Protein AF-0000000072267324 (afdb_homodimer)

Organism: Cereibacter sphaeroides (strain ATCC 17023 / DSM 158 / JCM 6121 / CCUG 31486 / LMG 2827 / NBRC 12203 / NCIMB 8253 / ATH 2.4.1.) (NCBI:txid272943)

Sequence (406 aa):
MPGAMDRGHEDFDALRATLAKFRLAGFEGRIARAAGDYLEEHGQEILPPSRAEPLSGAERAALRAVGVEPGGVADPQPALDLAARHAVLAETALPLAEVAARLGVDPSRLRQRLRERTILGIRGPDARGWRIPGFQLTASGELPGLRRVLKAIRPEARPVQVAAFFTTPQSDLDDGRGAGLTPAAWLAAGHDPEPVRELAAAIMPGAMDRGHEDFDALRATLAKFRLAGFEGRIARAAGDYLEEHGQEILPPSRAEPLSGAERAALRAVGVEPGGVADPQPALDLAARHAVLAETALPLAEVAARLGVDPSRLRQRLRERTILGIRGPDARGWRIPGFQLTASGELPGLRRVLKAIRPEARPVQVAAFFTTPQSDLDDGRGAGLTPAAWLAAGHDPEPVRELAAAI

Structure (mmCIF, N/CA/C/O backbone):
data_AF-0000000072267324-model_v1
#
loop_
_entity.id
_entity.type
_entity.pdbx_description
1 polymer 'DNA-binding protein'
#
loop_
_atom_site.group_PDB
_atom_site.id
_atom_site.type_symbol
_atom_site.label_atom_id
_atom_site.label_alt_id
_atom_site.label_comp_id
_atom_site.label_asym_id
_atom_site.label_entity_id
_atom_site.label_seq_id
_atom_site.pdbx_PDB_ins_code
_atom_site.Cartn_x
_atom_site.Cartn_y
_atom_site.Cartn_z
_atom_site.occupancy
_atom_site.B_iso_or_equiv
_atom_site.auth_seq_id
_atom_site.auth_comp_id
_atom_site.auth_asym_id
_atom_site.auth_atom_id
_atom_site.pdbx_PDB_model_num
ATOM 1 N N . MET A 1 1 ? 14.344 -24.938 20.594 1 50.94 1 MET A N 1
ATOM 2 C CA . MET A 1 1 ? 14.094 -24.031 19.469 1 50.94 1 MET A CA 1
ATOM 3 C C . MET A 1 1 ? 12.898 -23.125 19.75 1 50.94 1 MET A C 1
ATOM 5 O O . MET A 1 1 ? 11.898 -23.578 20.312 1 50.94 1 MET A O 1
ATOM 9 N N . PRO A 1 2 ? 13.211 -21.984 19.891 1 62.94 2 PRO A N 1
ATOM 10 C CA . PRO A 1 2 ? 12.07 -21.172 20.312 1 62.94 2 PRO A CA 1
ATOM 11 C C . PRO A 1 2 ? 10.812 -21.438 19.484 1 62.94 2 PRO A C 1
ATOM 13 O O . PRO A 1 2 ? 10.914 -21.719 18.281 1 62.94 2 PRO A O 1
ATOM 16 N N . GLY A 1 3 ? 9.75 -21.734 20.141 1 72.69 3 GLY A N 1
ATOM 17 C CA . GLY A 1 3 ? 8.477 -21.984 19.484 1 72.69 3 GLY A CA 1
ATOM 18 C C . GLY A 1 3 ? 8.086 -20.891 18.516 1 72.69 3 GLY A C 1
ATOM 19 O O . GLY A 1 3 ? 8.766 -19.859 18.422 1 72.69 3 GLY A O 1
ATOM 20 N N . ALA A 1 4 ? 7.336 -21.141 17.625 1 75.31 4 ALA A N 1
ATOM 21 C CA . ALA A 1 4 ? 6.863 -20.219 16.594 1 75.31 4 ALA A CA 1
ATOM 22 C C . ALA A 1 4 ? 6.496 -18.859 17.188 1 75.31 4 ALA A C 1
ATOM 24 O O . ALA A 1 4 ? 6.785 -17.828 16.609 1 75.31 4 ALA A O 1
ATOM 25 N N . MET A 1 5 ? 5.996 -18.906 18.422 1 78.5 5 MET A N 1
ATOM 26 C CA . MET A 1 5 ? 5.602 -17.672 19.109 1 78.5 5 MET A CA 1
ATOM 27 C C . MET A 1 5 ? 6.824 -16.859 19.516 1 78.5 5 MET A C 1
ATOM 29 O O . MET A 1 5 ? 6.824 -15.633 19.391 1 78.5 5 MET A O 1
ATOM 33 N N . ASP A 1 6 ? 7.762 -17.641 19.891 1 84.81 6 ASP A N 1
ATOM 34 C CA . ASP A 1 6 ? 8.984 -16.969 20.328 1 84.81 6 ASP A CA 1
ATOM 35 C C . ASP A 1 6 ? 9.695 -16.312 19.141 1 84.81 6 ASP A C 1
ATOM 37 O O . ASP A 1 6 ? 10.172 -15.188 19.25 1 84.81 6 ASP A O 1
ATOM 41 N N . ARG A 1 7 ? 9.648 -16.953 18.078 1 88.75 7 ARG A N 1
ATOM 42 C CA . ARG A 1 7 ? 10.289 -16.406 16.891 1 88.75 7 ARG A CA 1
ATOM 43 C C . ARG A 1 7 ? 9.562 -15.148 16.406 1 88.75 7 ARG A C 1
ATOM 45 O O . ARG A 1 7 ? 10.195 -14.172 16.016 1 88.75 7 ARG A O 1
ATOM 52 N N . GLY A 1 8 ? 8.258 -15.164 16.5 1 91.75 8 GLY A N 1
ATOM 53 C CA . GLY A 1 8 ? 7.469 -14 16.141 1 91.75 8 GLY A CA 1
ATOM 54 C C . GLY A 1 8 ? 7.777 -12.781 17 1 91.75 8 GLY A C 1
ATOM 55 O O . GLY A 1 8 ? 7.883 -11.664 16.484 1 91.75 8 GLY A O 1
ATOM 56 N N . HIS A 1 9 ? 7.93 -13.047 18.266 1 94.5 9 HIS A N 1
ATOM 57 C CA . HIS A 1 9 ? 8.242 -11.945 19.172 1 94.5 9 HIS A CA 1
ATOM 58 C C . HIS A 1 9 ? 9.633 -11.383 18.891 1 94.5 9 HIS A C 1
ATOM 60 O O . HIS A 1 9 ? 9.844 -10.172 18.969 1 94.5 9 HIS A O 1
ATOM 66 N N . GLU A 1 10 ? 10.523 -12.258 18.578 1 94.56 10 GLU A N 1
ATOM 67 C CA . GLU A 1 10 ? 11.867 -11.805 18.234 1 94.56 10 GLU A CA 1
ATOM 68 C C . GLU A 1 10 ? 11.836 -10.914 16.984 1 94.56 10 GLU A C 1
ATOM 70 O O . GLU A 1 10 ? 12.492 -9.875 16.938 1 94.56 10 GLU A O 1
ATOM 75 N N . ASP A 1 11 ? 11.156 -11.367 15.953 1 94.19 11 ASP A N 1
ATOM 76 C CA . ASP A 1 11 ? 11.008 -10.594 14.727 1 94.19 11 ASP A CA 1
ATOM 77 C C . ASP A 1 11 ? 10.359 -9.234 15.008 1 94.19 11 ASP A C 1
ATOM 79 O O . ASP A 1 11 ? 10.781 -8.211 14.477 1 94.19 11 ASP A O 1
ATOM 83 N N . PHE A 1 12 ? 9.391 -9.242 15.828 1 95.31 12 PHE A N 1
ATOM 84 C CA . PHE A 1 12 ? 8.672 -8.031 16.219 1 95.31 12 PHE A CA 1
ATOM 85 C C . PHE A 1 12 ? 9.586 -7.074 16.953 1 95.31 12 PHE A C 1
ATOM 87 O O . PHE A 1 12 ? 9.57 -5.867 16.703 1 95.31 12 PHE A O 1
ATOM 94 N N . ASP A 1 13 ? 10.406 -7.645 17.844 1 96.06 13 ASP A N 1
ATOM 95 C CA . ASP A 1 13 ? 11.352 -6.828 18.594 1 96.06 13 ASP A CA 1
ATOM 96 C C . ASP A 1 13 ? 12.406 -6.223 17.672 1 96.06 13 ASP A C 1
ATOM 98 O O . ASP A 1 13 ? 12.844 -5.09 17.891 1 96.06 13 ASP A O 1
ATOM 102 N N . ALA A 1 14 ? 12.812 -6.945 16.703 1 95.12 14 ALA A N 1
ATOM 103 C CA . ALA A 1 14 ? 13.766 -6.426 15.734 1 95.12 14 ALA A CA 1
ATOM 104 C C . ALA A 1 14 ? 13.188 -5.234 14.977 1 95.12 14 ALA A C 1
ATOM 106 O O . ALA A 1 14 ? 13.875 -4.242 14.742 1 95.12 14 ALA A O 1
ATOM 107 N N . LEU A 1 15 ? 11.898 -5.316 14.57 1 96.19 15 LEU A N 1
ATOM 108 C CA . LEU A 1 15 ? 11.234 -4.195 13.914 1 96.19 15 LEU A CA 1
ATOM 109 C C . LEU A 1 15 ? 11.164 -2.986 14.844 1 96.19 15 LEU A C 1
ATOM 111 O O . LEU A 1 15 ? 11.422 -1.857 14.414 1 96.19 15 LEU A O 1
ATOM 115 N N . ARG A 1 16 ? 10.852 -3.225 16.062 1 96.38 16 ARG A N 1
ATOM 116 C CA . ARG A 1 16 ? 10.805 -2.148 17.047 1 96.38 16 ARG A CA 1
ATOM 117 C C . ARG A 1 16 ? 12.156 -1.434 17.141 1 96.38 16 ARG A C 1
ATOM 119 O O . ARG A 1 16 ? 12.211 -0.202 17.141 1 96.38 16 ARG A O 1
ATOM 126 N N . ALA A 1 17 ? 13.172 -2.207 17.25 1 95.81 17 ALA A N 1
ATOM 127 C CA . ALA A 1 17 ? 14.516 -1.636 17.344 1 95.81 17 ALA A CA 1
ATOM 128 C C . ALA A 1 17 ? 14.836 -0.791 16.109 1 95.81 17 ALA A C 1
ATOM 130 O O . ALA A 1 17 ? 15.438 0.281 16.234 1 95.81 17 ALA A O 1
ATOM 131 N N . THR A 1 18 ? 14.477 -1.246 14.953 1 94.81 18 THR A N 1
ATOM 132 C CA . THR A 1 18 ? 14.711 -0.494 13.727 1 94.81 18 THR A CA 1
ATOM 133 C C . THR A 1 18 ? 13.922 0.812 13.734 1 94.81 18 THR A C 1
ATOM 135 O O . THR A 1 18 ? 14.461 1.874 13.422 1 94.81 18 THR A O 1
ATOM 138 N N . LEU A 1 19 ? 12.633 0.728 14.094 1 94.5 19 LEU A N 1
ATOM 139 C CA . LEU A 1 19 ? 11.781 1.911 14.125 1 94.5 19 LEU A CA 1
ATOM 140 C C . LEU A 1 19 ? 12.297 2.93 15.133 1 94.5 19 LEU A C 1
ATOM 142 O O . LEU A 1 19 ? 12.172 4.141 14.922 1 94.5 19 LEU A O 1
ATOM 146 N N . ALA A 1 20 ? 12.883 2.477 16.234 1 92.94 20 ALA A N 1
ATOM 147 C CA . ALA A 1 20 ? 13.422 3.361 17.25 1 92.94 20 ALA A CA 1
ATOM 148 C C . ALA A 1 20 ? 14.539 4.234 16.703 1 92.94 20 ALA A C 1
ATOM 150 O O . ALA A 1 20 ? 14.695 5.387 17.109 1 92.94 20 ALA A O 1
ATOM 151 N N . LYS A 1 21 ? 15.297 3.732 15.766 1 90.69 21 LYS A N 1
ATOM 152 C CA . LYS A 1 21 ? 16.359 4.5 15.133 1 90.69 21 LYS A CA 1
ATOM 153 C C . LYS A 1 21 ? 15.805 5.73 14.422 1 90.69 21 LYS A C 1
ATOM 155 O O . LYS A 1 21 ? 16.531 6.695 14.172 1 90.69 21 LYS A O 1
ATOM 160 N N . PHE A 1 22 ? 14.555 5.652 14.109 1 88.38 22 PHE A N 1
ATOM 161 C CA . PHE A 1 22 ? 13.914 6.75 13.391 1 88.38 22 PHE A CA 1
ATOM 162 C C . PHE A 1 22 ? 12.906 7.465 14.289 1 88.38 22 PHE A C 1
ATOM 164 O O . PHE A 1 22 ? 12.031 8.18 13.797 1 88.38 22 PHE A O 1
ATOM 171 N N . ARG A 1 23 ? 12.969 7.211 15.609 1 88.5 23 ARG A N 1
ATOM 172 C CA . ARG A 1 23 ? 12.094 7.816 16.609 1 88.5 23 ARG A CA 1
ATOM 173 C C . ARG A 1 23 ? 10.633 7.457 16.359 1 88.5 23 ARG A C 1
ATOM 175 O O . ARG A 1 23 ? 9.75 8.297 16.516 1 88.5 23 ARG A O 1
ATOM 182 N N . LEU A 1 24 ? 10.438 6.25 15.883 1 91.69 24 LEU A N 1
ATOM 183 C CA . LEU A 1 24 ? 9.102 5.77 15.562 1 91.69 24 LEU A CA 1
ATOM 184 C C . LEU A 1 24 ? 8.742 4.559 16.422 1 91.69 24 LEU A C 1
ATOM 186 O O . LEU A 1 24 ? 7.895 3.748 16.031 1 91.69 24 LEU A O 1
ATOM 190 N N . ALA A 1 25 ? 9.453 4.473 17.531 1 89.94 25 ALA A N 1
ATOM 191 C CA . ALA A 1 25 ? 9.109 3.381 18.438 1 89.94 25 ALA A CA 1
ATOM 192 C C . ALA A 1 25 ? 7.641 3.459 18.859 1 89.94 25 ALA A C 1
ATOM 194 O O . ALA A 1 25 ? 7.117 4.547 19.109 1 89.94 25 ALA A O 1
ATOM 195 N N . GLY A 1 26 ? 7.023 2.33 19.031 1 93.06 26 GLY A N 1
ATOM 196 C CA . GLY A 1 26 ? 5.617 2.277 19.406 1 93.06 26 GLY A CA 1
ATOM 197 C C . GLY A 1 26 ? 4.695 2.047 18.219 1 93.06 26 GLY A C 1
ATOM 198 O O . GLY A 1 26 ? 3.607 1.488 18.375 1 93.06 26 GLY A O 1
ATOM 199 N N . PHE A 1 27 ? 5.082 2.51 17.078 1 93.5 27 PHE A N 1
ATOM 200 C CA . PHE A 1 27 ? 4.258 2.359 15.883 1 93.5 27 PHE A CA 1
ATOM 201 C C . PHE A 1 27 ? 4.039 0.887 15.562 1 93.5 27 PHE A C 1
ATOM 203 O O . PHE A 1 27 ? 2.979 0.507 15.062 1 93.5 27 PHE A O 1
ATOM 210 N N . GLU A 1 28 ? 5.074 0.023 15.781 1 95.25 28 GLU A N 1
ATOM 211 C CA . GLU A 1 28 ? 4.953 -1.386 15.422 1 95.25 28 GLU A CA 1
ATOM 212 C C . GLU A 1 28 ? 3.748 -2.029 16.109 1 95.25 28 GLU A C 1
ATOM 214 O O . GLU A 1 28 ? 2.98 -2.754 15.469 1 95.25 28 GLU A O 1
ATOM 219 N N . GLY A 1 29 ? 3.607 -1.8 17.375 1 95.31 29 GLY A N 1
ATOM 220 C CA . GLY A 1 29 ? 2.475 -2.35 18.109 1 95.31 29 GLY A CA 1
ATOM 221 C C . GLY A 1 29 ? 1.146 -1.76 17.672 1 95.31 29 GLY A C 1
ATOM 222 O O . GLY A 1 29 ? 0.183 -2.494 17.438 1 95.31 29 GLY A O 1
ATOM 223 N N . ARG A 1 30 ? 1.101 -0.47 17.547 1 94.88 30 ARG A N 1
ATOM 224 C CA . ARG A 1 30 ? -0.139 0.21 17.188 1 94.88 30 ARG A CA 1
ATOM 225 C C . ARG A 1 30 ? -0.591 -0.18 15.781 1 94.88 30 ARG A C 1
ATOM 227 O O . ARG A 1 30 ? -1.781 -0.397 15.547 1 94.88 30 ARG A O 1
ATOM 234 N N . ILE A 1 31 ? 0.318 -0.307 14.859 1 96.06 31 ILE A N 1
ATOM 235 C CA . ILE A 1 31 ? -0.004 -0.689 13.492 1 96.06 31 ILE A CA 1
ATOM 236 C C . ILE A 1 31 ? -0.471 -2.143 13.453 1 96.06 31 ILE A C 1
ATOM 238 O O . ILE A 1 31 ? -1.425 -2.479 12.75 1 96.06 31 ILE A O 1
ATOM 242 N N . ALA A 1 32 ? 0.222 -2.984 14.25 1 96.62 32 ALA A N 1
ATOM 243 C CA . ALA A 1 32 ? -0.231 -4.371 14.352 1 96.62 32 ALA A CA 1
ATOM 244 C C . ALA A 1 32 ? -1.68 -4.441 14.82 1 96.62 32 ALA A C 1
ATOM 246 O O . ALA A 1 32 ? -2.492 -5.168 14.242 1 96.62 32 ALA A O 1
ATOM 247 N N . ARG A 1 33 ? -1.978 -3.672 15.82 1 95.06 33 ARG A N 1
ATOM 248 C CA . ARG A 1 33 ? -3.334 -3.662 16.359 1 95.06 33 ARG A CA 1
ATOM 249 C C . ARG A 1 33 ? -4.332 -3.162 15.32 1 95.06 33 ARG A C 1
ATOM 251 O O . ARG A 1 33 ? -5.383 -3.777 15.109 1 95.06 33 ARG A O 1
ATOM 258 N N . ALA A 1 34 ? -4.031 -2.105 14.734 1 94.94 34 ALA A N 1
ATOM 259 C CA . ALA A 1 34 ? -4.93 -1.508 13.75 1 94.94 34 ALA A CA 1
ATOM 260 C C . ALA A 1 34 ? -5.156 -2.453 12.57 1 94.94 34 ALA A C 1
ATOM 262 O O . ALA A 1 34 ? -6.277 -2.564 12.07 1 94.94 34 ALA A O 1
ATOM 263 N N . ALA A 1 35 ? -4.09 -3.125 12.086 1 96.25 35 ALA A N 1
ATOM 264 C CA . ALA A 1 35 ? -4.219 -4.09 10.992 1 96.25 35 ALA A CA 1
ATOM 265 C C . ALA A 1 35 ? -5.098 -5.266 11.406 1 96.25 35 ALA A C 1
ATOM 267 O O . ALA A 1 35 ? -5.938 -5.723 10.625 1 96.25 35 ALA A O 1
ATOM 268 N N . GLY A 1 36 ? -4.848 -5.73 12.586 1 95.06 36 GLY A N 1
ATOM 269 C CA . GLY A 1 36 ? -5.684 -6.805 13.102 1 95.06 36 GLY A CA 1
ATOM 270 C C . GLY A 1 36 ? -7.152 -6.43 13.18 1 95.06 36 GLY A C 1
ATOM 271 O O . GLY A 1 36 ? -8.016 -7.215 12.789 1 95.06 36 GLY A O 1
ATOM 272 N N . ASP A 1 37 ? -7.414 -5.258 13.711 1 93.44 37 ASP A N 1
ATOM 273 C CA . ASP A 1 37 ? -8.789 -4.766 13.812 1 93.44 37 ASP A CA 1
ATOM 274 C C . ASP A 1 37 ? -9.445 -4.684 12.43 1 93.44 37 ASP A C 1
ATOM 276 O O . ASP A 1 37 ? -10.609 -5.055 12.273 1 93.44 37 ASP A O 1
ATOM 280 N N . TYR A 1 38 ? -8.719 -4.23 11.492 1 93.44 38 TYR A N 1
ATOM 281 C CA . TYR A 1 38 ? -9.234 -4.125 10.133 1 93.44 38 TYR A CA 1
ATOM 282 C C . TYR A 1 38 ? -9.594 -5.5 9.578 1 93.44 38 TYR A C 1
ATOM 284 O O . TYR A 1 38 ? -10.664 -5.68 8.992 1 93.44 38 TYR A O 1
ATOM 292 N N . LEU A 1 39 ? -8.727 -6.469 9.703 1 93.75 39 LEU A N 1
ATOM 293 C CA . LEU A 1 39 ? -8.953 -7.816 9.203 1 93.75 39 LEU A CA 1
ATOM 294 C C . LEU A 1 39 ? -10.117 -8.477 9.93 1 93.75 39 LEU A C 1
ATOM 296 O O . LEU A 1 39 ? -10.859 -9.266 9.344 1 93.75 39 LEU A O 1
ATOM 300 N N . GLU A 1 40 ? -10.25 -8.203 11.18 1 91.88 40 GLU A N 1
ATOM 301 C CA . GLU A 1 40 ? -11.391 -8.734 11.922 1 91.88 40 GLU A CA 1
ATOM 302 C C . GLU A 1 40 ? -12.711 -8.211 11.359 1 91.88 40 GLU A C 1
ATOM 304 O O . GLU A 1 40 ? -13.68 -8.961 11.242 1 91.88 40 GLU A O 1
ATOM 309 N N . GLU A 1 41 ? -12.672 -7.027 11.047 1 89.44 41 GLU A N 1
ATOM 310 C CA . GLU A 1 41 ? -13.891 -6.379 10.578 1 89.44 41 GLU A CA 1
ATOM 311 C C . GLU A 1 41 ? -14.18 -6.723 9.117 1 89.44 41 GLU A C 1
ATOM 313 O O . GLU A 1 41 ? -15.336 -6.898 8.734 1 89.44 41 GLU A O 1
ATOM 318 N N . HIS A 1 42 ? -13.117 -6.887 8.25 1 87.19 42 HIS A N 1
ATOM 319 C CA . HIS A 1 42 ? -13.328 -6.957 6.809 1 87.19 42 HIS A CA 1
ATOM 320 C C . HIS A 1 42 ? -12.773 -8.258 6.234 1 87.19 42 HIS A C 1
ATOM 322 O O . HIS A 1 42 ? -12.961 -8.547 5.051 1 87.19 42 HIS A O 1
ATOM 328 N N . GLY A 1 43 ? -12.039 -9.031 7.039 1 84.75 43 GLY A N 1
ATOM 329 C CA . GLY A 1 43 ? -11.258 -10.164 6.574 1 84.75 43 GLY A CA 1
ATOM 330 C C . GLY A 1 43 ? -12.094 -11.188 5.816 1 84.75 43 GLY A C 1
ATOM 331 O O . GLY A 1 43 ? -11.641 -11.742 4.809 1 84.75 43 GLY A O 1
ATOM 332 N N . GLN A 1 44 ? -13.312 -11.398 6.227 1 78.31 44 GLN A N 1
ATOM 333 C CA . GLN A 1 44 ? -14.164 -12.406 5.602 1 78.31 44 GLN A CA 1
ATOM 334 C C . GLN A 1 44 ? -14.523 -12.016 4.172 1 78.31 44 GLN A C 1
ATOM 336 O O . GLN A 1 44 ? -14.789 -12.875 3.332 1 78.31 44 GLN A O 1
ATOM 341 N N . GLU A 1 45 ? -14.445 -10.766 3.912 1 79.06 45 GLU A N 1
ATOM 342 C CA . GLU A 1 45 ? -14.82 -10.273 2.59 1 79.06 45 GLU A CA 1
ATOM 343 C C . GLU A 1 45 ? -13.609 -10.219 1.662 1 79.06 45 GLU A C 1
ATOM 345 O O . GLU A 1 45 ? -13.75 -10.305 0.44 1 79.06 45 GLU A O 1
ATOM 350 N N . ILE A 1 46 ? -12.477 -10.102 2.281 1 74.06 46 ILE A N 1
ATOM 351 C CA . ILE A 1 46 ? -11.352 -9.742 1.426 1 74.06 46 ILE A CA 1
ATOM 352 C C . ILE A 1 46 ? -10.359 -10.906 1.373 1 74.06 46 ILE A C 1
ATOM 354 O O . ILE A 1 46 ? -9.5 -10.953 0.491 1 74.06 46 ILE A O 1
ATOM 358 N N . LEU A 1 47 ? -10.445 -11.758 2.381 1 72 47 LEU A N 1
ATOM 359 C CA . LEU A 1 47 ? -9.562 -12.922 2.363 1 72 47 LEU A CA 1
ATOM 360 C C . LEU A 1 47 ? -10.273 -14.125 1.753 1 72 47 LEU A C 1
ATOM 362 O O . LEU A 1 47 ? -11.484 -14.289 1.91 1 72 47 LEU A O 1
ATOM 366 N N . PRO A 1 48 ? -9.516 -14.883 0.948 1 61.16 48 PRO A N 1
ATOM 367 C CA . PRO A 1 48 ? -10.125 -16.094 0.382 1 61.16 48 PRO A CA 1
ATOM 368 C C . PRO A 1 48 ? -10.68 -17.031 1.451 1 61.16 48 PRO A C 1
ATOM 370 O O . PRO A 1 48 ? -10.141 -17.094 2.559 1 61.16 48 PRO A O 1
ATOM 373 N N . PRO A 1 49 ? -11.906 -17.469 1.203 1 55.47 49 PRO A N 1
ATOM 374 C CA . PRO A 1 49 ? -12.477 -18.391 2.174 1 55.47 49 PRO A CA 1
ATOM 375 C C . PRO A 1 49 ? -11.578 -19.594 2.443 1 55.47 49 PRO A C 1
ATOM 377 O O . PRO A 1 49 ? -10.867 -20.062 1.544 1 55.47 49 PRO A O 1
ATOM 380 N N . SER A 1 50 ? -10.992 -19.703 3.611 1 53.5 50 SER A N 1
ATOM 381 C CA . SER A 1 50 ? -10.297 -20.922 3.982 1 53.5 50 SER A CA 1
ATOM 382 C C . SER A 1 50 ? -11.117 -22.156 3.605 1 53.5 50 SER A C 1
ATOM 384 O O . SER A 1 50 ? -12.242 -22.328 4.082 1 53.5 50 SER A O 1
ATOM 386 N N . ARG A 1 51 ? -11.336 -22.328 2.469 1 51.84 51 ARG A N 1
ATOM 387 C CA . ARG A 1 51 ? -12.188 -23.484 2.219 1 51.84 51 ARG A CA 1
ATOM 388 C C . ARG A 1 51 ? -11.719 -24.703 3.018 1 51.84 51 ARG A C 1
ATOM 390 O O . ARG A 1 51 ? -10.703 -25.312 2.684 1 51.84 51 ARG A O 1
ATOM 397 N N . ALA A 1 52 ? -11.836 -24.75 4.191 1 53.16 52 ALA A N 1
ATOM 398 C CA . ALA A 1 52 ? -11.672 -25.984 4.957 1 53.16 52 ALA A CA 1
ATOM 399 C C . ALA A 1 52 ? -12.438 -27.125 4.309 1 53.16 52 ALA A C 1
ATOM 401 O O . ALA A 1 52 ? -12.102 -28.297 4.508 1 53.16 52 ALA A O 1
ATOM 402 N N . GLU A 1 53 ? -13.656 -26.875 3.965 1 53.12 53 GLU A N 1
ATOM 403 C CA . GLU A 1 53 ? -14.422 -28.109 3.734 1 53.12 53 GLU A CA 1
ATOM 404 C C . GLU A 1 53 ? -14.016 -28.766 2.424 1 53.12 53 GLU A C 1
ATOM 406 O O . GLU A 1 53 ? -13.867 -28.094 1.4 1 53.12 53 GLU A O 1
ATOM 411 N N . PRO A 1 54 ? -13.547 -30.031 2.547 1 55.75 54 PRO A N 1
ATOM 412 C CA . PRO A 1 54 ? -13.242 -30.828 1.36 1 55.75 54 PRO A CA 1
ATOM 413 C C . PRO A 1 54 ? -14.281 -30.672 0.259 1 55.75 54 PRO A C 1
ATOM 415 O O . PRO A 1 54 ? -15.484 -30.781 0.52 1 55.75 54 PRO A O 1
ATOM 418 N N . LEU A 1 55 ? -13.984 -29.844 -0.695 1 63.47 55 LEU A N 1
ATOM 419 C CA . LEU A 1 55 ? -14.852 -29.781 -1.868 1 63.47 55 LEU A CA 1
ATOM 420 C C . LEU A 1 55 ? -15.234 -31.188 -2.332 1 63.47 55 LEU A C 1
ATOM 422 O O . LEU A 1 55 ? -14.43 -32.125 -2.248 1 63.47 55 LEU A O 1
ATOM 426 N N . SER A 1 56 ? -16.469 -31.406 -2.324 1 69.62 56 SER A N 1
ATOM 427 C CA . SER A 1 56 ? -16.859 -32.688 -2.926 1 69.62 56 SER A CA 1
ATOM 428 C C . SER A 1 56 ? -16.203 -32.875 -4.293 1 69.62 56 SER A C 1
ATOM 430 O O . SER A 1 56 ? -15.672 -31.922 -4.867 1 69.62 56 SER A O 1
ATOM 432 N N . GLY A 1 57 ? -16.016 -34.062 -4.648 1 69.62 57 GLY A N 1
ATOM 433 C CA . GLY A 1 57 ? -15.508 -34.344 -5.98 1 69.62 57 GLY A CA 1
ATOM 434 C C . GLY A 1 57 ? -16.203 -33.562 -7.066 1 69.62 57 GLY A C 1
ATOM 435 O O . GLY A 1 57 ? -15.562 -33.031 -7.98 1 69.62 57 GLY A O 1
ATOM 436 N N . ALA A 1 58 ? -17.469 -33.375 -6.879 1 75.06 58 ALA A N 1
ATOM 437 C CA . ALA A 1 58 ? -18.266 -32.625 -7.848 1 75.06 58 ALA A CA 1
ATOM 438 C C . ALA A 1 58 ? -17.938 -31.141 -7.789 1 75.06 58 ALA A C 1
ATOM 440 O O . ALA A 1 58 ? -17.828 -30.484 -8.82 1 75.06 58 ALA A O 1
ATOM 441 N N . GLU A 1 59 ? -17.672 -30.672 -6.684 1 71.75 59 GLU A N 1
ATOM 442 C CA . GLU A 1 59 ? -17.344 -29.266 -6.504 1 71.75 59 GLU A CA 1
ATOM 443 C C . GLU A 1 59 ? -15.961 -28.953 -7.059 1 71.75 59 GLU A C 1
ATOM 445 O O . GLU A 1 59 ? -15.766 -27.906 -7.703 1 71.75 59 GLU A O 1
ATOM 450 N N . ARG A 1 60 ? -15.133 -29.906 -6.719 1 70.31 60 ARG A N 1
ATOM 451 C CA . ARG A 1 60 ? -13.789 -29.75 -7.27 1 70.31 60 ARG A CA 1
ATOM 452 C C . ARG A 1 60 ? -13.828 -29.719 -8.797 1 70.31 60 ARG A C 1
ATOM 454 O O . ARG A 1 60 ? -13.156 -28.891 -9.422 1 70.31 60 ARG A O 1
ATOM 461 N N . ALA A 1 61 ? -14.641 -30.609 -9.289 1 72.38 61 ALA A N 1
ATOM 462 C CA . ALA A 1 61 ? -14.773 -30.703 -10.742 1 72.38 61 ALA A CA 1
ATOM 463 C C . ALA A 1 61 ? -15.422 -29.438 -11.312 1 72.38 61 ALA A C 1
ATOM 465 O O . ALA A 1 61 ? -15.008 -28.953 -12.367 1 72.38 61 ALA A O 1
ATOM 466 N N . ALA A 1 62 ? -16.328 -28.906 -10.617 1 71.56 62 ALA A N 1
ATOM 467 C CA . ALA A 1 62 ? -17.016 -27.703 -11.07 1 71.56 62 ALA A CA 1
ATOM 468 C C . ALA A 1 62 ? -16.078 -26.5 -11.055 1 71.56 62 ALA A C 1
ATOM 470 O O . ALA A 1 62 ? -16.062 -25.688 -11.977 1 71.56 62 ALA A O 1
ATOM 471 N N . LEU A 1 63 ? -15.32 -26.453 -10.008 1 67.75 63 LEU A N 1
ATOM 472 C CA . LEU A 1 63 ? -14.375 -25.359 -9.875 1 67.75 63 LEU A CA 1
ATOM 473 C C . LEU A 1 63 ? -13.305 -25.422 -10.961 1 67.75 63 LEU A C 1
ATOM 475 O O . LEU A 1 63 ? -12.969 -24.406 -11.57 1 67.75 63 LEU A O 1
ATOM 479 N N . ARG A 1 64 ? -12.93 -26.656 -11.125 1 64.81 64 ARG A N 1
ATOM 480 C CA . ARG A 1 64 ? -11.906 -26.844 -12.156 1 64.81 64 ARG A CA 1
ATOM 481 C C . ARG A 1 64 ? -12.445 -26.484 -13.531 1 64.81 64 ARG A C 1
ATOM 483 O O . ARG A 1 64 ? -11.711 -25.969 -14.375 1 64.81 64 ARG A O 1
ATOM 490 N N . ALA A 1 65 ? -13.664 -26.766 -13.641 1 65.06 65 ALA A N 1
ATOM 491 C CA . ALA A 1 65 ? -14.297 -26.531 -14.938 1 65.06 65 ALA A CA 1
ATOM 492 C C . ALA A 1 65 ? -14.305 -25.047 -15.281 1 65.06 65 ALA A C 1
ATOM 494 O O . ALA A 1 65 ? -14.258 -24.672 -16.453 1 65.06 65 ALA A O 1
ATOM 495 N N . VAL A 1 66 ? -14.234 -24.328 -14.258 1 58.66 66 VAL A N 1
ATOM 496 C CA . VAL A 1 66 ? -14.258 -22.891 -14.531 1 58.66 66 VAL A CA 1
ATOM 497 C C . VAL A 1 66 ? -12.867 -22.297 -14.305 1 58.66 66 VAL A C 1
ATOM 499 O O . VAL A 1 66 ? -12.719 -21.078 -14.227 1 58.66 66 VAL A O 1
ATOM 502 N N . GLY A 1 67 ? -11.938 -23.141 -14.164 1 52.91 67 GLY A N 1
ATOM 503 C CA . GLY A 1 67 ? -10.547 -22.734 -14.125 1 52.91 67 GLY A CA 1
ATOM 504 C C . GLY A 1 67 ? -10.078 -22.375 -12.727 1 52.91 67 GLY A C 1
ATOM 505 O O . GLY A 1 67 ? -9.062 -21.688 -12.562 1 52.91 67 GLY A O 1
ATOM 506 N N . VAL A 1 68 ? -10.969 -22.672 -11.836 1 55.88 68 VAL A N 1
ATOM 507 C CA . VAL A 1 68 ? -10.578 -22.438 -10.445 1 55.88 68 VAL A CA 1
ATOM 508 C C . VAL A 1 68 ? -9.992 -23.719 -9.852 1 55.88 68 VAL A C 1
ATOM 510 O O . VAL A 1 68 ? -10.625 -24.781 -9.891 1 55.88 68 VAL A O 1
ATOM 513 N N . GLU A 1 69 ? -8.734 -23.781 -9.648 1 55.5 69 GLU A N 1
ATOM 514 C CA . GLU A 1 69 ? -8.188 -24.969 -9 1 55.5 69 GLU A CA 1
ATOM 515 C C . GLU A 1 69 ? -8.688 -25.094 -7.566 1 55.5 69 GLU A C 1
ATOM 517 O O . GLU A 1 69 ? -8.484 -24.203 -6.75 1 55.5 69 GLU A O 1
ATOM 522 N N . PRO A 1 70 ? -9.523 -26.172 -7.477 1 53.09 70 PRO A N 1
ATOM 523 C CA . PRO A 1 70 ? -9.977 -26.438 -6.109 1 53.09 70 PRO A CA 1
ATOM 524 C C . PRO A 1 70 ? -8.812 -26.594 -5.125 1 53.09 70 PRO A C 1
ATOM 526 O O . PRO A 1 70 ? -7.82 -27.25 -5.43 1 53.09 70 PRO A O 1
ATOM 529 N N . GLY A 1 71 ? -8.734 -25.828 -4.129 1 53.81 71 GLY A N 1
ATOM 530 C CA . GLY A 1 71 ? -7.68 -25.906 -3.127 1 53.81 71 GLY A CA 1
ATOM 531 C C . GLY A 1 71 ? -6.629 -24.828 -3.281 1 53.81 71 GLY A C 1
ATOM 532 O O . GLY A 1 71 ? -5.633 -24.812 -2.553 1 53.81 71 GLY A O 1
ATOM 533 N N . GLY A 1 72 ? -6.688 -24.188 -4.391 1 55.53 72 GLY A N 1
ATOM 534 C CA . GLY A 1 72 ? -5.641 -23.188 -4.555 1 55.53 72 GLY A CA 1
ATOM 535 C C . GLY A 1 72 ? -5.676 -22.109 -3.496 1 55.53 72 GLY A C 1
ATOM 536 O O . GLY A 1 72 ? -6.75 -21.719 -3.025 1 55.53 72 GLY A O 1
ATOM 537 N N . VAL A 1 73 ? -4.766 -22.297 -2.598 1 57.41 73 VAL A N 1
ATOM 538 C CA . VAL A 1 73 ? -4.668 -21.297 -1.542 1 57.41 73 VAL A CA 1
ATOM 539 C C . VAL A 1 73 ? -4.762 -19.891 -2.148 1 57.41 73 VAL A C 1
ATOM 541 O O . VAL A 1 73 ? -4.02 -19.562 -3.078 1 57.41 73 VAL A O 1
ATOM 544 N N . ALA A 1 74 ? -5.957 -19.266 -1.95 1 72.06 74 ALA A N 1
ATOM 545 C CA . ALA A 1 74 ? -6.168 -17.891 -2.391 1 72.06 74 ALA A CA 1
ATOM 546 C C . ALA A 1 74 ? -4.988 -17 -2 1 72.06 74 ALA A C 1
ATOM 548 O O . ALA A 1 74 ? -4.34 -17.234 -0.979 1 72.06 74 ALA A O 1
ATOM 549 N N . ASP A 1 75 ? -4.543 -16.219 -2.834 1 82.44 75 ASP A N 1
ATOM 550 C CA . ASP A 1 75 ? -3.465 -15.25 -2.617 1 82.44 75 ASP A CA 1
ATOM 551 C C . ASP A 1 75 ? -3.838 -14.242 -1.529 1 82.44 75 ASP A C 1
ATOM 553 O O . ASP A 1 75 ? -4.75 -13.438 -1.71 1 82.44 75 ASP A O 1
ATOM 557 N N . PRO A 1 76 ? -3.193 -14.32 -0.394 1 89.88 76 PRO A N 1
ATOM 558 C CA . PRO A 1 76 ? -3.566 -13.406 0.69 1 89.88 76 PRO A CA 1
ATOM 559 C C . PRO A 1 76 ? -2.992 -12 0.507 1 89.88 76 PRO A C 1
ATOM 561 O O . PRO A 1 76 ? -3.311 -11.094 1.28 1 89.88 76 PRO A O 1
ATOM 564 N N . GLN A 1 77 ? -2.193 -11.812 -0.504 1 92.5 77 GLN A N 1
ATOM 565 C CA . GLN A 1 77 ? -1.411 -10.594 -0.654 1 92.5 77 GLN A CA 1
ATOM 566 C C . GLN A 1 77 ? -2.312 -9.359 -0.689 1 92.5 77 GLN A C 1
ATOM 568 O O . GLN A 1 77 ? -2.074 -8.391 0.032 1 92.5 77 GLN A O 1
ATOM 573 N N . PRO A 1 78 ? -3.383 -9.359 -1.479 1 88.38 78 PRO A N 1
ATOM 574 C CA . PRO A 1 78 ? -4.188 -8.141 -1.569 1 88.38 78 PRO A CA 1
ATOM 575 C C . PRO A 1 78 ? -4.828 -7.754 -0.237 1 88.38 78 PRO A C 1
ATOM 577 O O . PRO A 1 78 ? -4.855 -6.574 0.12 1 88.38 78 PRO A O 1
ATOM 580 N N . ALA A 1 79 ? -5.32 -8.711 0.471 1 90.31 79 ALA A N 1
ATOM 581 C CA . ALA A 1 79 ? -5.973 -8.445 1.749 1 90.31 79 ALA A CA 1
ATOM 582 C C . ALA A 1 79 ? -4.969 -7.945 2.785 1 90.31 79 ALA A C 1
ATOM 584 O O . ALA A 1 79 ? -5.238 -6.98 3.506 1 90.31 79 ALA A O 1
ATOM 585 N N . LEU A 1 80 ? -3.824 -8.602 2.881 1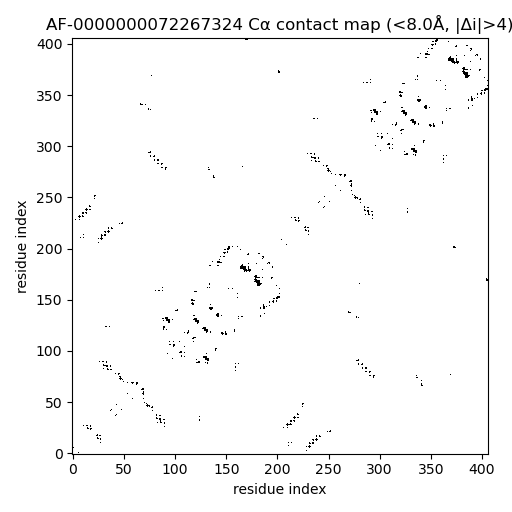 94.75 80 LEU A N 1
ATOM 586 C CA . LEU A 1 80 ? -2.803 -8.203 3.846 1 94.75 80 LEU A CA 1
ATOM 587 C C . LEU A 1 80 ? -2.244 -6.828 3.514 1 94.75 80 LEU A C 1
ATOM 589 O O . LEU A 1 80 ? -1.977 -6.027 4.414 1 94.75 80 LEU A O 1
ATOM 593 N N . ASP A 1 81 ? -2.107 -6.578 2.266 1 93.75 81 ASP A N 1
ATOM 594 C CA . ASP A 1 81 ? -1.651 -5.27 1.814 1 93.75 81 ASP A CA 1
ATOM 595 C C . ASP A 1 81 ? -2.633 -4.172 2.229 1 93.75 81 ASP A C 1
ATOM 597 O O . ASP A 1 81 ? -2.229 -3.146 2.777 1 93.75 81 ASP A O 1
ATOM 601 N N . LEU A 1 82 ? -3.865 -4.398 1.961 1 92.19 82 LEU A N 1
ATOM 602 C CA . LEU A 1 82 ? -4.895 -3.42 2.295 1 92.19 82 LEU A CA 1
ATOM 603 C C . LEU A 1 82 ? -4.941 -3.172 3.799 1 92.19 82 LEU A C 1
ATOM 605 O O . LEU A 1 82 ? -5.023 -2.023 4.242 1 92.19 82 LEU A O 1
ATOM 609 N N . ALA A 1 83 ? -4.844 -4.215 4.562 1 94.94 83 ALA A N 1
ATOM 610 C CA . ALA A 1 83 ? -4.867 -4.086 6.016 1 94.94 83 ALA A CA 1
ATOM 611 C C . ALA A 1 83 ? -3.666 -3.291 6.516 1 94.94 83 ALA A C 1
ATOM 613 O O . ALA A 1 83 ? -3.799 -2.439 7.398 1 94.94 83 ALA A O 1
ATOM 614 N N . ALA A 1 84 ? -2.533 -3.576 5.957 1 96.25 84 ALA A N 1
ATOM 615 C CA . ALA A 1 84 ? -1.313 -2.877 6.355 1 96.25 84 ALA A CA 1
ATOM 616 C C . ALA A 1 84 ? -1.388 -1.396 6 1 96.25 84 ALA A C 1
ATOM 618 O O . ALA A 1 84 ? -1.056 -0.535 6.816 1 96.25 84 ALA A O 1
ATOM 619 N N . ARG A 1 85 ? -1.85 -1.13 4.809 1 94.69 85 ARG A N 1
ATOM 620 C CA . ARG A 1 85 ? -1.946 0.254 4.352 1 94.69 85 ARG A CA 1
ATOM 621 C C . ARG A 1 85 ? -2.957 1.035 5.188 1 94.69 85 ARG A C 1
ATOM 623 O O . ARG A 1 85 ? -2.711 2.188 5.551 1 94.69 85 ARG A O 1
ATOM 630 N N . HIS A 1 86 ? -4.062 0.419 5.441 1 94.81 86 HIS A N 1
ATOM 631 C CA . HIS A 1 86 ? -5.062 1.053 6.297 1 94.81 86 HIS A CA 1
ATOM 632 C C . HIS A 1 86 ? -4.488 1.373 7.672 1 94.81 86 HIS A C 1
ATOM 634 O O . HIS A 1 86 ? -4.652 2.486 8.172 1 94.81 86 HIS A O 1
ATOM 640 N N . ALA A 1 87 ? -3.855 0.398 8.258 1 96.19 87 ALA A N 1
ATOM 641 C CA . ALA A 1 87 ? -3.301 0.547 9.602 1 96.19 87 ALA A CA 1
ATOM 642 C C . ALA A 1 87 ? -2.256 1.657 9.641 1 96.19 87 ALA A C 1
ATOM 644 O O . ALA A 1 87 ? -2.256 2.486 10.555 1 96.19 87 ALA A O 1
ATOM 645 N N . VAL A 1 88 ? -1.362 1.659 8.641 1 96.31 88 VAL A N 1
ATOM 646 C CA . VAL A 1 88 ? -0.324 2.684 8.586 1 96.31 88 VAL A CA 1
ATOM 647 C C . VAL A 1 88 ? -0.964 4.062 8.445 1 96.31 88 VAL A C 1
ATOM 649 O O . VAL A 1 88 ? -0.592 5.004 9.148 1 96.31 88 VAL A O 1
ATOM 652 N N . LEU A 1 89 ? -1.926 4.168 7.543 1 96.12 89 LEU A N 1
ATOM 653 C CA . LEU A 1 89 ? -2.604 5.441 7.324 1 96.12 89 LEU A CA 1
ATOM 654 C C . LEU A 1 89 ? -3.273 5.926 8.602 1 96.12 89 LEU A C 1
ATOM 656 O O . LEU A 1 89 ? -3.09 7.078 9.008 1 96.12 89 LEU A O 1
ATOM 660 N N . ALA A 1 90 ? -3.977 5.07 9.273 1 95.62 90 ALA A N 1
ATOM 661 C CA . ALA A 1 90 ? -4.711 5.426 10.484 1 95.62 90 ALA A CA 1
ATOM 662 C C . ALA A 1 90 ? -3.754 5.824 11.609 1 95.62 90 ALA A C 1
ATOM 664 O O . ALA A 1 90 ? -4.008 6.789 12.336 1 95.62 90 ALA A O 1
ATOM 665 N N . GLU A 1 91 ? -2.66 5.16 11.727 1 94.94 91 GLU A N 1
ATOM 666 C CA . GLU A 1 91 ? -1.778 5.352 12.875 1 94.94 91 GLU A CA 1
ATOM 667 C C . GLU A 1 91 ? -0.854 6.551 12.664 1 94.94 91 GLU A C 1
ATOM 669 O O . GLU A 1 91 ? -0.307 7.094 13.625 1 94.94 91 GLU A O 1
ATOM 674 N N . THR A 1 92 ? -0.68 6.934 11.422 1 93.88 92 THR A N 1
ATOM 675 C CA . THR A 1 92 ? 0.184 8.078 11.156 1 93.88 92 THR A CA 1
ATOM 676 C C . THR A 1 92 ? -0.641 9.352 10.977 1 93.88 92 THR A C 1
ATOM 678 O O . THR A 1 92 ? -0.093 10.453 10.953 1 93.88 92 THR A O 1
ATOM 681 N N . ALA A 1 93 ? -1.978 9.227 10.828 1 95.38 93 ALA A N 1
ATOM 682 C CA . ALA A 1 93 ? -2.846 10.391 10.664 1 95.38 93 ALA A CA 1
ATOM 683 C C . ALA A 1 93 ? -2.865 11.242 11.93 1 95.38 93 ALA A C 1
ATOM 685 O O . ALA A 1 93 ? -2.545 10.758 13.023 1 95.38 93 ALA A O 1
ATOM 686 N N . LEU A 1 94 ? -3.24 12.453 11.805 1 94.19 94 LEU A N 1
ATOM 687 C CA . LEU A 1 94 ? -3.172 13.43 12.875 1 94.19 94 LEU A CA 1
ATOM 688 C C . LEU A 1 94 ? -4.539 13.617 13.531 1 94.19 94 LEU A C 1
ATOM 690 O O . LEU A 1 94 ? -5.566 13.578 12.852 1 94.19 94 LEU A O 1
ATOM 694 N N . PRO A 1 95 ? -4.527 13.867 14.82 1 94.38 95 PRO A N 1
ATOM 695 C CA . PRO A 1 95 ? -5.809 14.148 15.484 1 94.38 95 PRO A CA 1
ATOM 696 C C . PRO A 1 95 ? -6.535 15.344 14.875 1 94.38 95 PRO A C 1
ATOM 698 O O . PRO A 1 95 ? -5.902 16.344 14.523 1 94.38 95 PRO A O 1
ATOM 701 N N . LEU A 1 96 ? -7.824 15.203 14.758 1 96.12 96 LEU A N 1
ATOM 702 C CA . LEU A 1 96 ? -8.664 16.234 14.164 1 96.12 96 LEU A CA 1
ATOM 703 C C . LEU A 1 96 ? -8.406 17.594 14.82 1 96.12 96 LEU A C 1
ATOM 705 O O . LEU A 1 96 ? -8.258 18.594 14.133 1 96.12 96 LEU A O 1
ATOM 709 N N . ALA A 1 97 ? -8.312 17.625 16.125 1 95.5 97 ALA A N 1
ATOM 710 C CA . ALA A 1 97 ? -8.133 18.875 16.859 1 95.5 97 ALA A CA 1
ATOM 711 C C . ALA A 1 97 ? -6.805 19.547 16.516 1 95.5 97 ALA A C 1
ATOM 713 O O . ALA A 1 97 ? -6.727 20.766 16.406 1 95.5 97 ALA A O 1
ATOM 714 N N . GLU A 1 98 ? -5.777 18.719 16.422 1 94.25 98 GLU A N 1
ATOM 715 C CA . GLU A 1 98 ? -4.465 19.234 16.062 1 94.25 98 GLU A CA 1
ATOM 716 C C . GLU A 1 98 ? -4.488 19.859 14.664 1 94.25 98 GLU A C 1
ATOM 718 O O . GLU A 1 98 ? -3.932 20.953 14.461 1 94.25 98 GLU A O 1
ATOM 723 N N . VAL A 1 99 ? -5.148 19.234 13.742 1 96.19 99 VAL A N 1
ATOM 724 C CA . VAL A 1 99 ? -5.219 19.75 12.383 1 96.19 99 VAL A CA 1
ATOM 725 C C . VAL A 1 99 ? -6.062 21.016 12.344 1 96.19 99 VAL A C 1
ATOM 727 O O . VAL A 1 99 ? -5.707 22 11.68 1 96.19 99 VAL A O 1
ATOM 730 N N . ALA A 1 100 ? -7.133 21.016 13.031 1 97.25 100 ALA A N 1
ATOM 731 C CA . ALA A 1 100 ? -7.961 22.219 13.117 1 97.25 100 ALA A CA 1
ATOM 732 C C . ALA A 1 100 ? -7.145 23.422 13.594 1 97.25 100 ALA A C 1
ATOM 734 O O . ALA A 1 100 ? -7.227 24.5 13.008 1 97.25 100 ALA A O 1
ATOM 735 N N . ALA A 1 101 ? -6.383 23.219 14.609 1 95.81 101 ALA A N 1
ATOM 736 C CA . ALA A 1 101 ? -5.531 24.281 15.148 1 95.81 101 ALA A CA 1
ATOM 737 C C . ALA A 1 101 ? -4.523 24.75 14.109 1 95.81 101 ALA A C 1
ATOM 739 O O . ALA A 1 101 ? -4.324 25.953 13.93 1 95.81 101 ALA A O 1
ATOM 740 N N . ARG A 1 102 ? -3.934 23.828 13.406 1 92.81 102 ARG A N 1
ATOM 741 C CA . ARG A 1 102 ? -2.943 24.172 12.383 1 92.81 102 ARG A CA 1
ATOM 742 C C . ARG A 1 102 ? -3.57 24.984 11.258 1 92.81 102 ARG A C 1
ATOM 744 O O . ARG A 1 102 ? -2.916 25.844 10.672 1 92.81 102 ARG A O 1
ATOM 751 N N . LEU A 1 103 ? -4.801 24.656 10.953 1 95.5 103 LEU A N 1
ATOM 752 C CA . LEU A 1 103 ? -5.488 25.328 9.852 1 95.5 103 LEU A CA 1
ATOM 753 C C . LEU A 1 103 ? -6.176 26.594 10.336 1 95.5 103 LEU A C 1
ATOM 755 O O . LEU A 1 103 ? -6.723 27.359 9.531 1 95.5 103 LEU A O 1
ATOM 759 N N . GLY A 1 104 ? -6.191 26.797 11.633 1 96.19 104 GLY A N 1
ATOM 760 C CA . GLY A 1 104 ? -6.801 27.984 12.195 1 96.19 104 GLY A CA 1
ATOM 761 C C . GLY A 1 104 ? -8.312 27.969 12.125 1 96.19 104 GLY A C 1
ATOM 762 O O . GLY A 1 104 ? -8.938 29 11.875 1 96.19 104 GLY A O 1
ATOM 763 N N . VAL A 1 105 ? -8.867 26.844 12.242 1 97.31 105 VAL A N 1
ATOM 764 C CA . VAL A 1 105 ? -10.32 26.719 12.227 1 97.31 105 VAL A CA 1
ATOM 765 C C . VAL A 1 105 ? -10.789 25.969 13.477 1 97.31 105 VAL A C 1
ATOM 767 O O . VAL A 1 105 ? -9.984 25.344 14.172 1 97.31 105 VAL A O 1
ATOM 770 N N . ASP A 1 106 ? -12.062 26.016 13.75 1 97.88 106 ASP A N 1
ATOM 771 C CA . ASP A 1 106 ? -12.656 25.25 14.852 1 97.88 106 ASP A CA 1
ATOM 772 C C . ASP A 1 106 ? -12.789 23.781 14.484 1 97.88 106 ASP A C 1
ATOM 774 O O . ASP A 1 106 ? -13.109 23.438 13.344 1 97.88 106 ASP A O 1
ATOM 778 N N . PRO A 1 107 ? -12.648 22.938 15.492 1 97.31 107 PRO A N 1
ATOM 779 C CA . PRO A 1 107 ? -12.867 21.516 15.234 1 97.31 107 PRO A CA 1
ATOM 780 C C . PRO A 1 107 ? -14.234 21.234 14.617 1 97.31 107 PRO A C 1
ATOM 782 O O . PRO A 1 107 ? -14.367 20.328 13.781 1 97.31 107 PRO A O 1
ATOM 785 N N . SER A 1 108 ? -15.195 21.969 14.953 1 97.69 108 SER A N 1
ATOM 786 C CA . SER A 1 108 ? -16.531 21.781 14.391 1 97.69 108 SER A CA 1
ATOM 787 C C . SER A 1 108 ? -16.547 22.094 12.898 1 97.69 108 SER A C 1
ATOM 789 O O . SER A 1 108 ? -17.234 21.422 12.133 1 97.69 108 SER A O 1
ATOM 791 N N . ARG A 1 109 ? -15.875 23.078 12.547 1 97.88 109 ARG A N 1
ATOM 792 C CA . ARG A 1 109 ? -15.789 23.422 11.133 1 97.88 109 ARG A CA 1
ATOM 793 C C . ARG A 1 109 ? -15.062 22.312 10.359 1 97.88 109 ARG A C 1
ATOM 795 O O . ARG A 1 109 ? -15.438 22 9.227 1 97.88 109 ARG A O 1
ATOM 802 N N . LEU A 1 110 ? -14.023 21.797 10.938 1 97.88 110 LEU A N 1
ATOM 803 C CA . LEU A 1 110 ? -13.297 20.719 10.258 1 97.88 110 LEU A CA 1
ATOM 804 C C . LEU A 1 110 ? -14.172 19.484 10.117 1 97.88 110 LEU A C 1
ATOM 806 O O . LEU A 1 110 ? -14.102 18.781 9.109 1 97.88 110 LEU A O 1
ATOM 810 N N . ARG A 1 111 ? -14.992 19.188 11.117 1 97.25 111 ARG A N 1
ATOM 811 C CA . ARG A 1 111 ? -15.938 18.078 11.023 1 97.25 111 ARG A CA 1
ATOM 812 C C . ARG A 1 111 ? -16.938 18.312 9.898 1 97.25 111 ARG A C 1
ATOM 814 O O . ARG A 1 111 ? -17.328 17.375 9.203 1 97.25 111 ARG A O 1
ATOM 821 N N . GLN A 1 112 ? -17.359 19.531 9.781 1 98.19 112 GLN A N 1
ATOM 822 C CA . GLN A 1 112 ? -18.234 19.859 8.672 1 98.19 112 GLN A CA 1
ATOM 823 C C . GLN A 1 112 ? -17.562 19.594 7.332 1 98.19 112 GLN A C 1
ATOM 825 O O . GLN A 1 112 ? -18.203 19.078 6.406 1 98.19 112 GLN A O 1
ATOM 830 N N . ARG A 1 113 ? -16.312 19.891 7.203 1 97.94 113 ARG A N 1
ATOM 831 C CA . ARG A 1 113 ? -15.555 19.672 5.977 1 97.94 113 ARG A CA 1
ATOM 832 C C . ARG A 1 113 ? -15.406 18.188 5.672 1 97.94 113 ARG A C 1
ATOM 834 O O . ARG A 1 113 ? -15.344 17.797 4.508 1 97.94 113 ARG A O 1
ATOM 841 N N . LEU A 1 114 ? -15.289 17.375 6.715 1 97.44 114 LEU A N 1
ATOM 842 C CA . LEU A 1 114 ? -15.289 15.93 6.531 1 97.44 114 LEU A CA 1
ATOM 843 C C . LEU A 1 114 ? -16.562 15.469 5.844 1 97.44 114 LEU A C 1
ATOM 845 O O . LEU A 1 114 ? -16.516 14.703 4.875 1 97.44 114 LEU A O 1
ATOM 849 N N . ARG A 1 115 ? -17.641 16.031 6.297 1 96.12 115 ARG A N 1
ATOM 850 C CA . ARG A 1 115 ? -18.938 15.68 5.738 1 96.12 115 ARG A CA 1
ATOM 851 C C . ARG A 1 115 ? -19.078 16.172 4.301 1 96.12 115 ARG A C 1
ATOM 853 O O . ARG A 1 115 ? -19.656 15.484 3.453 1 96.12 115 ARG A O 1
ATOM 860 N N . GLU A 1 116 ? -18.562 17.297 4.051 1 97.44 116 GLU A N 1
ATOM 861 C CA . GLU A 1 116 ? -18.625 17.906 2.727 1 97.44 116 GLU A CA 1
ATOM 862 C C . GLU A 1 116 ? -17.594 17.281 1.783 1 97.44 116 GLU A C 1
ATOM 864 O O . GLU A 1 116 ? -17.594 17.578 0.587 1 97.44 116 GLU A O 1
ATOM 869 N N . ARG A 1 117 ? -16.688 16.438 2.264 1 97.56 117 ARG A N 1
ATOM 870 C CA . ARG A 1 117 ? -15.641 15.742 1.511 1 97.56 117 ARG A CA 1
ATOM 871 C C . ARG A 1 117 ? -14.648 16.734 0.917 1 97.56 117 ARG A C 1
ATOM 873 O O . ARG A 1 117 ? -14.242 16.594 -0.238 1 97.56 117 ARG A O 1
ATOM 880 N N . THR A 1 118 ? -14.414 17.75 1.675 1 98 118 THR A N 1
ATOM 881 C CA . THR A 1 118 ? -13.398 18.719 1.288 1 98 118 THR A CA 1
ATOM 882 C C . THR A 1 118 ? -12.125 18.531 2.107 1 98 118 THR A C 1
ATOM 884 O O . THR A 1 118 ? -11.109 19.172 1.857 1 98 118 THR A O 1
ATOM 887 N N . ILE A 1 119 ? -12.133 17.672 3.072 1 98.38 119 ILE A N 1
ATOM 888 C CA . ILE A 1 119 ? -11.008 17.094 3.793 1 98.38 119 ILE A CA 1
ATOM 889 C C . ILE A 1 119 ? -11.227 15.594 3.969 1 98.38 119 ILE A C 1
ATOM 891 O O . ILE A 1 119 ? -12.359 15.141 4.133 1 98.38 119 ILE A O 1
ATOM 895 N N . LEU A 1 120 ? -10.172 14.836 3.875 1 98.06 120 LEU A N 1
ATOM 896 C CA . LEU A 1 120 ? -10.258 13.391 4.043 1 98.06 120 LEU A CA 1
ATOM 897 C C . LEU A 1 120 ? -10 12.992 5.492 1 98.06 120 LEU A C 1
ATOM 899 O O . LEU A 1 120 ? -9.055 13.484 6.117 1 98.06 120 LEU A O 1
ATOM 903 N N . GLY A 1 121 ? -10.844 12.219 5.996 1 97.44 121 GLY A N 1
ATOM 904 C CA . GLY A 1 121 ? -10.68 11.68 7.34 1 97.44 121 GLY A CA 1
ATOM 905 C C . GLY A 1 121 ? -10.57 10.164 7.367 1 97.44 121 GLY A C 1
ATOM 906 O O . GLY A 1 121 ? -10.922 9.492 6.395 1 97.44 121 GLY A O 1
ATOM 907 N N . ILE A 1 122 ? -10.055 9.625 8.422 1 95.56 122 ILE A N 1
ATOM 908 C CA . ILE A 1 122 ? -10.023 8.195 8.719 1 95.56 122 ILE A CA 1
ATOM 909 C C . ILE A 1 122 ? -10.266 7.977 10.203 1 95.56 122 ILE A C 1
ATOM 911 O O . ILE A 1 122 ? -9.898 8.812 11.031 1 95.56 122 ILE A O 1
ATOM 915 N N . ARG A 1 123 ? -10.961 6.926 10.477 1 90.81 123 ARG A N 1
ATOM 916 C CA . ARG A 1 123 ? -11.219 6.648 11.883 1 90.81 123 ARG A CA 1
ATOM 917 C C . ARG A 1 123 ? -9.977 6.074 12.562 1 90.81 123 ARG A C 1
ATOM 919 O O . ARG A 1 123 ? -9.273 5.242 11.984 1 90.81 123 ARG A O 1
ATOM 926 N N . GLY A 1 124 ? -9.688 6.492 13.672 1 82 124 GLY A N 1
ATOM 927 C CA . GLY A 1 124 ? -8.57 6.008 14.461 1 82 124 GLY A CA 1
ATOM 928 C C . GLY A 1 124 ? -8.812 4.641 15.07 1 82 124 GLY A C 1
ATOM 929 O O . GLY A 1 124 ? -9.898 4.074 14.922 1 82 124 GLY A O 1
ATOM 930 N N . PRO A 1 125 ? -7.727 3.955 15.586 1 66.81 125 PRO A N 1
ATOM 931 C CA . PRO A 1 125 ? -7.793 2.615 16.172 1 66.81 125 PRO A CA 1
ATOM 932 C C . PRO A 1 125 ? -8.852 2.508 17.281 1 66.81 125 PRO A C 1
ATOM 934 O O . PRO A 1 125 ? -9.453 1.447 17.453 1 66.81 125 PRO A O 1
ATOM 937 N N . ASP A 1 126 ? -9 3.559 18.141 1 65.44 126 ASP A N 1
ATOM 938 C CA . ASP A 1 126 ? -9.984 3.434 19.219 1 65.44 126 ASP A CA 1
ATOM 939 C C . ASP A 1 126 ? -11.367 3.896 18.75 1 65.44 126 ASP A C 1
ATOM 941 O O . ASP A 1 126 ? -12.273 4.082 19.562 1 65.44 126 ASP A O 1
ATOM 945 N N . ALA A 1 127 ? -11.602 3.848 17.531 1 62.94 127 ALA A N 1
ATOM 946 C CA . ALA A 1 127 ? -12.852 4.258 16.891 1 62.94 127 ALA A CA 1
ATOM 947 C C . ALA A 1 127 ? -13.359 5.574 17.469 1 62.94 127 ALA A C 1
ATOM 949 O O . ALA A 1 127 ? -14.516 5.945 17.281 1 62.94 127 ALA A O 1
ATOM 950 N N . ARG A 1 128 ? -12.609 6.199 18.297 1 64 128 ARG A N 1
ATOM 951 C CA . ARG A 1 128 ? -13.25 7.309 18.984 1 64 128 ARG A CA 1
ATOM 952 C C . ARG A 1 128 ? -13.031 8.625 18.25 1 64 128 ARG A C 1
ATOM 954 O O . ARG A 1 128 ? -13.836 9.555 18.359 1 64 128 ARG A O 1
ATOM 961 N N . GLY A 1 129 ? -12.07 8.664 17.422 1 86.06 129 GLY A N 1
ATOM 962 C CA . GLY A 1 129 ? -12.031 9.992 16.844 1 86.06 129 GLY A CA 1
ATOM 963 C C . GLY A 1 129 ? -11.5 10.008 15.43 1 86.06 129 GLY A C 1
ATOM 964 O O . GLY A 1 129 ? -10.852 9.055 14.992 1 86.06 129 GLY A O 1
ATOM 965 N N . TRP A 1 130 ? -12.031 11.016 14.711 1 93.88 130 TRP A N 1
ATOM 966 C CA . TRP A 1 130 ? -11.539 11.25 13.359 1 93.88 130 TRP A CA 1
ATOM 967 C C . TRP A 1 130 ? -10.078 11.672 13.367 1 93.88 130 TRP A C 1
ATOM 969 O O . TRP A 1 130 ? -9.656 12.445 14.234 1 93.88 130 TRP A O 1
ATOM 979 N N . ARG A 1 131 ? -9.336 11.148 12.484 1 96.44 131 ARG A N 1
ATOM 980 C CA . ARG A 1 131 ? -7.965 11.562 12.219 1 96.44 131 ARG A CA 1
ATOM 981 C C . ARG A 1 131 ? -7.805 12.023 10.773 1 96.44 131 ARG A C 1
ATOM 983 O O . ARG A 1 131 ? -8.602 11.656 9.906 1 96.44 131 ARG A O 1
ATOM 990 N N . ILE A 1 132 ? -6.832 12.867 10.578 1 97.12 132 ILE A N 1
ATOM 991 C CA . ILE A 1 132 ? -6.641 13.492 9.273 1 97.12 132 ILE A CA 1
ATOM 992 C C . ILE A 1 132 ? -5.297 13.062 8.68 1 97.12 132 ILE A C 1
ATOM 994 O O . ILE A 1 132 ? -4.242 13.398 9.219 1 97.12 132 ILE A O 1
ATOM 998 N N . PRO A 1 133 ? -5.336 12.32 7.598 1 96.94 133 PRO A N 1
ATOM 999 C CA . PRO A 1 133 ? -4.07 11.969 6.949 1 96.94 133 PRO A CA 1
ATOM 1000 C C . PRO A 1 133 ? -3.211 13.188 6.637 1 96.94 133 PRO A C 1
ATOM 1002 O O . PRO A 1 133 ? -3.723 14.203 6.148 1 96.94 133 PRO A O 1
ATOM 1005 N N . GLY A 1 134 ? -1.946 13.078 6.805 1 94.88 134 GLY A N 1
ATOM 1006 C CA . GLY A 1 134 ? -1.022 14.203 6.801 1 94.88 134 GLY A CA 1
ATOM 1007 C C . GLY A 1 134 ? -0.771 14.758 5.41 1 94.88 134 GLY A C 1
ATOM 1008 O O . GLY A 1 134 ? -0.405 15.93 5.262 1 94.88 134 GLY A O 1
ATOM 1009 N N . PHE A 1 135 ? -0.922 13.93 4.332 1 93.69 135 PHE A N 1
ATOM 1010 C CA . PHE A 1 135 ? -0.61 14.367 2.975 1 93.69 135 PHE A CA 1
ATOM 1011 C C . PHE A 1 135 ? -1.423 15.602 2.602 1 93.69 135 PHE A C 1
ATOM 1013 O O . PHE A 1 135 ? -1.102 16.297 1.632 1 93.69 135 PHE A O 1
ATOM 1020 N N . GLN A 1 136 ? -2.396 15.945 3.359 1 96.81 136 GLN A N 1
ATOM 1021 C CA . GLN A 1 136 ? -3.336 17.016 3.057 1 96.81 136 GLN A CA 1
ATOM 1022 C C . GLN A 1 136 ? -2.82 18.359 3.564 1 96.81 136 GLN A C 1
ATOM 1024 O O . GLN A 1 136 ? -3.445 19.406 3.336 1 96.81 136 GLN A O 1
ATOM 1029 N N . LEU A 1 137 ? -1.68 18.281 4.254 1 94.56 137 LEU A N 1
ATOM 1030 C CA . LEU A 1 137 ? -1.134 19.469 4.887 1 94.56 137 LEU A CA 1
ATOM 1031 C C . LEU A 1 137 ? 0.241 19.812 4.316 1 94.56 137 LEU A C 1
ATOM 1033 O O . LEU A 1 137 ? 0.989 18.922 3.918 1 94.56 137 LEU A O 1
ATOM 1037 N N . THR A 1 138 ? 0.467 21.016 4.23 1 89.19 138 THR A N 1
ATOM 1038 C CA . THR A 1 138 ? 1.787 21.562 3.936 1 89.19 138 THR A CA 1
ATOM 1039 C C . THR A 1 138 ? 2.297 22.391 5.102 1 89.19 138 THR A C 1
ATOM 1041 O O . THR A 1 138 ? 1.611 22.547 6.117 1 89.19 138 THR A O 1
ATOM 1044 N N . ALA A 1 139 ? 3.471 22.875 4.961 1 81.94 139 ALA A N 1
ATOM 1045 C CA . ALA A 1 139 ? 4.02 23.75 5.98 1 81.94 139 ALA A CA 1
ATOM 1046 C C . ALA A 1 139 ? 3.166 25.016 6.129 1 81.94 139 ALA A C 1
ATOM 1048 O O . ALA A 1 139 ? 3.082 25.594 7.215 1 81.94 139 ALA A O 1
ATOM 1049 N N . SER A 1 140 ? 2.512 25.375 5.062 1 84.31 140 SER A N 1
ATOM 1050 C CA . SER A 1 140 ? 1.763 26.625 5.051 1 84.31 140 SER A CA 1
ATOM 1051 C C . SER A 1 140 ? 0.279 26.391 5.309 1 84.31 140 SER A C 1
ATOM 1053 O O . SER A 1 140 ? -0.516 27.328 5.309 1 84.31 140 SER A O 1
ATOM 1055 N N . GLY A 1 141 ? 0.021 25.219 5.547 1 91.31 141 GLY A N 1
ATOM 1056 C CA . GLY A 1 141 ? -1.388 24.953 5.793 1 91.31 141 GLY A CA 1
ATOM 1057 C C . GLY A 1 141 ? -1.935 23.797 4.969 1 91.31 141 GLY A C 1
ATOM 1058 O O . GLY A 1 141 ? -1.307 22.75 4.875 1 91.31 141 GLY A O 1
ATOM 1059 N N . GLU A 1 142 ? -3.113 24.047 4.441 1 96.19 142 GLU A N 1
ATOM 1060 C CA . GLU A 1 142 ? -3.791 23.016 3.662 1 96.19 142 GLU A CA 1
ATOM 1061 C C . GLU A 1 142 ? -3.172 22.875 2.273 1 96.19 142 GLU A C 1
ATOM 1063 O O . GLU A 1 142 ? -2.779 23.875 1.661 1 96.19 142 GLU A O 1
ATOM 1068 N N . LEU A 1 143 ? -3.137 21.641 1.778 1 96.69 143 LEU A N 1
ATOM 1069 C CA . LEU A 1 143 ? -2.662 21.391 0.424 1 96.69 143 LEU A CA 1
ATOM 1070 C C . LEU A 1 143 ? -3.479 22.172 -0.598 1 96.69 143 LEU A C 1
ATOM 1072 O O . LEU A 1 143 ? -4.703 22.031 -0.664 1 96.69 143 LEU A O 1
ATOM 1076 N N . PRO A 1 144 ? -2.834 22.984 -1.407 1 97.06 144 PRO A N 1
ATOM 1077 C CA . PRO A 1 144 ? -3.576 23.766 -2.398 1 97.06 144 PRO A CA 1
ATOM 1078 C C . PRO A 1 144 ? -4.367 22.891 -3.369 1 97.06 144 PRO A C 1
ATOM 1080 O O . PRO A 1 144 ? -3.881 21.844 -3.797 1 97.06 144 PRO A O 1
ATOM 1083 N N . GLY A 1 145 ? -5.602 23.328 -3.629 1 97.62 145 GLY A N 1
ATOM 1084 C CA . GLY A 1 145 ? -6.418 22.641 -4.605 1 97.62 145 GLY A CA 1
ATOM 1085 C C . GLY A 1 145 ? -7.062 21.375 -4.059 1 97.62 145 GLY A C 1
ATOM 1086 O O . GLY A 1 145 ? -7.844 20.719 -4.75 1 97.62 145 GLY A O 1
ATOM 1087 N N . LEU A 1 146 ? -6.844 21.047 -2.861 1 98.25 146 LEU A N 1
ATOM 1088 C CA . LEU A 1 146 ? -7.277 19.781 -2.258 1 98.25 146 LEU A CA 1
ATOM 1089 C C . LEU A 1 146 ? -8.789 19.625 -2.35 1 98.25 146 LEU A C 1
ATOM 1091 O O . LEU A 1 146 ? -9.289 18.594 -2.791 1 98.25 146 LEU A O 1
ATOM 1095 N N . ARG A 1 147 ? -9.484 20.703 -2 1 97.88 147 ARG A N 1
ATOM 1096 C CA . ARG A 1 147 ? -10.938 20.672 -1.947 1 97.88 147 ARG A CA 1
ATOM 1097 C C . ARG A 1 147 ? -11.523 20.281 -3.303 1 97.88 147 ARG A C 1
ATOM 1099 O O . ARG A 1 147 ? -12.383 19.406 -3.389 1 97.88 147 ARG A O 1
ATOM 1106 N N . ARG A 1 148 ? -11.055 20.906 -4.242 1 97.19 148 ARG A N 1
ATOM 1107 C CA . ARG A 1 148 ? -11.531 20.688 -5.602 1 97.19 148 ARG A CA 1
ATOM 1108 C C . ARG A 1 148 ? -11.273 19.25 -6.039 1 97.19 148 ARG A C 1
ATOM 1110 O O . ARG A 1 148 ? -12.148 18.609 -6.637 1 97.19 148 ARG A O 1
ATOM 1117 N N . VAL A 1 149 ? -10.148 18.75 -5.715 1 98.19 149 VAL A N 1
ATOM 1118 C CA . VAL A 1 149 ? -9.758 17.406 -6.141 1 98.19 149 VAL A CA 1
ATOM 1119 C C . VAL A 1 149 ? -10.562 16.375 -5.363 1 98.19 149 VAL A C 1
ATOM 1121 O O . VAL A 1 149 ? -11.094 15.422 -5.945 1 98.19 149 VAL A O 1
ATOM 1124 N N . LEU A 1 150 ? -10.719 16.547 -4.047 1 98.31 150 LEU A N 1
ATOM 1125 C CA . LEU A 1 150 ? -11.445 15.594 -3.221 1 98.31 150 LEU A CA 1
ATOM 1126 C C . LEU A 1 150 ? -12.898 15.492 -3.666 1 98.31 150 LEU A C 1
ATOM 1128 O O . LEU A 1 150 ? -13.469 14.398 -3.691 1 98.31 150 LEU A O 1
ATOM 1132 N N . LYS A 1 151 ? -13.445 16.547 -4.109 1 97.62 151 LYS A N 1
ATOM 1133 C CA . LYS A 1 151 ? -14.844 16.578 -4.523 1 97.62 151 LYS A CA 1
ATOM 1134 C C . LYS A 1 151 ? -15.055 15.789 -5.812 1 97.62 151 LYS A C 1
ATOM 1136 O O . LYS A 1 151 ? -16.172 15.344 -6.098 1 97.62 151 LYS A O 1
ATOM 1141 N N . ALA A 1 152 ? -14.031 15.625 -6.535 1 96.19 152 ALA A N 1
ATOM 1142 C CA . ALA A 1 152 ? -14.133 14.906 -7.805 1 96.19 152 ALA A CA 1
ATOM 1143 C C . ALA A 1 152 ? -14.109 13.391 -7.582 1 96.19 152 ALA A C 1
ATOM 1145 O O . ALA A 1 152 ? -14.445 12.625 -8.484 1 96.19 152 ALA A O 1
ATOM 1146 N N . ILE A 1 153 ? -13.672 12.938 -6.441 1 94.88 153 ILE A N 1
ATOM 1147 C CA . ILE A 1 153 ? -13.555 11.516 -6.133 1 94.88 153 ILE A CA 1
ATOM 1148 C C . ILE A 1 153 ? -14.922 10.961 -5.719 1 94.88 153 ILE A C 1
ATOM 1150 O O . ILE A 1 153 ? -15.656 11.609 -4.973 1 94.88 153 ILE A O 1
ATOM 1154 N N . ARG A 1 154 ? -15.211 9.828 -6.191 1 91.44 154 ARG A N 1
ATOM 1155 C CA . ARG A 1 154 ? -16.484 9.203 -5.863 1 91.44 154 ARG A CA 1
ATOM 1156 C C . ARG A 1 154 ? -16.641 9.023 -4.355 1 91.44 154 ARG A C 1
ATOM 1158 O O . ARG A 1 154 ? -15.68 8.664 -3.67 1 91.44 154 ARG A O 1
ATOM 1165 N N . PRO A 1 155 ? -17.844 9.219 -3.816 1 91.25 155 PRO A N 1
ATOM 1166 C CA . PRO A 1 155 ? -18.047 9.148 -2.369 1 91.25 155 PRO A CA 1
ATOM 1167 C C . PRO A 1 155 ? -17.797 7.75 -1.803 1 91.25 155 PRO A C 1
ATOM 1169 O O . PRO A 1 155 ? -17.547 7.602 -0.603 1 91.25 155 PRO A O 1
ATOM 1172 N N . GLU A 1 156 ? -17.797 6.727 -2.617 1 87.69 156 GLU A N 1
ATOM 1173 C CA . GLU A 1 156 ? -17.641 5.348 -2.172 1 87.69 156 GLU A CA 1
ATOM 1174 C C . GLU A 1 156 ? -16.172 4.98 -2.002 1 87.69 156 GLU A C 1
ATOM 1176 O O . GLU A 1 156 ? -15.844 3.951 -1.406 1 87.69 156 GLU A O 1
ATOM 1181 N N . ALA A 1 157 ? -15.297 5.797 -2.514 1 89.69 157 ALA A N 1
ATOM 1182 C CA . ALA A 1 157 ? -13.867 5.492 -2.422 1 89.69 157 ALA A CA 1
ATOM 1183 C C . ALA A 1 157 ? -13.406 5.441 -0.967 1 89.69 157 ALA A C 1
ATOM 1185 O O . ALA A 1 157 ? -13.719 6.34 -0.182 1 89.69 157 ALA A O 1
ATOM 1186 N N . ARG A 1 158 ? -12.688 4.41 -0.59 1 89.12 158 ARG A N 1
ATOM 1187 C CA . ARG A 1 158 ? -12.164 4.266 0.767 1 89.12 158 ARG A CA 1
ATOM 1188 C C . ARG A 1 158 ? -11.008 5.23 1.014 1 89.12 158 ARG A C 1
ATOM 1190 O O . ARG A 1 158 ? -10.25 5.551 0.094 1 89.12 158 ARG A O 1
ATOM 1197 N N . PRO A 1 159 ? -10.82 5.668 2.258 1 94.31 159 PRO A N 1
ATOM 1198 C CA . PRO A 1 159 ? -9.742 6.602 2.588 1 94.31 159 PRO A CA 1
ATOM 1199 C C . PRO A 1 159 ? -8.375 6.094 2.146 1 94.31 159 PRO A C 1
ATOM 1201 O O . PRO A 1 159 ? -7.551 6.871 1.651 1 94.31 159 PRO A O 1
ATOM 1204 N N . VAL A 1 160 ? -8.18 4.77 2.285 1 91.94 160 VAL A N 1
ATOM 1205 C CA . VAL A 1 160 ? -6.883 4.207 1.925 1 91.94 160 VAL A CA 1
ATOM 1206 C C . VAL A 1 160 ? -6.656 4.348 0.421 1 91.94 160 VAL A C 1
ATOM 1208 O O . VAL A 1 160 ? -5.531 4.57 -0.026 1 91.94 160 VAL A O 1
ATOM 1211 N N . GLN A 1 161 ? -7.688 4.234 -0.403 1 89.12 161 GLN A N 1
ATOM 1212 C CA . GLN A 1 161 ? -7.59 4.402 -1.849 1 89.12 161 GLN A CA 1
ATOM 1213 C C . GLN A 1 161 ? -7.301 5.855 -2.219 1 89.12 161 GLN A C 1
ATOM 1215 O O . GLN A 1 161 ? -6.469 6.129 -3.086 1 89.12 161 GLN A O 1
ATOM 1220 N N . VAL A 1 162 ? -7.969 6.738 -1.534 1 94.62 162 VAL A N 1
ATOM 1221 C CA . VAL A 1 162 ? -7.785 8.164 -1.788 1 94.62 162 VAL A CA 1
ATOM 1222 C C . VAL A 1 162 ? -6.367 8.578 -1.408 1 94.62 162 VAL A C 1
ATOM 1224 O O . VAL A 1 162 ? -5.672 9.234 -2.191 1 94.62 162 VAL A O 1
ATOM 1227 N N . ALA A 1 163 ? -5.941 8.156 -0.236 1 95.19 163 ALA A N 1
ATOM 1228 C CA . ALA A 1 163 ? -4.59 8.484 0.218 1 95.19 163 ALA A CA 1
ATOM 1229 C C . ALA A 1 163 ? -3.539 7.914 -0.731 1 95.19 163 ALA A C 1
ATOM 1231 O O . ALA A 1 163 ? -2.533 8.562 -1.018 1 95.19 163 ALA A O 1
ATOM 1232 N N . ALA A 1 164 ? -3.773 6.715 -1.205 1 89.94 164 ALA A N 1
ATOM 1233 C CA . ALA A 1 164 ? -2.848 6.094 -2.15 1 89.94 164 ALA A CA 1
ATOM 1234 C C . ALA A 1 164 ? -2.723 6.926 -3.422 1 89.94 164 ALA A C 1
ATOM 1236 O O . ALA A 1 164 ? -1.617 7.133 -3.93 1 89.94 164 ALA A O 1
ATOM 1237 N N . PHE A 1 165 ? -3.777 7.402 -3.898 1 89.75 165 PHE A N 1
ATOM 1238 C CA . PHE A 1 165 ? -3.764 8.242 -5.09 1 89.75 165 PHE A CA 1
ATOM 1239 C C . PHE A 1 165 ? -2.879 9.469 -4.879 1 89.75 165 PHE A C 1
ATOM 1241 O O . PHE A 1 165 ? -2.027 9.781 -5.715 1 89.75 165 PHE A O 1
ATOM 1248 N N . PHE A 1 166 ? -3.047 10.109 -3.762 1 94.25 166 PHE A N 1
ATOM 1249 C CA . PHE A 1 166 ? -2.354 11.367 -3.51 1 94.25 166 PHE A CA 1
ATOM 1250 C C . PHE A 1 166 ? -0.869 11.125 -3.266 1 94.25 166 PHE A C 1
ATOM 1252 O O . PHE A 1 166 ? -0.057 12.047 -3.402 1 94.25 166 PHE A O 1
ATOM 1259 N N . THR A 1 167 ? -0.488 9.898 -2.91 1 89.94 167 THR A N 1
ATOM 1260 C CA . THR A 1 167 ? 0.876 9.664 -2.453 1 89.94 167 THR A CA 1
ATOM 1261 C C . THR A 1 167 ? 1.609 8.719 -3.404 1 89.94 167 THR A C 1
ATOM 1263 O O . THR A 1 167 ? 2.695 8.234 -3.088 1 89.94 167 THR A O 1
ATOM 1266 N N . THR A 1 168 ? 1.045 8.414 -4.512 1 84.81 168 THR A N 1
ATOM 1267 C CA . THR A 1 168 ? 1.685 7.605 -5.543 1 84.81 168 THR A CA 1
ATOM 1268 C C . THR A 1 168 ? 1.936 8.438 -6.801 1 84.81 168 THR A C 1
ATOM 1270 O O . THR A 1 168 ? 1.052 9.164 -7.258 1 84.81 168 THR A O 1
ATOM 1273 N N . PRO A 1 169 ? 3.109 8.305 -7.363 1 84.5 169 PRO A N 1
ATOM 1274 C CA . PRO A 1 169 ? 3.398 9.039 -8.594 1 84.5 169 PRO A CA 1
ATOM 1275 C C . PRO A 1 169 ? 2.457 8.672 -9.742 1 84.5 169 PRO A C 1
ATOM 1277 O O . PRO A 1 169 ? 2.094 7.5 -9.891 1 84.5 169 PRO A O 1
ATOM 1280 N N . GLN A 1 170 ? 2.053 9.672 -10.422 1 83.38 170 GLN A N 1
ATOM 1281 C CA . GLN A 1 170 ? 1.22 9.516 -11.609 1 83.38 170 GLN A CA 1
ATOM 1282 C C . GLN A 1 170 ? 1.989 9.891 -12.867 1 83.38 170 GLN A C 1
ATOM 1284 O O . GLN A 1 170 ? 2.576 10.969 -12.945 1 83.38 170 GLN A O 1
ATOM 1289 N N . SER A 1 171 ? 1.999 9.07 -13.844 1 77.12 171 SER A N 1
ATOM 1290 C CA . SER A 1 171 ? 2.752 9.281 -15.07 1 77.12 171 SER A CA 1
ATOM 1291 C C . SER A 1 171 ? 2.281 10.539 -15.797 1 77.12 171 SER A C 1
ATOM 1293 O O . SER A 1 171 ? 3.072 11.211 -16.469 1 77.12 171 SER A O 1
ATOM 1295 N N . ASP A 1 172 ? 1.042 10.891 -15.617 1 81.81 172 ASP A N 1
ATOM 1296 C CA . ASP A 1 172 ? 0.443 12.031 -16.312 1 81.81 172 ASP A CA 1
ATOM 1297 C C . ASP A 1 172 ? 0.858 13.352 -15.664 1 81.81 172 ASP A C 1
ATOM 1299 O O . ASP A 1 172 ? 0.617 14.422 -16.219 1 81.81 172 ASP A O 1
ATOM 1303 N N . LEU A 1 173 ? 1.346 13.203 -14.516 1 88.94 173 LEU A N 1
ATOM 1304 C CA . LEU A 1 173 ? 1.827 14.391 -13.82 1 88.94 173 LEU A CA 1
ATOM 1305 C C . LEU A 1 173 ? 3.342 14.523 -13.953 1 88.94 173 LEU A C 1
ATOM 1307 O O . LEU A 1 173 ? 4.078 14.273 -13 1 88.94 173 LEU A O 1
ATOM 1311 N N . ASP A 1 174 ? 3.73 14.961 -15.125 1 80.12 174 ASP A N 1
ATOM 1312 C CA . ASP A 1 174 ? 5.137 15.016 -15.508 1 80.12 174 ASP A CA 1
ATOM 1313 C C . ASP A 1 174 ? 5.777 16.328 -15.07 1 80.12 174 ASP A C 1
ATOM 1315 O O . ASP A 1 174 ? 5.277 17.406 -15.391 1 80.12 174 ASP A O 1
ATOM 1319 N N . ASP A 1 175 ? 6.75 16.141 -14.281 1 71.44 175 ASP A N 1
ATOM 1320 C CA . ASP A 1 175 ? 7.469 17.312 -13.805 1 71.44 175 ASP A CA 1
ATOM 1321 C C . ASP A 1 175 ? 8.516 17.766 -14.828 1 71.44 175 ASP A C 1
ATOM 1323 O O . ASP A 1 175 ? 9.297 18.672 -14.555 1 71.44 175 ASP A O 1
ATOM 1327 N N . GLY A 1 176 ? 8.531 17.234 -15.867 1 73.56 176 GLY A N 1
ATOM 1328 C CA . GLY A 1 176 ? 9.508 17.594 -16.875 1 73.56 176 GLY A CA 1
ATOM 1329 C C . GLY A 1 176 ? 10.742 16.719 -16.859 1 73.56 176 GLY A C 1
ATOM 1330 O O . GLY A 1 176 ? 11.586 16.781 -17.75 1 73.56 176 GLY A O 1
ATOM 1331 N N . ARG A 1 177 ? 10.953 16.016 -15.898 1 66.44 177 ARG A N 1
ATOM 1332 C CA . ARG A 1 177 ? 12.156 15.195 -15.773 1 66.44 177 ARG A CA 1
ATOM 1333 C C . ARG A 1 177 ? 11.852 13.727 -16.047 1 66.44 177 ARG A C 1
ATOM 1335 O O . ARG A 1 177 ? 12.656 12.852 -15.734 1 66.44 177 ARG A O 1
ATOM 1342 N N . GLY A 1 178 ? 10.742 13.555 -16.531 1 65.12 178 GLY A N 1
ATOM 1343 C CA . GLY A 1 178 ? 10.438 12.203 -16.984 1 65.12 178 GLY A CA 1
ATOM 1344 C C . GLY A 1 178 ? 9.836 11.336 -15.891 1 65.12 178 GLY A C 1
ATOM 1345 O O . GLY A 1 178 ? 9.469 10.188 -16.141 1 65.12 178 GLY A O 1
ATOM 1346 N N . ALA A 1 179 ? 9.844 11.773 -14.742 1 71.19 179 ALA A N 1
ATOM 1347 C CA . ALA A 1 179 ? 9.203 10.969 -13.703 1 71.19 179 ALA A CA 1
ATOM 1348 C C . ALA A 1 179 ? 7.902 11.609 -13.242 1 71.19 179 ALA A C 1
ATOM 1350 O O . ALA A 1 179 ? 7.797 12.836 -13.164 1 71.19 179 ALA A O 1
ATOM 1351 N N . GLY A 1 180 ? 6.934 10.812 -13.102 1 82.62 180 GLY A N 1
ATOM 1352 C CA . GLY A 1 180 ? 5.656 11.312 -12.625 1 82.62 180 GLY A CA 1
ATOM 1353 C C . GLY A 1 180 ? 5.695 11.781 -11.18 1 82.62 180 GLY A C 1
ATOM 1354 O O . GLY A 1 180 ? 6.434 11.219 -10.367 1 82.62 180 GLY A O 1
ATOM 1355 N N . LEU A 1 181 ? 5 12.828 -10.852 1 86.81 181 LEU A N 1
ATOM 1356 C CA . LEU A 1 181 ? 4.836 13.305 -9.477 1 86.81 181 LEU A CA 1
ATOM 1357 C C . LEU A 1 181 ? 3.576 12.719 -8.852 1 86.81 181 LEU A C 1
ATOM 1359 O O . LEU A 1 181 ? 2.666 12.281 -9.562 1 86.81 181 LEU A O 1
ATOM 1363 N N . THR A 1 182 ? 3.637 12.688 -7.539 1 90 182 THR A N 1
ATOM 1364 C CA . THR A 1 182 ? 2.389 12.398 -6.84 1 90 182 THR A CA 1
ATOM 1365 C C . THR A 1 182 ? 1.435 13.586 -6.918 1 90 182 THR A C 1
ATOM 1367 O O . THR A 1 182 ? 1.871 14.734 -7.012 1 90 182 THR A O 1
ATOM 1370 N N . PRO A 1 183 ? 0.173 13.32 -6.859 1 94.31 183 PRO A N 1
ATOM 1371 C CA . PRO A 1 183 ? -0.797 14.422 -6.809 1 94.31 183 PRO A CA 1
ATOM 1372 C C . PRO A 1 183 ? -0.52 15.398 -5.668 1 94.31 183 PRO A C 1
ATOM 1374 O O . PRO A 1 183 ? -0.627 16.609 -5.852 1 94.31 183 PRO A O 1
ATOM 1377 N N . ALA A 1 184 ? -0.121 14.898 -4.508 1 94.38 184 ALA A N 1
ATOM 1378 C CA . ALA A 1 184 ? 0.198 15.773 -3.381 1 94.38 184 ALA A CA 1
ATOM 1379 C C . ALA A 1 184 ? 1.371 16.688 -3.717 1 94.38 184 ALA A C 1
ATOM 1381 O O . ALA A 1 184 ? 1.314 17.891 -3.467 1 94.38 184 ALA A O 1
ATOM 1382 N N . ALA A 1 185 ? 2.377 16.078 -4.285 1 90.69 185 ALA A N 1
ATOM 1383 C CA . ALA A 1 185 ? 3.555 16.859 -4.648 1 90.69 185 ALA A CA 1
ATOM 1384 C C . ALA A 1 185 ? 3.223 17.875 -5.742 1 90.69 185 ALA A C 1
ATOM 1386 O O . ALA A 1 185 ? 3.693 19.016 -5.707 1 90.69 185 ALA A O 1
ATOM 1387 N N . TRP A 1 186 ? 2.494 17.438 -6.707 1 93.5 186 TRP A N 1
ATOM 1388 C CA . TRP A 1 186 ? 2.068 18.297 -7.797 1 93.5 186 TRP A CA 1
ATOM 1389 C C . TRP A 1 186 ? 1.356 19.547 -7.266 1 93.5 186 TRP A C 1
ATOM 1391 O O . TRP A 1 186 ? 1.711 20.672 -7.621 1 93.5 186 TRP A O 1
ATOM 1401 N N . LEU A 1 187 ? 0.43 19.359 -6.383 1 96.06 187 LEU A N 1
ATOM 1402 C CA . LEU A 1 187 ? -0.365 20.453 -5.82 1 96.06 187 LEU A CA 1
ATOM 1403 C C . LEU A 1 187 ? 0.484 21.328 -4.906 1 96.06 187 LEU A C 1
ATOM 1405 O O . LEU A 1 187 ? 0.371 22.562 -4.941 1 96.06 187 LEU A O 1
ATOM 1409 N N . ALA A 1 188 ? 1.321 20.703 -4.152 1 92.5 188 ALA A N 1
ATOM 1410 C CA . ALA A 1 188 ? 2.174 21.438 -3.225 1 92.5 188 ALA A CA 1
ATOM 1411 C C . ALA A 1 188 ? 3.121 22.375 -3.975 1 92.5 188 ALA A C 1
ATOM 1413 O O . ALA A 1 188 ? 3.48 23.438 -3.469 1 92.5 188 ALA A O 1
ATOM 1414 N N . ALA A 1 189 ? 3.469 21.938 -5.145 1 90.75 189 ALA A N 1
ATOM 1415 C CA . ALA A 1 189 ? 4.387 22.734 -5.957 1 90.75 189 ALA A CA 1
ATOM 1416 C C . ALA A 1 189 ? 3.662 23.906 -6.621 1 90.75 189 ALA A C 1
ATOM 1418 O O . ALA A 1 189 ? 4.293 24.75 -7.262 1 90.75 189 ALA A O 1
ATOM 1419 N N . GLY A 1 190 ? 2.373 23.922 -6.5 1 92.5 190 GLY A N 1
ATOM 1420 C CA . GLY A 1 190 ? 1.612 25.062 -7.004 1 92.5 190 GLY A CA 1
ATOM 1421 C C . GLY A 1 190 ? 1.176 24.891 -8.445 1 92.5 190 GLY A C 1
ATOM 1422 O O . GLY A 1 190 ? 0.733 25.844 -9.086 1 92.5 190 GLY A O 1
ATOM 1423 N N . HIS A 1 191 ? 1.338 23.672 -8.969 1 93.69 191 HIS A N 1
ATOM 1424 C CA . HIS A 1 191 ? 0.888 23.422 -10.336 1 93.69 191 HIS A CA 1
ATOM 1425 C C . HIS A 1 191 ? -0.633 23.484 -10.43 1 93.69 191 HIS A C 1
ATOM 1427 O O . HIS A 1 191 ? -1.324 23.5 -9.406 1 93.69 191 HIS A O 1
ATOM 1433 N N . ASP A 1 192 ? -1.104 23.594 -11.641 1 95.12 192 ASP A N 1
ATOM 1434 C CA . ASP A 1 192 ? -2.539 23.578 -11.906 1 95.12 192 ASP A CA 1
ATOM 1435 C C . ASP A 1 192 ? -3.193 22.328 -11.344 1 95.12 192 ASP A C 1
ATOM 1437 O O . ASP A 1 192 ? -2.775 21.203 -11.656 1 95.12 192 ASP A O 1
ATOM 1441 N N . PRO A 1 193 ? -4.238 22.516 -10.562 1 97 193 PRO A N 1
ATOM 1442 C CA . PRO A 1 193 ? -4.883 21.344 -9.953 1 97 193 PRO A CA 1
ATOM 1443 C C . PRO A 1 193 ? -5.734 20.562 -10.945 1 97 193 PRO A C 1
ATOM 1445 O O . PRO A 1 193 ? -6.164 19.438 -10.648 1 97 193 PRO A O 1
ATOM 1448 N N . GLU A 1 194 ? -6.004 21.031 -12.109 1 96.62 194 GLU A N 1
ATOM 1449 C CA . GLU A 1 194 ? -6.988 20.453 -13.023 1 96.62 194 GLU A CA 1
ATOM 1450 C C . GLU A 1 194 ? -6.566 19.062 -13.484 1 96.62 194 GLU A C 1
ATOM 1452 O O . GLU A 1 194 ? -7.375 18.125 -13.5 1 96.62 194 GLU A O 1
ATOM 1457 N N . PRO A 1 195 ? -5.301 18.891 -13.844 1 94.06 195 PRO A N 1
ATOM 1458 C CA . PRO A 1 195 ? -4.91 17.531 -14.219 1 94.06 195 PRO A CA 1
ATOM 1459 C C . PRO A 1 195 ? -5.117 16.531 -13.078 1 94.06 195 PRO A C 1
ATOM 1461 O O . PRO A 1 195 ? -5.508 15.391 -13.32 1 94.06 195 PRO A O 1
ATOM 1464 N N . VAL A 1 196 ? -4.848 16.938 -11.891 1 96.31 196 VAL A N 1
ATOM 1465 C CA . VAL A 1 196 ? -5.039 16.078 -10.734 1 96.31 196 VAL A CA 1
ATOM 1466 C C . VAL A 1 196 ? -6.527 15.781 -10.547 1 96.31 196 VAL A C 1
ATOM 1468 O O . VAL A 1 196 ? -6.906 14.633 -10.297 1 96.31 196 VAL A O 1
ATOM 1471 N N . ARG A 1 197 ? -7.316 16.812 -10.688 1 96.75 197 ARG A N 1
ATOM 1472 C CA . ARG A 1 197 ? -8.758 16.641 -10.555 1 96.75 197 ARG A CA 1
ATOM 1473 C C . ARG A 1 197 ? -9.281 15.633 -11.578 1 96.75 197 ARG A C 1
ATOM 1475 O O . ARG A 1 197 ? -10.102 14.773 -11.242 1 96.75 197 ARG A O 1
ATOM 1482 N N . GLU A 1 198 ? -8.836 15.711 -12.75 1 92.75 198 GLU A N 1
ATOM 1483 C CA . GLU A 1 198 ? -9.273 14.812 -13.812 1 92.75 198 GLU A CA 1
ATOM 1484 C C . GLU A 1 198 ? -8.898 13.367 -13.492 1 92.75 198 GLU A C 1
ATOM 1486 O O . GLU A 1 198 ? -9.711 12.453 -13.68 1 92.75 198 GLU A O 1
ATOM 1491 N N . LEU A 1 199 ? -7.73 13.172 -13.047 1 89.12 199 LEU A N 1
ATOM 1492 C CA . LEU A 1 199 ? -7.289 11.836 -12.656 1 89.12 199 LEU A CA 1
ATOM 1493 C C . LEU A 1 199 ? -8.109 11.305 -11.484 1 89.12 199 LEU A C 1
ATOM 1495 O O . LEU A 1 199 ? -8.477 10.133 -11.461 1 89.12 199 LEU A O 1
ATOM 1499 N N . ALA A 1 200 ? -8.422 12.172 -10.539 1 93.81 200 ALA A N 1
ATOM 1500 C CA . ALA A 1 200 ? -9.133 11.812 -9.312 1 93.81 200 ALA A CA 1
ATOM 1501 C C . ALA A 1 200 ? -10.562 11.391 -9.609 1 93.81 200 ALA A C 1
ATOM 1503 O O . ALA A 1 200 ? -11.133 10.555 -8.906 1 93.81 200 ALA A O 1
ATOM 1504 N N . ALA A 1 201 ? -11.109 11.914 -10.672 1 89.75 201 ALA A N 1
ATOM 1505 C CA . ALA A 1 201 ? -12.5 11.641 -11.039 1 89.75 201 ALA A CA 1
ATOM 1506 C C . ALA A 1 201 ? -12.695 10.172 -11.406 1 89.75 201 ALA A C 1
ATOM 1508 O O . ALA A 1 201 ? -13.82 9.672 -11.414 1 89.75 201 ALA A O 1
ATOM 1509 N N . ALA A 1 202 ? -11.57 9.562 -11.695 1 79.69 202 ALA A N 1
ATOM 1510 C CA . ALA A 1 202 ? -11.648 8.164 -12.102 1 79.69 202 ALA A CA 1
ATOM 1511 C C . ALA A 1 202 ? -11.578 7.234 -10.891 1 79.69 202 ALA A C 1
ATOM 1513 O O . ALA A 1 202 ? -11.688 6.016 -11.031 1 79.69 202 ALA A O 1
ATOM 1514 N N . ILE A 1 203 ? -11.406 7.82 -9.727 1 82.75 203 ILE A N 1
ATOM 1515 C CA . ILE A 1 203 ? -11.273 7.039 -8.5 1 82.75 203 ILE A CA 1
ATOM 1516 C C . ILE A 1 203 ? -12.641 6.82 -7.871 1 82.75 203 ILE A C 1
ATOM 1518 O O . ILE A 1 203 ? -13.367 7.777 -7.59 1 82.75 203 ILE A O 1
ATOM 1522 N N . MET B 1 1 ? 1.464 -1.253 35.156 1 51.09 1 MET B N 1
ATOM 1523 C CA . MET B 1 1 ? 1.022 -1.016 33.781 1 51.09 1 MET B CA 1
ATOM 1524 C C . MET B 1 1 ? 2.021 -1.585 32.781 1 51.09 1 MET B C 1
ATOM 1526 O O . MET B 1 1 ? 3.234 -1.475 32.969 1 51.09 1 MET B O 1
ATOM 1530 N N . PRO B 1 2 ? 1.583 -2.521 32.156 1 62.97 2 PRO B N 1
ATOM 1531 C CA . PRO B 1 2 ? 2.615 -3.131 31.328 1 62.97 2 PRO B CA 1
ATOM 1532 C C . PRO B 1 2 ? 3.41 -2.1 30.531 1 62.97 2 PRO B C 1
ATOM 1534 O O . PRO B 1 2 ? 2.857 -1.081 30.109 1 62.97 2 PRO B O 1
ATOM 1537 N N . GLY B 1 3 ? 4.703 -2.156 30.641 1 72.88 3 GLY B N 1
ATOM 1538 C CA . GLY B 1 3 ? 5.582 -1.261 29.906 1 72.88 3 GLY B CA 1
ATOM 1539 C C . GLY B 1 3 ? 5.285 -1.22 28.422 1 72.88 3 GLY B C 1
ATOM 1540 O O . GLY B 1 3 ? 4.449 -1.978 27.922 1 72.88 3 GLY B O 1
ATOM 1541 N N . ALA B 1 4 ? 5.613 -0.269 27.797 1 75.44 4 ALA B N 1
ATOM 1542 C CA . ALA B 1 4 ? 5.398 -0.051 26.375 1 75.44 4 ALA B CA 1
ATOM 1543 C C . ALA B 1 4 ? 5.707 -1.313 25.578 1 75.44 4 ALA B C 1
ATOM 1545 O O . ALA B 1 4 ? 4.988 -1.648 24.625 1 75.44 4 ALA B O 1
ATOM 1546 N N . MET B 1 5 ? 6.684 -2.078 26.047 1 78.75 5 MET B N 1
ATOM 1547 C CA . MET B 1 5 ? 7.074 -3.309 25.359 1 78.75 5 MET B CA 1
ATOM 1548 C C . MET B 1 5 ? 6.004 -4.383 25.531 1 78.75 5 MET B C 1
ATOM 1550 O O . MET B 1 5 ? 5.703 -5.113 24.578 1 78.75 5 MET B O 1
ATOM 1554 N N . ASP B 1 6 ? 5.5 -4.332 26.703 1 85 6 ASP B N 1
ATOM 1555 C CA . ASP B 1 6 ? 4.473 -5.328 26.984 1 85 6 ASP B CA 1
ATOM 1556 C C . ASP B 1 6 ? 3.211 -5.062 26.172 1 85 6 ASP B C 1
ATOM 1558 O O . ASP B 1 6 ? 2.607 -5.988 25.625 1 85 6 ASP B O 1
ATOM 1562 N N . ARG B 1 7 ? 2.924 -3.863 26.031 1 88.94 7 ARG B N 1
ATOM 1563 C CA . ARG B 1 7 ? 1.738 -3.508 25.25 1 88.94 7 ARG B CA 1
ATOM 1564 C C . ARG B 1 7 ? 1.922 -3.852 23.781 1 88.94 7 ARG B C 1
ATOM 1566 O O . ARG B 1 7 ? 0.996 -4.344 23.125 1 88.94 7 ARG B O 1
ATOM 1573 N N . GLY B 1 8 ? 3.096 -3.65 23.281 1 91.81 8 GLY B N 1
ATOM 1574 C CA . GLY B 1 8 ? 3.406 -4.012 21.906 1 91.81 8 GLY B CA 1
ATOM 1575 C C . GLY B 1 8 ? 3.258 -5.496 21.641 1 91.81 8 GLY B C 1
ATOM 1576 O O . GLY B 1 8 ? 2.721 -5.891 20.594 1 91.81 8 GLY B O 1
ATOM 1577 N N . HIS B 1 9 ? 3.74 -6.254 22.578 1 94.56 9 HIS B N 1
ATOM 1578 C CA . HIS B 1 9 ? 3.633 -7.699 22.422 1 94.56 9 HIS B CA 1
ATOM 1579 C C . HIS B 1 9 ? 2.178 -8.148 22.469 1 94.56 9 HIS B C 1
ATOM 1581 O O . HIS B 1 9 ? 1.787 -9.062 21.734 1 94.56 9 HIS B O 1
ATOM 1587 N N . GLU B 1 10 ? 1.436 -7.527 23.312 1 94.62 10 GLU B N 1
ATOM 1588 C CA . GLU B 1 10 ? 0.013 -7.852 23.359 1 94.62 10 GLU B CA 1
ATOM 1589 C C . GLU B 1 10 ? -0.676 -7.543 22.031 1 94.62 10 GLU B C 1
ATOM 1591 O O . GLU B 1 10 ? -1.477 -8.344 21.547 1 94.62 10 GLU B O 1
ATOM 1596 N N . ASP B 1 11 ? -0.433 -6.363 21.5 1 94.25 11 ASP B N 1
ATOM 1597 C CA . ASP B 1 11 ? -0.987 -5.973 20.219 1 94.25 11 ASP B CA 1
ATOM 1598 C C . ASP B 1 11 ? -0.563 -6.945 19.109 1 94.25 11 ASP B C 1
ATOM 1600 O O . ASP B 1 11 ? -1.375 -7.324 18.266 1 94.25 11 ASP B O 1
ATOM 1604 N N . PHE B 1 12 ? 0.646 -7.336 19.141 1 95.31 12 PHE B N 1
ATOM 1605 C CA . PHE B 1 12 ? 1.201 -8.273 18.172 1 95.31 12 PHE B CA 1
ATOM 1606 C C . PHE B 1 12 ? 0.525 -9.633 18.297 1 95.31 12 PHE B C 1
ATOM 1608 O O . PHE B 1 12 ? 0.187 -10.25 17.281 1 95.31 12 PHE B O 1
ATOM 1615 N N . ASP B 1 13 ? 0.302 -10.047 19.531 1 96.06 13 ASP B N 1
ATOM 1616 C CA . ASP B 1 13 ? -0.372 -11.32 19.766 1 96.06 13 ASP B CA 1
ATOM 1617 C C . ASP B 1 13 ? -1.819 -11.273 19.281 1 96.06 13 ASP B C 1
ATOM 1619 O O . ASP B 1 13 ? -2.344 -12.266 18.781 1 96.06 13 ASP B O 1
ATOM 1623 N N . ALA B 1 14 ? -2.449 -10.188 19.453 1 95.25 14 ALA B N 1
ATOM 1624 C CA . ALA B 1 14 ? -3.814 -10.023 18.969 1 95.25 14 ALA B CA 1
ATOM 1625 C C . ALA B 1 14 ? -3.865 -10.156 17.438 1 95.25 14 ALA B C 1
ATOM 1627 O O . ALA B 1 14 ? -4.773 -10.789 16.891 1 95.25 14 ALA B O 1
ATOM 1628 N N . LEU B 1 15 ? -2.895 -9.562 16.719 1 96.19 15 LEU B N 1
ATOM 1629 C CA . LEU B 1 15 ? -2.816 -9.703 15.273 1 96.19 15 LEU B CA 1
ATOM 1630 C C . LEU B 1 15 ? -2.598 -11.156 14.883 1 96.19 15 LEU B C 1
ATOM 1632 O O . LEU B 1 15 ? -3.234 -11.656 13.945 1 96.19 15 LEU B O 1
ATOM 1636 N N . ARG B 1 16 ? -1.746 -11.82 15.578 1 96.38 16 ARG B N 1
ATOM 1637 C CA . ARG B 1 16 ? -1.5 -13.234 15.32 1 96.38 16 ARG B CA 1
ATOM 1638 C C . ARG B 1 16 ? -2.787 -14.047 15.445 1 96.38 16 ARG B C 1
ATOM 1640 O O . ARG B 1 16 ? -3.084 -14.875 14.586 1 96.38 16 ARG B O 1
ATOM 1647 N N . ALA B 1 17 ? -3.48 -13.805 16.516 1 95.88 17 ALA B N 1
ATOM 1648 C CA . ALA B 1 17 ? -4.738 -14.523 16.734 1 95.88 17 ALA B CA 1
ATOM 1649 C C . ALA B 1 17 ? -5.719 -14.266 15.586 1 95.88 17 ALA B C 1
ATOM 1651 O O . ALA B 1 17 ? -6.41 -15.18 15.141 1 95.88 17 ALA B O 1
ATOM 1652 N N . THR B 1 18 ? -5.812 -13.062 15.117 1 94.88 18 THR B N 1
ATOM 1653 C CA . THR B 1 18 ? -6.695 -12.727 14.008 1 94.88 18 THR B CA 1
ATOM 1654 C C . THR B 1 18 ? -6.258 -13.445 12.734 1 94.88 18 THR B C 1
ATOM 1656 O O . THR B 1 18 ? -7.086 -14.039 12.039 1 94.88 18 THR B O 1
ATOM 1659 N N . LEU B 1 19 ? -4.957 -13.391 12.43 1 94.56 19 LEU B N 1
ATOM 1660 C CA . LEU B 1 19 ? -4.434 -14.023 11.227 1 94.56 19 LEU B CA 1
ATOM 1661 C C . LEU B 1 19 ? -4.66 -15.531 11.266 1 94.56 19 LEU B C 1
ATOM 1663 O O . LEU B 1 19 ? -4.887 -16.156 10.227 1 94.56 19 LEU B O 1
ATOM 1667 N N . ALA B 1 20 ? -4.609 -16.141 12.445 1 93 20 ALA B N 1
ATOM 1668 C CA . ALA B 1 20 ? -4.816 -17.578 12.602 1 93 20 ALA B CA 1
ATOM 1669 C C . ALA B 1 20 ? -6.219 -17.969 12.156 1 93 20 ALA B C 1
ATOM 1671 O O . ALA B 1 20 ? -6.414 -19.062 11.617 1 93 20 ALA B O 1
ATOM 1672 N N . LYS B 1 21 ? -7.191 -17.125 12.336 1 90.81 21 LYS B N 1
ATOM 1673 C CA . LYS B 1 21 ? -8.555 -17.391 11.898 1 90.81 21 LYS B CA 1
ATOM 1674 C C . LYS B 1 21 ? -8.617 -17.594 10.383 1 90.81 21 LYS B C 1
ATOM 1676 O O . LYS B 1 21 ? -9.555 -18.203 9.867 1 90.81 21 LYS B O 1
ATOM 1681 N N . PHE B 1 22 ? -7.629 -17.062 9.719 1 88.31 22 PHE B N 1
ATOM 1682 C CA . PHE B 1 22 ? -7.59 -17.156 8.266 1 88.31 22 PHE B CA 1
ATOM 1683 C C . PHE B 1 22 ? -6.461 -18.078 7.809 1 88.31 22 PHE B C 1
ATOM 1685 O O . PHE B 1 22 ? -6.031 -18.016 6.652 1 88.31 22 PHE B O 1
ATOM 1692 N N . ARG B 1 23 ? -5.891 -18.844 8.742 1 88.62 23 ARG B N 1
ATOM 1693 C CA . ARG B 1 23 ? -4.812 -19.797 8.484 1 88.62 23 ARG B CA 1
ATOM 1694 C C . ARG B 1 23 ? -3.566 -19.078 7.973 1 88.62 23 ARG B C 1
ATOM 1696 O O . ARG B 1 23 ? -2.885 -19.578 7.07 1 88.62 23 ARG B O 1
ATOM 1703 N N . LEU B 1 24 ? -3.361 -17.906 8.492 1 91.75 24 LEU B N 1
ATOM 1704 C CA . LEU B 1 24 ? -2.225 -17.094 8.094 1 91.75 24 LEU B CA 1
ATOM 1705 C C . LEU B 1 24 ? -1.297 -16.828 9.273 1 91.75 24 LEU B C 1
ATOM 1707 O O . LEU B 1 24 ? -0.564 -15.836 9.281 1 91.75 24 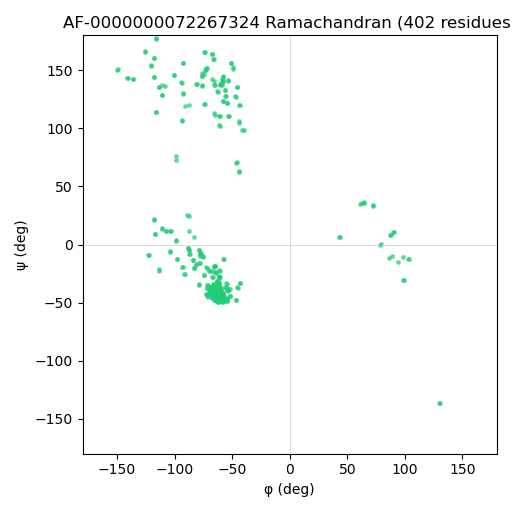LEU B O 1
ATOM 171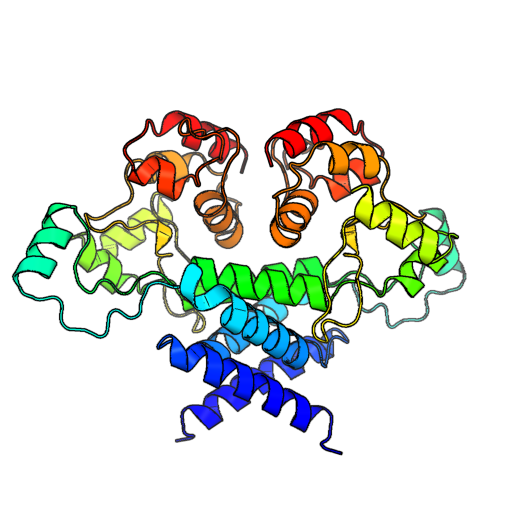1 N N . ALA B 1 25 ? -1.426 -17.719 10.25 1 90 25 ALA B N 1
ATOM 1712 C CA . ALA B 1 25 ? -0.513 -17.578 11.383 1 90 25 ALA B CA 1
ATOM 1713 C C . ALA B 1 25 ? 0.941 -17.641 10.93 1 90 25 ALA B C 1
ATOM 1715 O O . ALA B 1 25 ? 1.292 -18.438 10.055 1 90 25 ALA B O 1
ATOM 1716 N N . GLY B 1 26 ? 1.795 -16.875 11.562 1 93.06 26 GLY B N 1
ATOM 1717 C CA . GLY B 1 26 ? 3.203 -16.828 11.203 1 93.06 26 GLY B CA 1
ATOM 1718 C C . GLY B 1 26 ? 3.553 -15.641 10.328 1 93.06 26 GLY B C 1
ATOM 1719 O O . GLY B 1 26 ? 4.688 -15.164 10.344 1 93.06 26 GLY B O 1
ATOM 1720 N N . PHE B 1 27 ? 2.629 -15.203 9.531 1 93.5 27 PHE B N 1
ATOM 1721 C CA . PHE B 1 27 ? 2.871 -14.078 8.633 1 93.5 27 PHE B CA 1
ATOM 1722 C C . PHE B 1 27 ? 3.219 -12.82 9.422 1 93.5 27 PHE B C 1
ATOM 1724 O O . PHE B 1 27 ? 4.016 -12 8.969 1 93.5 27 PHE B O 1
ATOM 1731 N N . GLU B 1 28 ? 2.572 -12.617 10.609 1 95.38 28 GLU B N 1
ATOM 1732 C CA . GLU B 1 28 ? 2.807 -11.391 11.367 1 95.38 28 GLU B CA 1
ATOM 1733 C C . GLU B 1 28 ? 4.289 -11.219 11.688 1 95.38 28 GLU B C 1
ATOM 1735 O O . GLU B 1 28 ? 4.836 -10.125 11.531 1 95.38 28 GLU B O 1
ATOM 1740 N N . GLY B 1 29 ? 4.91 -12.258 12.156 1 95.31 29 GLY B N 1
ATOM 1741 C CA . GLY B 1 29 ? 6.328 -12.188 12.461 1 95.31 29 GLY B CA 1
ATOM 1742 C C . GLY B 1 29 ? 7.199 -12.008 11.234 1 95.31 29 GLY B C 1
ATOM 1743 O O . GLY B 1 29 ? 8.086 -11.156 11.219 1 95.31 29 GLY B O 1
ATOM 1744 N N . ARG B 1 30 ? 6.93 -12.758 10.219 1 95 30 ARG B N 1
ATOM 1745 C CA . ARG B 1 30 ? 7.73 -12.711 9.008 1 95 30 ARG B CA 1
ATOM 1746 C C . ARG B 1 30 ? 7.602 -11.352 8.32 1 95 30 ARG B C 1
ATOM 1748 O O . ARG B 1 30 ? 8.594 -10.797 7.836 1 95 30 ARG B O 1
ATOM 1755 N N . ILE B 1 31 ? 6.426 -10.789 8.297 1 96.06 31 ILE B N 1
ATOM 1756 C CA . ILE B 1 31 ? 6.195 -9.484 7.684 1 96.06 31 ILE B CA 1
ATOM 1757 C C . ILE B 1 31 ? 6.883 -8.398 8.508 1 96.06 31 ILE B C 1
ATOM 1759 O O . ILE B 1 31 ? 7.484 -7.473 7.957 1 96.06 31 ILE B O 1
ATOM 1763 N N . ALA B 1 32 ? 6.785 -8.539 9.844 1 96.62 32 ALA B N 1
ATOM 1764 C CA . ALA B 1 32 ? 7.5 -7.598 10.703 1 96.62 32 ALA B CA 1
ATOM 1765 C C . ALA B 1 32 ? 8.992 -7.602 10.391 1 96.62 32 ALA B C 1
ATOM 1767 O O . ALA B 1 32 ? 9.609 -6.539 10.25 1 96.62 32 ALA B O 1
ATOM 1768 N N . ARG B 1 33 ? 9.531 -8.773 10.25 1 95.06 33 ARG B N 1
ATOM 1769 C CA . ARG B 1 33 ? 10.953 -8.891 9.953 1 95.06 33 ARG B CA 1
ATOM 1770 C C . ARG B 1 33 ? 11.289 -8.281 8.602 1 95.06 33 ARG B C 1
ATOM 1772 O O . ARG B 1 33 ? 12.25 -7.516 8.477 1 95.06 33 ARG B O 1
ATOM 1779 N N . ALA B 1 34 ? 10.57 -8.625 7.656 1 94.88 34 ALA B N 1
ATOM 1780 C CA . ALA B 1 34 ? 10.812 -8.133 6.301 1 94.88 34 ALA B CA 1
ATOM 1781 C C . ALA B 1 34 ? 10.703 -6.613 6.238 1 94.88 34 ALA B C 1
ATOM 1783 O O . ALA B 1 34 ? 11.492 -5.953 5.562 1 94.88 34 ALA B O 1
ATOM 1784 N N . ALA B 1 35 ? 9.68 -6.035 6.91 1 96.25 35 ALA B N 1
ATOM 1785 C CA . ALA B 1 35 ? 9.516 -4.586 6.953 1 96.25 35 ALA B CA 1
ATOM 1786 C C . ALA B 1 35 ? 10.703 -3.922 7.645 1 96.25 35 ALA B C 1
ATOM 1788 O O . ALA B 1 35 ? 11.203 -2.891 7.188 1 96.25 35 ALA B O 1
ATOM 1789 N N . GLY B 1 36 ? 11.086 -4.508 8.727 1 95 36 GLY B N 1
ATOM 1790 C CA . GLY B 1 36 ? 12.258 -4 9.422 1 95 36 GLY B CA 1
ATOM 1791 C C . GLY B 1 36 ? 13.508 -4.016 8.57 1 95 36 GLY B C 1
ATOM 1792 O O . GLY B 1 36 ? 14.266 -3.037 8.547 1 95 36 GLY B O 1
ATOM 1793 N N . ASP B 1 37 ? 13.734 -5.121 7.902 1 93.38 37 ASP B N 1
ATOM 1794 C CA . ASP B 1 37 ? 14.891 -5.246 7.016 1 93.38 37 ASP B CA 1
ATOM 1795 C C . ASP B 1 37 ? 14.859 -4.184 5.922 1 93.38 37 ASP B C 1
ATOM 1797 O O . ASP B 1 37 ? 15.891 -3.59 5.594 1 93.38 37 ASP B O 1
ATOM 1801 N N . TYR B 1 38 ? 13.727 -3.951 5.398 1 93.38 38 TYR B N 1
ATOM 1802 C CA . TYR B 1 38 ? 13.578 -2.941 4.355 1 93.38 38 TYR B CA 1
ATOM 1803 C C . TYR B 1 38 ? 13.93 -1.556 4.887 1 93.38 38 TYR B C 1
ATOM 1805 O O . TYR B 1 38 ? 14.656 -0.799 4.234 1 93.38 38 TYR B O 1
ATOM 1813 N N . LEU B 1 39 ? 13.406 -1.179 6.02 1 93.75 39 LEU B N 1
ATOM 1814 C CA . LEU B 1 39 ? 13.664 0.128 6.617 1 93.75 39 LEU B CA 1
ATOM 1815 C C . LEU B 1 39 ? 15.133 0.279 6.988 1 93.75 39 LEU B C 1
ATOM 1817 O O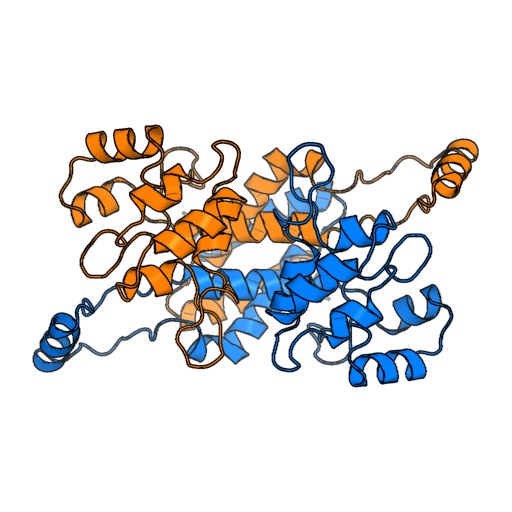 . LEU B 1 39 ? 15.688 1.378 6.906 1 93.75 39 LEU B O 1
ATOM 1821 N N . GLU B 1 40 ? 15.727 -0.774 7.41 1 91.81 40 GLU B N 1
ATOM 1822 C CA . GLU B 1 40 ? 17.156 -0.726 7.707 1 91.81 40 GLU B CA 1
ATOM 1823 C C . GLU B 1 40 ? 17.969 -0.406 6.457 1 91.81 40 GLU B C 1
ATOM 1825 O O . GLU B 1 40 ? 18.922 0.373 6.516 1 91.81 40 GLU B O 1
ATOM 1830 N N . GLU B 1 41 ? 17.578 -0.988 5.445 1 89.31 41 GLU B N 1
ATOM 1831 C CA . GLU B 1 41 ? 18.328 -0.843 4.199 1 89.31 41 GLU B CA 1
ATOM 1832 C C . GLU B 1 41 ? 18.016 0.491 3.523 1 89.31 41 GLU B C 1
ATOM 1834 O O . GLU B 1 41 ? 18.906 1.114 2.941 1 89.31 41 GLU B O 1
ATOM 1839 N N . HIS B 1 42 ? 16.734 1.017 3.637 1 87.06 42 HIS B N 1
ATOM 1840 C CA . HIS B 1 42 ? 16.312 2.139 2.805 1 87.06 42 HIS B CA 1
ATOM 1841 C C . HIS B 1 42 ? 15.836 3.311 3.658 1 87.06 42 HIS B C 1
ATOM 1843 O O . HIS B 1 42 ? 15.555 4.391 3.135 1 87.06 42 HIS B O 1
ATOM 1849 N N . GLY B 1 43 ? 15.695 3.104 4.961 1 84.62 43 GLY B N 1
ATOM 1850 C CA . GLY B 1 43 ? 15.047 4.047 5.855 1 84.62 43 GLY B CA 1
ATOM 1851 C C . GLY B 1 43 ? 15.648 5.434 5.805 1 84.62 43 GLY B C 1
ATOM 1852 O O . GLY B 1 43 ? 14.93 6.434 5.84 1 84.62 43 GLY B O 1
ATOM 1853 N N . GLN B 1 44 ? 16.953 5.531 5.672 1 78.5 44 GLN B N 1
ATOM 1854 C CA . GLN B 1 44 ? 17.641 6.82 5.68 1 78.5 44 GLN B CA 1
ATOM 1855 C C . GLN B 1 44 ? 17.25 7.648 4.453 1 78.5 44 GLN B C 1
ATOM 1857 O O . GLN B 1 44 ? 17.297 8.875 4.488 1 78.5 44 GLN B O 1
ATOM 1862 N N . GLU B 1 45 ? 16.828 6.98 3.441 1 79.12 45 GLU B N 1
ATOM 1863 C CA . GLU B 1 45 ? 16.484 7.664 2.197 1 79.12 45 GLU B CA 1
ATOM 1864 C C . GLU B 1 45 ? 15.016 8.062 2.176 1 79.12 45 GLU B C 1
ATOM 1866 O O . GLU B 1 45 ? 14.641 9.016 1.499 1 79.12 45 GLU B O 1
ATOM 1871 N N . ILE B 1 46 ? 14.266 7.32 2.93 1 74.31 46 ILE B N 1
ATOM 1872 C CA . ILE B 1 46 ? 12.836 7.477 2.697 1 74.31 46 ILE B CA 1
ATOM 1873 C C . ILE B 1 46 ? 12.18 8.109 3.924 1 74.31 46 ILE B C 1
ATOM 1875 O O . ILE B 1 46 ? 11.062 8.625 3.842 1 74.31 46 ILE B O 1
ATOM 1879 N N . LEU B 1 47 ? 12.844 7.965 5.051 1 71.88 47 LEU B N 1
ATOM 1880 C CA . LEU B 1 47 ? 12.305 8.594 6.254 1 71.88 47 LEU B CA 1
ATOM 1881 C C . LEU B 1 47 ? 12.922 9.969 6.465 1 71.88 47 LEU B C 1
ATOM 1883 O O . LEU B 1 47 ? 14.094 10.188 6.156 1 71.88 47 LEU B O 1
ATOM 1887 N N . PRO B 1 48 ? 12.07 10.914 6.871 1 60.78 48 PRO B N 1
ATOM 1888 C CA . PRO B 1 48 ? 12.625 12.242 7.145 1 60.78 48 PRO B CA 1
ATOM 1889 C C . PRO B 1 48 ? 13.75 12.211 8.18 1 60.78 48 PRO B C 1
ATOM 1891 O O . PRO B 1 48 ? 13.742 11.359 9.078 1 60.78 48 PRO B O 1
ATOM 1894 N N . PRO B 1 49 ? 14.828 12.898 7.84 1 55.09 49 PRO B N 1
ATOM 1895 C CA . PRO B 1 49 ? 15.93 12.93 8.805 1 55.09 49 PRO B CA 1
ATOM 1896 C C . PRO B 1 49 ? 15.477 13.367 10.195 1 55.09 49 PRO B C 1
ATOM 1898 O O . PRO B 1 49 ? 14.57 14.195 10.32 1 55.09 49 PRO B O 1
ATOM 1901 N N . SER B 1 50 ? 15.469 12.492 11.156 1 53.25 50 SER B N 1
ATOM 1902 C CA . SER B 1 50 ? 15.258 12.914 12.539 1 53.25 50 SER B CA 1
ATOM 1903 C C . SER B 1 50 ? 16.078 14.156 12.867 1 53.25 50 SER B C 1
ATOM 1905 O O . SER B 1 50 ? 17.312 14.133 12.773 1 53.25 50 SER B O 1
ATOM 1907 N N . ARG B 1 51 ? 15.859 15.133 12.289 1 51.66 51 ARG B N 1
ATOM 1908 C CA . ARG B 1 51 ? 16.75 16.234 12.617 1 51.66 51 ARG B CA 1
ATOM 1909 C C . ARG B 1 51 ? 16.938 16.359 14.125 1 51.66 51 ARG B C 1
ATOM 1911 O O . ARG B 1 51 ? 16.031 16.75 14.844 1 51.66 51 ARG B O 1
ATOM 1918 N N . ALA B 1 52 ? 17.562 15.539 14.711 1 52.72 52 ALA B N 1
ATOM 1919 C CA . ALA B 1 52 ? 18.016 15.758 16.078 1 52.72 52 ALA B CA 1
ATOM 1920 C C . ALA B 1 52 ? 18.641 17.141 16.234 1 52.72 52 ALA B C 1
ATOM 1922 O O . ALA B 1 52 ? 18.625 17.703 17.344 1 52.72 52 ALA B O 1
ATOM 1923 N N . GLU B 1 53 ? 19.5 17.5 15.367 1 52.88 53 GLU B N 1
ATOM 1924 C CA . GLU B 1 53 ? 20.312 18.641 15.781 1 52.88 53 GLU B CA 1
ATOM 1925 C C . GLU B 1 53 ? 19.516 19.938 15.711 1 52.88 53 GLU B C 1
ATOM 1927 O O . GLU B 1 53 ? 18.812 20.188 14.734 1 52.88 53 GLU B O 1
ATOM 1932 N N . PRO B 1 54 ? 19.406 20.594 16.875 1 55.78 54 PRO B N 1
ATOM 1933 C CA . PRO B 1 54 ? 18.797 21.922 16.938 1 55.78 54 PRO B CA 1
ATOM 1934 C C . PRO B 1 54 ? 19.203 22.797 15.758 1 55.78 54 PRO B C 1
ATOM 1936 O O . PRO B 1 54 ? 20.391 22.922 15.461 1 55.78 54 PRO B O 1
ATOM 1939 N N . LEU B 1 55 ? 18.359 22.875 14.781 1 63.56 55 LEU B N 1
ATOM 1940 C CA . LEU B 1 55 ? 18.594 23.844 13.711 1 63.56 55 LEU B CA 1
ATOM 1941 C C . LEU B 1 55 ? 19.031 25.188 14.281 1 63.56 55 LEU B C 1
ATOM 1943 O O . LEU B 1 55 ? 18.547 25.609 15.336 1 63.56 55 LEU B O 1
ATOM 1947 N N . SER B 1 56 ? 20.141 25.562 13.906 1 69.31 56 SER B N 1
ATOM 1948 C CA . SER B 1 56 ? 20.5 26.922 14.305 1 69.31 56 SER B CA 1
ATOM 1949 C C . SER B 1 56 ? 19.375 27.906 13.969 1 69.31 56 SER B C 1
ATOM 1951 O O . SER B 1 56 ? 18.453 27.578 13.211 1 69.31 56 SER B O 1
ATOM 1953 N N . GLY B 1 57 ? 19.297 28.922 14.719 1 69.56 57 GLY B N 1
ATOM 1954 C CA . GLY B 1 57 ? 18.344 29.969 14.398 1 69.56 57 GLY B CA 1
ATOM 1955 C C . GLY B 1 57 ? 18.328 30.344 12.93 1 69.56 57 GLY B C 1
ATOM 1956 O O . GLY B 1 57 ? 17.266 30.531 12.344 1 69.56 57 GLY B O 1
ATOM 1957 N N . ALA B 1 58 ? 19.484 30.344 12.359 1 74.88 58 ALA B N 1
ATOM 1958 C CA . ALA B 1 58 ? 19.609 30.672 10.938 1 74.88 58 ALA B CA 1
ATOM 1959 C C . ALA B 1 58 ? 19.047 29.578 10.062 1 74.88 58 ALA B C 1
ATOM 1961 O O . ALA B 1 58 ? 18.375 29.844 9.062 1 74.88 58 ALA B O 1
ATOM 1962 N N . GLU B 1 59 ? 19.172 28.422 10.445 1 71.5 59 GLU B N 1
ATOM 1963 C CA . GLU B 1 59 ? 18.672 27.281 9.688 1 71.5 59 GLU B CA 1
ATOM 1964 C C . GLU B 1 59 ? 17.141 27.203 9.758 1 71.5 59 GLU B C 1
ATOM 1966 O O . GLU B 1 59 ? 16.484 26.922 8.758 1 71.5 59 GLU B O 1
ATOM 1971 N N . ARG B 1 60 ? 16.766 27.453 10.984 1 70.31 60 ARG B N 1
ATOM 1972 C CA . ARG B 1 60 ? 15.32 27.484 11.156 1 70.31 60 ARG B CA 1
ATOM 1973 C C . ARG B 1 60 ? 14.695 28.562 10.273 1 70.31 60 ARG B C 1
ATOM 1975 O O . ARG B 1 60 ? 13.672 28.312 9.633 1 70.31 60 ARG B O 1
ATOM 1982 N N . ALA B 1 61 ? 15.391 29.672 10.289 1 72.19 61 ALA B N 1
ATOM 1983 C CA . ALA B 1 61 ? 14.898 30.797 9.492 1 72.19 61 ALA B CA 1
ATOM 1984 C C . ALA B 1 61 ? 14.961 30.469 8 1 72.19 61 ALA B C 1
ATOM 1986 O O . ALA B 1 61 ? 14.047 30.812 7.246 1 72.19 61 ALA B O 1
ATOM 1987 N N . ALA B 1 62 ? 15.953 29.797 7.617 1 71.5 62 ALA B N 1
ATOM 1988 C CA . ALA B 1 62 ? 16.109 29.438 6.211 1 71.5 62 ALA B CA 1
ATOM 1989 C C . ALA B 1 62 ? 15.031 28.438 5.785 1 71.5 62 ALA B C 1
ATOM 1991 O O . ALA B 1 62 ? 14.461 28.547 4.699 1 71.5 62 ALA B O 1
ATOM 1992 N N . LEU B 1 63 ? 14.812 27.516 6.656 1 67.81 63 LEU B N 1
ATOM 1993 C CA . LEU B 1 63 ? 13.805 26.5 6.363 1 67.81 63 LEU B CA 1
ATOM 1994 C C . LEU B 1 63 ? 12.414 27.125 6.277 1 67.81 63 LEU B C 1
ATOM 1996 O O . LEU B 1 63 ? 11.648 26.812 5.359 1 67.81 63 LEU B O 1
ATOM 2000 N N . ARG B 1 64 ? 12.273 28 7.234 1 64.69 64 ARG B N 1
ATOM 2001 C CA . ARG B 1 64 ? 10.977 28.672 7.246 1 64.69 64 ARG B CA 1
ATOM 2002 C C . ARG B 1 64 ? 10.789 29.516 5.988 1 64.69 64 ARG B C 1
ATOM 2004 O O . ARG B 1 64 ? 9.672 29.625 5.477 1 64.69 64 ARG B O 1
ATOM 2011 N N . ALA B 1 65 ? 11.867 30 5.586 1 64.94 65 ALA B N 1
ATOM 2012 C CA . ALA B 1 65 ? 11.828 30.875 4.422 1 64.94 65 ALA B CA 1
ATOM 2013 C C . ALA B 1 65 ? 11.375 30.125 3.178 1 64.94 65 ALA B C 1
ATOM 2015 O O . ALA B 1 65 ? 10.758 30.703 2.283 1 64.94 65 ALA B O 1
ATOM 2016 N N . VAL B 1 66 ? 11.602 28.891 3.273 1 58.66 66 VAL B N 1
ATOM 2017 C CA . VAL B 1 66 ? 11.211 28.125 2.096 1 58.66 66 VAL B CA 1
ATOM 2018 C C . VAL B 1 66 ? 9.961 27.312 2.402 1 58.66 66 VAL B C 1
ATOM 2020 O O . VAL B 1 66 ? 9.602 26.391 1.65 1 58.66 66 VAL B O 1
ATOM 2023 N N . GLY B 1 67 ? 9.375 27.625 3.5 1 52.91 67 GLY B N 1
ATOM 2024 C CA . GLY B 1 67 ? 8.078 27.047 3.838 1 52.91 67 GLY B CA 1
ATOM 2025 C C . GLY B 1 67 ? 8.188 25.719 4.559 1 52.91 67 GLY B C 1
ATOM 2026 O O . GLY B 1 67 ? 7.223 24.953 4.594 1 52.91 67 GLY B O 1
ATOM 2027 N N . VAL B 1 68 ? 9.406 25.453 4.879 1 55.97 68 VAL B N 1
ATOM 2028 C CA . VAL B 1 68 ? 9.617 24.219 5.648 1 55.97 68 VAL B CA 1
ATOM 2029 C C . VAL B 1 68 ? 9.625 24.547 7.141 1 55.97 68 VAL B C 1
ATOM 2031 O O . VAL B 1 68 ? 10.383 25.422 7.59 1 55.97 68 VAL B O 1
ATOM 2034 N N . GLU B 1 69 ? 8.625 24.219 7.852 1 55.56 69 GLU B N 1
ATOM 2035 C CA . GLU B 1 69 ? 8.68 24.469 9.289 1 55.56 69 GLU B CA 1
ATOM 2036 C C . GLU B 1 69 ? 9.758 23.609 9.953 1 55.56 69 GLU B C 1
ATOM 2038 O O . GLU B 1 69 ? 9.734 22.375 9.852 1 55.56 69 GLU B O 1
ATOM 2043 N N . PRO B 1 70 ? 10.742 24.422 10.406 1 53.19 70 PRO B N 1
ATOM 2044 C CA . PRO B 1 70 ? 11.781 23.703 11.156 1 53.19 70 PRO B CA 1
ATOM 2045 C C . PRO B 1 70 ? 11.211 22.875 12.305 1 53.19 70 PRO B C 1
ATOM 2047 O O . PRO B 1 70 ? 10.352 23.359 13.047 1 53.19 70 PRO B O 1
ATOM 2050 N N . GLY B 1 71 ? 11.414 21.641 12.352 1 54 71 GLY B N 1
ATOM 2051 C CA . GLY B 1 71 ? 10.938 20.766 13.422 1 54 71 GLY B CA 1
ATOM 2052 C C . GLY B 1 71 ? 9.719 19.953 13.023 1 54 71 GLY B C 1
ATOM 2053 O O . GLY B 1 71 ? 9.164 19.219 13.852 1 54 71 GLY B O 1
ATOM 2054 N N . GLY B 1 72 ? 9.164 20.344 11.914 1 55.72 72 GLY B N 1
ATOM 2055 C CA . GLY B 1 72 ? 7.969 19.578 11.57 1 55.72 72 GLY B CA 1
ATOM 2056 C C . GLY B 1 72 ? 8.234 18.109 11.352 1 55.72 72 GLY B C 1
ATOM 2057 O O . GLY B 1 72 ? 9.312 17.734 10.883 1 55.72 72 GLY B O 1
ATOM 2058 N N . VAL B 1 73 ? 7.859 17.391 12.375 1 57.66 73 VAL B N 1
ATOM 2059 C CA . VAL B 1 73 ? 8.031 15.945 12.266 1 57.66 73 VAL B CA 1
ATOM 2060 C C . VAL B 1 73 ? 7.559 15.477 10.891 1 57.66 73 VAL B C 1
ATOM 2062 O O . VAL B 1 73 ? 6.441 15.789 10.469 1 57.66 73 VAL B O 1
ATOM 2065 N N . ALA B 1 74 ? 8.562 15.148 10.031 1 72 74 ALA B N 1
ATOM 2066 C CA . ALA B 1 74 ? 8.273 14.594 8.711 1 72 74 ALA B CA 1
ATOM 2067 C C . ALA B 1 74 ? 7.215 13.5 8.797 1 72 74 ALA B C 1
ATOM 2069 O O . ALA B 1 74 ? 7.121 12.797 9.805 1 72 74 ALA B O 1
ATOM 2070 N N . ASP B 1 75 ? 6.312 13.492 7.977 1 82.25 75 ASP B N 1
ATOM 2071 C CA . ASP B 1 75 ? 5.262 12.484 7.867 1 82.25 75 ASP B CA 1
ATOM 2072 C C . ASP B 1 75 ? 5.852 11.102 7.582 1 82.25 75 ASP B C 1
ATOM 2074 O O . ASP B 1 75 ? 6.414 10.875 6.508 1 82.25 75 ASP B O 1
ATOM 2078 N N . PRO B 1 76 ? 5.781 10.211 8.531 1 89.75 76 PRO B N 1
ATOM 2079 C CA . PRO B 1 76 ? 6.387 8.898 8.312 1 89.75 76 PRO B CA 1
ATOM 2080 C C . PRO B 1 76 ? 5.523 7.988 7.445 1 89.75 76 PRO B C 1
ATOM 2082 O O . PRO B 1 76 ? 5.949 6.891 7.078 1 89.75 76 PRO B O 1
ATOM 2085 N N . GLN B 1 77 ? 4.348 8.43 7.094 1 92.44 77 GLN B N 1
ATOM 2086 C CA . GLN B 1 77 ? 3.35 7.57 6.469 1 92.44 77 GLN B CA 1
ATOM 2087 C C . GLN B 1 77 ? 3.883 6.953 5.18 1 92.44 77 GLN B C 1
ATOM 2089 O O . GLN B 1 77 ? 3.787 5.742 4.977 1 92.44 77 GLN B O 1
ATOM 2094 N N . PRO B 1 78 ? 4.477 7.734 4.285 1 88.38 78 PRO B N 1
ATOM 2095 C CA . PRO B 1 78 ? 4.902 7.145 3.012 1 88.38 78 PRO B CA 1
ATOM 2096 C C . PRO B 1 78 ? 5.965 6.062 3.189 1 88.38 78 PRO B C 1
ATOM 2098 O O . PRO B 1 78 ? 5.91 5.023 2.523 1 88.38 78 PRO B O 1
ATOM 2101 N N . ALA B 1 79 ? 6.898 6.289 4.059 1 90.19 79 ALA B N 1
ATOM 2102 C CA . ALA B 1 79 ? 7.973 5.32 4.281 1 90.19 79 ALA B CA 1
ATOM 2103 C C . ALA B 1 79 ? 7.434 4.043 4.922 1 90.19 79 ALA B C 1
ATOM 2105 O O . ALA B 1 79 ? 7.785 2.938 4.504 1 90.19 79 ALA B O 1
ATOM 2106 N N . LEU B 1 80 ? 6.59 4.18 5.938 1 94.75 80 LEU B N 1
ATOM 2107 C CA . LEU B 1 80 ? 6.027 3.021 6.621 1 94.75 80 LEU B CA 1
ATOM 2108 C C . LEU B 1 80 ? 5.117 2.23 5.688 1 94.75 80 LEU B C 1
ATOM 2110 O O . LEU B 1 80 ? 5.109 0.998 5.719 1 94.75 80 LEU B O 1
ATOM 2114 N N . ASP B 1 81 ? 4.418 2.943 4.883 1 93.75 81 ASP B N 1
ATOM 2115 C CA . ASP B 1 81 ? 3.557 2.303 3.893 1 93.75 81 ASP B CA 1
ATOM 2116 C C . ASP B 1 81 ? 4.379 1.474 2.908 1 93.75 81 ASP B C 1
ATOM 2118 O O . ASP B 1 81 ? 4.055 0.314 2.643 1 93.75 81 ASP B O 1
ATOM 2122 N N . LEU B 1 82 ? 5.395 2.066 2.385 1 92.19 82 LEU B N 1
ATOM 2123 C CA . LEU B 1 82 ? 6.246 1.379 1.422 1 92.19 82 LEU B CA 1
ATOM 2124 C C . LEU B 1 82 ? 6.883 0.141 2.045 1 92.19 82 LEU B C 1
ATOM 2126 O O . LEU B 1 82 ? 6.918 -0.924 1.426 1 92.19 82 LEU B O 1
ATOM 2130 N N . ALA B 1 83 ? 7.34 0.265 3.266 1 94.88 83 ALA B N 1
ATOM 2131 C CA . ALA B 1 83 ? 7.961 -0.862 3.955 1 94.88 83 ALA B CA 1
ATOM 2132 C C . ALA B 1 83 ? 6.961 -1.991 4.176 1 94.88 83 ALA B C 1
ATOM 2134 O O . ALA B 1 83 ? 7.285 -3.164 3.98 1 94.88 83 ALA B O 1
ATOM 2135 N N . ALA B 1 84 ? 5.781 -1.629 4.566 1 96.31 84 ALA B N 1
ATOM 2136 C CA . ALA B 1 84 ? 4.742 -2.627 4.809 1 96.31 84 ALA B CA 1
ATOM 2137 C C . ALA B 1 84 ? 4.355 -3.342 3.516 1 96.31 84 ALA B C 1
ATOM 2139 O O . ALA B 1 84 ? 4.25 -4.57 3.486 1 96.31 84 ALA B O 1
ATOM 2140 N N . ARG B 1 85 ? 4.199 -2.576 2.473 1 94.69 85 ARG B N 1
ATOM 2141 C CA . ARG B 1 85 ? 3.803 -3.154 1.192 1 94.69 85 ARG B CA 1
ATOM 2142 C C . ARG B 1 85 ? 4.895 -4.066 0.644 1 94.69 85 ARG B C 1
ATOM 2144 O O . ARG B 1 85 ? 4.602 -5.145 0.118 1 94.69 85 ARG B O 1
ATOM 2151 N N . HIS B 1 86 ? 6.098 -3.611 0.751 1 94.81 86 HIS B N 1
ATOM 2152 C CA . HIS B 1 86 ? 7.219 -4.445 0.328 1 94.81 86 HIS B CA 1
ATOM 2153 C C . HIS B 1 86 ? 7.242 -5.766 1.095 1 94.81 86 HIS B C 1
ATOM 2155 O O . HIS B 1 86 ? 7.379 -6.832 0.496 1 94.81 86 HIS B O 1
ATOM 2161 N N . ALA B 1 87 ? 7.133 -5.668 2.395 1 96.12 87 ALA B N 1
ATOM 2162 C CA . ALA B 1 87 ? 7.195 -6.848 3.258 1 96.12 87 ALA B CA 1
ATOM 2163 C C . ALA B 1 87 ? 6.07 -7.824 2.932 1 96.12 87 ALA B C 1
ATOM 2165 O O . ALA B 1 87 ? 6.297 -9.031 2.83 1 96.12 87 ALA B O 1
ATOM 2166 N N . VAL B 1 88 ? 4.855 -7.289 2.764 1 96.38 88 VAL B N 1
ATOM 2167 C CA . VAL B 1 88 ? 3.713 -8.141 2.443 1 96.38 88 VAL B CA 1
ATOM 2168 C C . VAL B 1 88 ? 3.939 -8.82 1.098 1 96.38 88 VAL B C 1
ATOM 2170 O O . VAL B 1 88 ? 3.727 -10.031 0.965 1 96.38 88 VAL B O 1
ATOM 2173 N N . LEU B 1 89 ? 4.367 -8.055 0.115 1 96.06 89 LEU B N 1
ATOM 2174 C CA . LEU B 1 89 ? 4.617 -8.609 -1.211 1 96.06 89 LEU B CA 1
ATOM 2175 C C . LEU B 1 89 ? 5.66 -9.719 -1.15 1 96.06 89 LEU B C 1
ATOM 2177 O O . LEU B 1 89 ? 5.441 -10.812 -1.679 1 96.06 89 LEU B O 1
ATOM 2181 N N . ALA B 1 90 ? 6.742 -9.492 -0.471 1 95.62 90 ALA B N 1
ATOM 2182 C CA . ALA B 1 90 ? 7.836 -10.453 -0.38 1 95.62 90 ALA B CA 1
ATOM 2183 C C . ALA B 1 90 ? 7.402 -11.719 0.359 1 95.62 90 ALA B C 1
ATOM 2185 O O . ALA B 1 90 ? 7.742 -12.828 -0.047 1 95.62 90 ALA B O 1
ATOM 2186 N N . GLU B 1 91 ? 6.625 -11.578 1.385 1 94.88 91 GLU B N 1
ATOM 2187 C CA . GLU B 1 91 ? 6.305 -12.703 2.25 1 94.88 91 GLU B CA 1
ATOM 2188 C C . GLU B 1 91 ? 5.164 -13.539 1.672 1 94.88 91 GLU B C 1
ATOM 2190 O O . GLU B 1 91 ? 4.988 -14.695 2.037 1 94.88 91 GLU B O 1
ATOM 2195 N N . THR B 1 92 ? 4.398 -12.945 0.793 1 93.88 92 THR B N 1
ATOM 2196 C CA . THR B 1 92 ? 3.293 -13.688 0.197 1 93.88 92 THR B CA 1
ATOM 2197 C C . THR B 1 92 ? 3.688 -14.242 -1.168 1 93.88 92 THR B C 1
ATOM 2199 O O . T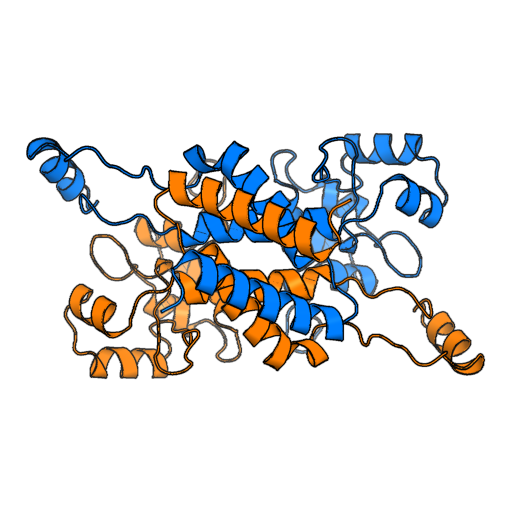HR B 1 92 ? 2.973 -15.07 -1.738 1 93.88 92 THR B O 1
ATOM 2202 N N . ALA B 1 93 ? 4.82 -13.789 -1.748 1 95.31 93 ALA B N 1
ATOM 2203 C CA . ALA B 1 93 ? 5.277 -14.266 -3.051 1 95.31 93 ALA B CA 1
ATOM 2204 C C . ALA B 1 93 ? 5.668 -15.742 -2.986 1 95.31 93 ALA B C 1
ATOM 2206 O O . ALA B 1 93 ? 5.957 -16.266 -1.908 1 95.31 93 ALA B O 1
ATOM 2207 N N . LEU B 1 94 ? 5.703 -16.375 -4.086 1 94.19 94 LEU B N 1
ATOM 2208 C CA . LEU B 1 94 ? 5.906 -17.812 -4.18 1 94.19 94 LEU B CA 1
ATOM 2209 C C . LEU B 1 94 ? 7.352 -18.141 -4.543 1 94.19 94 LEU B C 1
ATOM 2211 O O . LEU B 1 94 ? 7.973 -17.406 -5.332 1 94.19 94 LEU B O 1
ATOM 2215 N N . PRO B 1 95 ? 7.848 -19.234 -4.02 1 94.38 95 PRO B N 1
ATOM 2216 C CA . PRO B 1 95 ? 9.203 -19.641 -4.41 1 94.38 95 PRO B CA 1
ATOM 2217 C C . PRO B 1 95 ? 9.336 -19.859 -5.914 1 94.38 95 PRO B C 1
ATOM 2219 O O . PRO B 1 95 ? 8.43 -20.391 -6.551 1 94.38 95 PRO B O 1
ATOM 2222 N N . LEU B 1 96 ? 10.445 -19.422 -6.441 1 96.12 96 LEU B N 1
ATOM 2223 C CA . LEU B 1 96 ? 10.719 -19.5 -7.871 1 96.12 96 LEU B CA 1
ATOM 2224 C C . LEU B 1 96 ? 10.508 -20.922 -8.375 1 96.12 96 LEU B C 1
ATOM 2226 O O . LEU B 1 96 ? 9.875 -21.141 -9.414 1 96.12 96 LEU B O 1
ATOM 2230 N N . ALA B 1 97 ? 11 -21.922 -7.648 1 95.44 97 ALA B N 1
ATOM 2231 C CA . ALA B 1 97 ? 10.914 -23.312 -8.07 1 95.44 97 ALA B CA 1
ATOM 2232 C C . ALA B 1 97 ? 9.461 -23.766 -8.164 1 95.44 97 ALA B C 1
ATOM 2234 O O . ALA B 1 97 ? 9.094 -24.516 -9.07 1 95.44 97 ALA B O 1
ATOM 2235 N N . GLU B 1 98 ? 8.68 -23.375 -7.18 1 94.12 98 GLU B N 1
ATOM 2236 C CA . GLU B 1 98 ? 7.258 -23.719 -7.18 1 94.12 98 GLU B CA 1
ATOM 2237 C C . GLU B 1 98 ? 6.551 -23.125 -8.398 1 94.12 98 GLU B C 1
ATOM 2239 O O . GLU B 1 98 ? 5.758 -23.812 -9.047 1 94.12 98 GLU B O 1
ATOM 2244 N N . VAL B 1 99 ? 6.848 -21.906 -8.742 1 96.12 99 VAL B N 1
ATOM 2245 C CA . VAL B 1 99 ? 6.215 -21.25 -9.883 1 96.12 99 VAL B CA 1
ATOM 2246 C C . VAL B 1 99 ? 6.688 -21.906 -11.18 1 96.12 99 VAL B C 1
ATOM 2248 O O . VAL B 1 99 ? 5.887 -22.156 -12.086 1 96.12 99 VAL B O 1
ATOM 2251 N N . ALA B 1 100 ? 7.93 -22.188 -11.266 1 97.25 100 ALA B N 1
ATOM 2252 C CA . ALA B 1 100 ? 8.453 -22.875 -12.438 1 97.25 100 ALA B CA 1
ATOM 2253 C C . ALA B 1 100 ? 7.699 -24.172 -12.688 1 97.25 100 ALA B C 1
ATOM 2255 O O . ALA B 1 100 ? 7.301 -24.469 -13.82 1 97.25 100 ALA B O 1
ATOM 2256 N N . ALA B 1 101 ? 7.512 -24.938 -11.664 1 95.75 101 ALA B N 1
ATOM 2257 C CA . ALA B 1 101 ? 6.789 -26.203 -11.758 1 95.75 101 ALA B CA 1
ATOM 2258 C C . ALA B 1 101 ? 5.355 -25.969 -12.227 1 95.75 101 ALA B C 1
ATOM 2260 O O . ALA B 1 101 ? 4.863 -26.688 -13.102 1 95.75 101 ALA B O 1
ATOM 2261 N N . ARG B 1 102 ? 4.719 -24.984 -11.695 1 92.69 102 ARG B N 1
ATOM 2262 C CA . ARG B 1 102 ? 3.342 -24.672 -12.055 1 92.69 102 ARG B CA 1
ATOM 2263 C C . ARG B 1 102 ? 3.24 -24.281 -13.531 1 92.69 102 ARG B C 1
ATOM 2265 O O . ARG B 1 102 ? 2.238 -24.562 -14.188 1 92.69 102 ARG B O 1
ATOM 2272 N N . LEU B 1 103 ? 4.25 -23.578 -14 1 95.44 103 LEU B N 1
ATOM 2273 C CA . LEU B 1 103 ? 4.242 -23.094 -15.375 1 95.44 103 LEU B CA 1
ATOM 2274 C C . LEU B 1 103 ? 4.797 -24.141 -16.328 1 95.44 103 LEU B C 1
ATOM 2276 O O . LEU B 1 103 ? 4.773 -23.969 -17.547 1 95.44 103 LEU B O 1
ATOM 2280 N N . GLY B 1 104 ? 5.336 -25.203 -15.758 1 96.12 104 GLY B N 1
ATOM 2281 C CA . GLY B 1 104 ? 5.879 -26.281 -16.578 1 96.12 104 GLY B CA 1
ATOM 2282 C C . GLY B 1 104 ? 7.18 -25.906 -17.266 1 96.12 104 GLY B C 1
ATOM 2283 O O . GLY B 1 104 ? 7.41 -26.281 -18.406 1 96.12 104 GLY B O 1
ATOM 2284 N N . VAL B 1 105 ? 7.941 -25.141 -16.641 1 97.31 105 VAL B N 1
ATOM 2285 C CA . VAL B 1 105 ? 9.234 -24.75 -17.172 1 97.31 105 VAL B CA 1
ATOM 2286 C C . VAL B 1 105 ? 10.336 -25.047 -16.172 1 97.31 105 VAL B C 1
ATOM 2288 O O . VAL B 1 105 ? 10.055 -25.312 -14.992 1 97.31 105 VAL B O 1
ATOM 2291 N N . ASP B 1 106 ? 11.578 -25.031 -16.594 1 97.81 106 ASP B N 1
ATOM 2292 C CA . ASP B 1 106 ? 12.727 -25.188 -15.711 1 97.81 106 ASP B CA 1
ATOM 2293 C C . ASP B 1 106 ? 12.984 -23.922 -14.898 1 97.81 106 ASP B C 1
ATOM 2295 O O . ASP B 1 106 ? 12.836 -22.812 -15.414 1 97.81 106 ASP B O 1
ATOM 2299 N N . PRO B 1 107 ? 13.461 -24.109 -13.68 1 97.31 107 PRO B N 1
ATOM 2300 C CA . PRO B 1 107 ? 13.828 -22.938 -12.891 1 97.31 107 PRO B CA 1
ATOM 2301 C C . PRO B 1 107 ? 14.82 -22.031 -13.617 1 97.31 107 PRO B C 1
ATOM 2303 O O . PRO B 1 107 ? 14.758 -20.812 -13.484 1 97.31 107 PRO B O 1
ATOM 2306 N N . SER B 1 108 ? 15.672 -22.562 -14.367 1 97.62 108 SER B N 1
ATOM 2307 C CA . SER 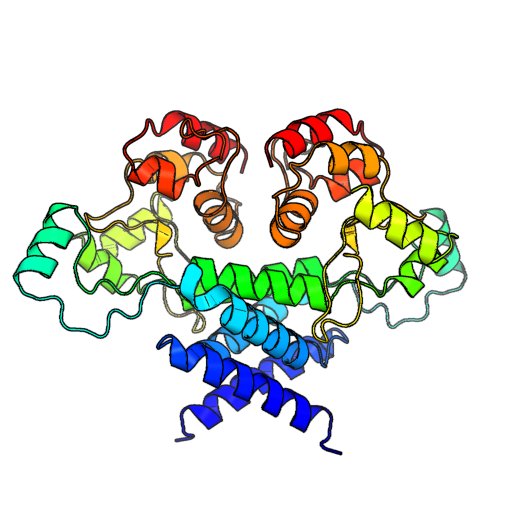B 1 108 ? 16.641 -21.766 -15.117 1 97.62 108 SER B CA 1
ATOM 2308 C C . SER B 1 108 ? 15.953 -20.906 -16.172 1 97.62 108 SER B C 1
ATOM 2310 O O . SER B 1 108 ? 16.359 -19.766 -16.391 1 97.62 108 SER B O 1
ATOM 2312 N N . ARG B 1 109 ? 15.016 -21.453 -16.781 1 97.81 109 ARG B N 1
ATOM 2313 C CA . ARG B 1 109 ? 14.266 -20.672 -17.75 1 97.81 109 ARG B CA 1
ATOM 2314 C C . ARG B 1 109 ? 13.508 -19.547 -17.078 1 97.81 109 ARG B C 1
ATOM 2316 O O . ARG B 1 109 ? 13.414 -18.438 -17.625 1 97.81 109 ARG B O 1
ATOM 2323 N N . LEU B 1 110 ? 12.938 -19.797 -15.93 1 97.88 110 LEU B N 1
ATOM 2324 C CA . LEU B 1 110 ? 12.219 -18.75 -15.219 1 97.88 110 LEU B CA 1
ATOM 2325 C C . LEU B 1 110 ? 13.172 -17.641 -14.773 1 97.88 110 LEU B C 1
ATOM 2327 O O . LEU B 1 110 ? 12.82 -16.469 -14.797 1 97.88 110 LEU B O 1
ATOM 2331 N N . ARG B 1 111 ? 14.391 -18 -14.383 1 97.25 111 ARG B N 1
ATOM 2332 C CA . ARG B 1 111 ? 15.398 -17 -14.039 1 97.25 111 ARG B CA 1
ATOM 2333 C C . ARG B 1 111 ? 15.742 -16.141 -15.25 1 97.25 111 ARG B C 1
ATOM 2335 O O . ARG B 1 111 ? 15.969 -14.938 -15.117 1 97.25 111 ARG B O 1
ATOM 2342 N N . GLN B 1 112 ? 15.82 -16.781 -16.359 1 98.12 112 GLN B N 1
ATOM 2343 C CA . GLN B 1 112 ? 16.047 -16.031 -17.594 1 98.12 112 GLN B CA 1
ATOM 2344 C C . GLN B 1 112 ? 14.938 -15.031 -17.844 1 98.12 112 GLN B C 1
ATOM 2346 O O . GLN B 1 112 ? 15.195 -13.898 -18.25 1 98.12 112 GLN B O 1
ATOM 2351 N N . ARG B 1 113 ? 13.719 -15.383 -17.594 1 97.94 113 ARG B N 1
ATOM 2352 C CA . ARG B 1 113 ? 12.562 -14.516 -17.781 1 97.94 113 ARG B CA 1
ATOM 2353 C C . ARG B 1 113 ? 12.594 -13.336 -16.812 1 97.94 113 ARG B C 1
ATOM 2355 O O . ARG B 1 113 ? 12.117 -12.25 -17.125 1 97.94 113 ARG B O 1
ATOM 2362 N N . LEU B 1 114 ? 13.102 -13.57 -15.602 1 97.38 114 LEU B N 1
ATOM 2363 C CA . LEU B 1 114 ? 13.312 -12.469 -14.664 1 97.38 114 LEU B CA 1
ATOM 2364 C C . LEU B 1 114 ? 14.234 -11.414 -15.258 1 97.38 114 LEU B C 1
ATOM 2366 O O . LEU B 1 114 ? 13.922 -10.219 -15.219 1 97.38 114 LEU B O 1
ATOM 2370 N N . ARG B 1 115 ? 15.266 -11.898 -15.883 1 96.12 115 ARG B N 1
ATOM 2371 C CA . ARG B 1 115 ? 16.234 -10.992 -16.484 1 96.12 115 ARG B CA 1
ATOM 2372 C C . ARG B 1 115 ? 15.633 -10.266 -17.688 1 96.12 115 ARG B C 1
ATOM 2374 O O . ARG B 1 115 ? 15.906 -9.078 -17.891 1 96.12 115 ARG B O 1
ATOM 2381 N N . GLU B 1 116 ? 14.844 -10.93 -18.406 1 97.38 116 GLU B N 1
ATOM 2382 C CA . GLU B 1 116 ? 14.203 -10.375 -19.594 1 97.38 116 GLU B CA 1
ATOM 2383 C C . GLU B 1 116 ? 13.023 -9.484 -19.203 1 97.38 116 GLU B C 1
ATOM 2385 O O . GLU B 1 116 ? 12.43 -8.82 -20.062 1 97.38 116 GLU B O 1
ATOM 2390 N N . ARG B 1 117 ? 12.594 -9.461 -17.938 1 97.56 117 ARG B N 1
ATOM 2391 C CA . ARG B 1 117 ? 11.492 -8.672 -17.406 1 97.56 117 ARG B CA 1
ATOM 2392 C C . ARG B 1 117 ? 10.156 -9.102 -18.016 1 97.56 117 ARG B C 1
ATOM 2394 O O . ARG B 1 117 ? 9.328 -8.266 -18.359 1 97.56 117 ARG B O 1
ATOM 2401 N N . THR B 1 118 ? 10.078 -10.375 -18.234 1 98 118 THR B N 1
ATOM 2402 C CA . THR B 1 118 ? 8.82 -10.945 -18.703 1 98 118 THR B CA 1
ATOM 2403 C C . THR B 1 118 ? 8.102 -11.664 -17.562 1 98 118 THR B C 1
ATOM 2405 O O . THR B 1 118 ? 6.969 -12.125 -17.719 1 98 118 THR B O 1
ATOM 2408 N N . ILE B 1 119 ? 8.711 -11.781 -16.438 1 98.31 119 ILE B N 1
ATOM 2409 C CA . ILE B 1 119 ? 8.148 -12.141 -15.141 1 98.31 119 ILE B CA 1
ATOM 2410 C C . ILE B 1 119 ? 8.719 -11.219 -14.062 1 98.31 119 ILE B C 1
ATOM 2412 O O . ILE B 1 119 ? 9.875 -10.797 -14.141 1 98.31 119 ILE B O 1
ATOM 2416 N N . LEU B 1 120 ? 7.898 -10.859 -13.117 1 98.06 120 LEU B N 1
ATOM 2417 C CA . LEU B 1 120 ? 8.336 -10 -12.023 1 98.06 120 LEU B CA 1
ATOM 2418 C C . LEU B 1 120 ? 8.812 -10.828 -10.836 1 98.06 120 LEU B C 1
ATOM 2420 O O . LEU B 1 120 ? 8.148 -11.789 -10.438 1 98.06 120 LEU B O 1
ATOM 2424 N N . GLY B 1 121 ? 9.938 -10.508 -10.375 1 97.44 121 GLY B N 1
ATOM 2425 C CA . GLY B 1 121 ? 10.477 -11.148 -9.188 1 97.44 121 GLY B CA 1
ATOM 2426 C C . GLY B 1 121 ? 10.695 -10.188 -8.039 1 97.44 121 GLY B C 1
ATOM 2427 O O . GLY B 1 121 ? 10.727 -8.969 -8.234 1 97.44 121 GLY B O 1
ATOM 2428 N N . ILE B 1 122 ? 10.797 -10.688 -6.844 1 95.5 122 ILE B N 1
ATOM 2429 C CA . ILE B 1 122 ? 11.188 -9.953 -5.641 1 95.5 122 ILE B CA 1
ATOM 2430 C C . ILE B 1 122 ? 12.094 -10.828 -4.773 1 95.5 122 ILE B C 1
ATOM 2432 O O . ILE B 1 122 ? 11.953 -12.055 -4.762 1 95.5 122 ILE B O 1
ATOM 2436 N N . ARG B 1 123 ? 13.031 -10.188 -4.172 1 90.75 123 ARG B N 1
ATOM 2437 C CA . ARG B 1 123 ? 13.922 -10.961 -3.314 1 90.75 123 ARG B CA 1
ATOM 2438 C C . ARG B 1 123 ? 13.242 -11.32 -1.998 1 90.75 123 ARG B C 1
ATOM 2440 O O . ARG B 1 123 ? 12.539 -10.492 -1.412 1 90.75 123 ARG B O 1
ATOM 2447 N N . GLY B 1 124 ? 13.367 -12.453 -1.571 1 82.19 124 GLY B N 1
ATOM 2448 C CA . GLY B 1 124 ? 12.82 -12.93 -0.313 1 82.19 124 GLY B CA 1
ATOM 2449 C C . GLY B 1 124 ? 13.562 -12.406 0.9 1 82.19 124 GLY B C 1
ATOM 2450 O O . GLY B 1 124 ? 14.562 -11.695 0.763 1 82.19 124 GLY B O 1
ATOM 2451 N N . PRO B 1 125 ? 12.961 -12.531 2.143 1 67.12 125 PRO B N 1
ATOM 2452 C CA . PRO B 1 125 ? 13.539 -12.055 3.4 1 67.12 125 PRO B CA 1
ATOM 2453 C C . PRO B 1 125 ? 14.961 -12.555 3.629 1 67.12 125 PRO B C 1
ATOM 2455 O O . PRO B 1 125 ? 15.773 -11.867 4.242 1 67.12 125 PRO B O 1
ATOM 2458 N N . ASP B 1 126 ? 15.273 -13.844 3.254 1 65.62 126 ASP B N 1
ATOM 2459 C CA . ASP B 1 126 ? 16.625 -14.328 3.504 1 65.62 126 ASP B CA 1
ATOM 2460 C C . ASP B 1 126 ? 17.547 -14.016 2.324 1 65.62 126 ASP B C 1
ATOM 2462 O O . ASP B 1 126 ? 18.656 -14.547 2.242 1 65.62 126 ASP B O 1
ATOM 2466 N N . ALA B 1 127 ? 17.25 -13.047 1.605 1 63.44 127 ALA B N 1
ATOM 2467 C CA . ALA B 1 127 ? 18 -12.602 0.427 1 63.44 127 ALA B CA 1
ATOM 2468 C C . ALA B 1 127 ? 18.438 -13.797 -0.419 1 63.44 127 ALA B C 1
ATOM 2470 O O . ALA B 1 127 ? 19.281 -13.648 -1.306 1 63.44 127 ALA B O 1
ATOM 2471 N N . ARG B 1 128 ? 18.016 -14.961 -0.105 1 63.94 128 ARG B N 1
ATOM 2472 C CA . ARG B 1 128 ? 18.672 -16.062 -0.807 1 63.94 128 ARG B CA 1
ATOM 2473 C C . ARG B 1 128 ? 17.891 -16.453 -2.057 1 63.94 128 ARG B C 1
ATOM 2475 O O . ARG B 1 128 ? 18.453 -17 -3.004 1 63.94 128 ARG B O 1
ATOM 2482 N N . GLY B 1 129 ? 16.688 -16.094 -2.115 1 86 129 GLY B N 1
ATOM 2483 C CA . GLY B 1 129 ? 16.125 -16.578 -3.369 1 86 129 GLY B CA 1
ATOM 2484 C C . GLY B 1 129 ? 15.039 -15.672 -3.924 1 86 129 GLY B C 1
ATOM 2485 O O . GLY B 1 129 ? 14.477 -14.844 -3.197 1 86 129 GLY B O 1
ATOM 2486 N N . TRP B 1 130 ? 14.984 -15.742 -5.262 1 93.88 130 TRP B N 1
ATOM 2487 C CA . TRP B 1 130 ? 13.922 -15.023 -5.961 1 93.88 130 TRP B CA 1
ATOM 2488 C C . TRP B 1 130 ? 12.555 -15.609 -5.629 1 93.88 130 TRP B C 1
ATOM 2490 O O . TRP B 1 130 ? 12.406 -16.828 -5.527 1 93.88 130 TRP B O 1
ATOM 2500 N N . ARG B 1 131 ? 11.633 -14.773 -5.41 1 96.44 131 ARG B N 1
ATOM 2501 C CA . ARG B 1 131 ? 10.227 -15.125 -5.258 1 96.44 131 ARG B CA 1
ATOM 2502 C C . ARG B 1 131 ? 9.367 -14.43 -6.309 1 96.44 131 ARG B C 1
ATOM 2504 O O . ARG B 1 131 ? 9.773 -13.406 -6.867 1 96.44 131 ARG B O 1
ATOM 2511 N N . ILE B 1 132 ? 8.258 -15.047 -6.602 1 97.06 132 ILE B N 1
ATOM 2512 C CA . ILE B 1 132 ? 7.398 -14.562 -7.68 1 97.06 132 ILE B CA 1
ATOM 2513 C C . ILE B 1 132 ? 6.051 -14.117 -7.109 1 97.06 132 ILE B C 1
ATOM 2515 O O . ILE B 1 132 ? 5.289 -14.945 -6.598 1 97.06 132 ILE B O 1
ATOM 2519 N N . PRO B 1 133 ? 5.762 -12.836 -7.18 1 96.88 133 PRO B N 1
ATOM 2520 C CA . PRO B 1 133 ? 4.438 -12.391 -6.73 1 96.88 133 PRO B CA 1
ATOM 2521 C C . PRO B 1 133 ? 3.299 -13.156 -7.402 1 96.88 133 PRO B C 1
ATOM 2523 O O . PRO B 1 133 ? 3.332 -13.375 -8.617 1 96.88 133 PRO B O 1
ATOM 2526 N N . GLY B 1 134 ? 2.285 -13.461 -6.688 1 94.75 134 GLY B N 1
ATOM 2527 C CA . GLY B 1 134 ? 1.244 -14.391 -7.098 1 94.75 134 GLY B CA 1
ATOM 2528 C C . GLY B 1 134 ? 0.307 -13.812 -8.141 1 94.75 134 GLY B C 1
ATOM 2529 O O . GLY B 1 134 ? -0.316 -14.555 -8.906 1 94.75 134 GLY B O 1
ATOM 2530 N N . PHE B 1 135 ? 0.136 -12.461 -8.203 1 93.69 135 PHE B N 1
ATOM 2531 C CA . PHE B 1 135 ? -0.813 -11.844 -9.117 1 93.69 135 PHE B CA 1
ATOM 2532 C C . PHE B 1 135 ? -0.508 -12.234 -10.562 1 93.69 135 PHE B C 1
ATOM 2534 O O . PHE B 1 135 ? -1.35 -12.062 -11.445 1 93.69 135 PHE B O 1
ATOM 2541 N N . GLN B 1 136 ? 0.602 -12.805 -10.82 1 96.75 136 GLN B N 1
ATOM 2542 C CA . GLN B 1 136 ? 1.08 -13.117 -12.164 1 96.75 136 GLN B CA 1
ATOM 2543 C C . GLN B 1 136 ? 0.574 -14.477 -12.625 1 96.75 136 GLN B C 1
ATOM 2545 O O . GLN B 1 136 ? 0.813 -14.883 -13.766 1 96.75 136 GLN B O 1
ATOM 2550 N N . LEU B 1 137 ? -0.111 -15.148 -11.695 1 94.38 137 LEU B N 1
ATOM 2551 C CA . LEU B 1 137 ? -0.556 -16.516 -11.977 1 94.38 137 LEU B CA 1
ATOM 2552 C C . LEU B 1 137 ? -2.076 -16.609 -11.938 1 94.38 137 LEU B C 1
ATOM 2554 O O . LEU B 1 137 ? -2.729 -15.883 -11.18 1 94.38 137 LEU B O 1
ATOM 2558 N N . THR B 1 138 ? -2.555 -17.375 -12.75 1 89 138 THR B N 1
ATOM 2559 C CA . THR B 1 138 ? -3.953 -17.797 -12.734 1 89 138 THR B CA 1
ATOM 2560 C C . THR B 1 138 ? -4.062 -19.297 -12.492 1 89 138 THR B C 1
ATOM 2562 O O . THR B 1 138 ? -3.051 -19.984 -12.352 1 89 138 THR B O 1
ATOM 2565 N N . ALA B 1 139 ? -5.242 -19.75 -12.391 1 81.75 139 ALA B N 1
ATOM 2566 C CA . ALA B 1 139 ? -5.457 -21.188 -12.242 1 81.75 139 ALA B CA 1
ATOM 2567 C C . ALA B 1 139 ? -4.898 -21.953 -13.438 1 81.75 139 ALA B C 1
ATOM 2569 O O . ALA B 1 139 ? -4.465 -23.109 -13.297 1 81.75 139 ALA B O 1
ATOM 2570 N N . SER B 1 140 ? -4.863 -21.312 -14.562 1 83.94 140 SER B N 1
ATOM 2571 C CA . SER B 1 140 ? -4.461 -21.984 -15.797 1 83.94 140 SER B CA 1
ATOM 2572 C C . SER B 1 140 ? -2.998 -21.703 -16.125 1 83.94 140 SER B C 1
ATOM 2574 O O . SER B 1 140 ? -2.484 -22.188 -17.141 1 83.94 140 SER B O 1
ATOM 2576 N N . GLY B 1 141 ? -2.434 -21.031 -15.266 1 91.06 141 GLY B N 1
ATOM 2577 C CA . GLY B 1 141 ? -1.035 -20.75 -15.547 1 91.06 141 GLY B CA 1
ATOM 2578 C C . GLY B 1 141 ? -0.679 -19.281 -15.398 1 91.06 141 GLY B C 1
ATOM 2579 O O . GLY B 1 141 ? -1.058 -18.656 -14.414 1 91.06 141 GLY B O 1
ATOM 2580 N N . GLU B 1 142 ? 0.082 -18.844 -16.375 1 96.06 142 GLU B N 1
ATOM 2581 C CA . GLU B 1 142 ? 0.546 -17.453 -16.344 1 96.06 142 GLU B CA 1
ATOM 2582 C C . GLU B 1 142 ? -0.569 -16.484 -16.734 1 96.06 142 GLU B C 1
ATOM 2584 O O . GLU B 1 142 ? -1.379 -16.781 -17.609 1 96.06 142 GLU B O 1
ATOM 2589 N N . LEU B 1 143 ? -0.576 -15.312 -16.109 1 96.62 143 LEU B N 1
ATOM 2590 C CA . LEU B 1 143 ? -1.526 -14.266 -16.453 1 96.62 143 LEU B CA 1
ATOM 2591 C C . LEU B 1 143 ? -1.407 -13.891 -17.922 1 96.62 143 LEU B C 1
ATOM 2593 O O . LEU B 1 143 ? -0.331 -13.5 -18.375 1 96.62 143 LEU B O 1
ATOM 2597 N N . PRO B 1 144 ? -2.477 -13.969 -18.672 1 97 144 PRO B N 1
ATOM 2598 C CA . PRO B 1 144 ? -2.41 -13.633 -20.094 1 97 144 PRO B CA 1
ATOM 2599 C C . PRO B 1 144 ? -1.958 -12.188 -20.328 1 97 144 PRO B C 1
ATOM 2601 O O . PRO B 1 144 ? -2.361 -11.281 -19.594 1 97 144 PRO B O 1
ATOM 2604 N N . GLY B 1 145 ? -1.082 -12.055 -21.328 1 97.56 145 GLY B N 1
ATOM 2605 C CA . GLY B 1 145 ? -0.646 -10.719 -21.719 1 97.56 145 GLY B CA 1
ATOM 2606 C C . GLY B 1 145 ? 0.41 -10.148 -20.781 1 97.56 145 GLY B C 1
ATOM 2607 O O . GLY B 1 145 ? 0.928 -9.055 -21.031 1 97.56 145 GLY B O 1
ATOM 2608 N N . LEU B 1 146 ? 0.804 -10.828 -19.797 1 98.25 146 LEU B N 1
ATOM 2609 C CA . LEU B 1 146 ? 1.696 -10.336 -18.766 1 98.25 146 LEU B CA 1
ATOM 2610 C C . LEU B 1 146 ? 3.021 -9.867 -19.359 1 98.25 146 LEU B C 1
ATOM 2612 O O . LEU B 1 146 ? 3.48 -8.766 -19.062 1 98.25 146 LEU B O 1
ATOM 2616 N N . ARG B 1 147 ? 3.562 -10.703 -20.234 1 97.75 147 ARG B N 1
ATOM 2617 C CA . ARG B 1 147 ? 4.875 -10.422 -20.797 1 97.75 147 ARG B CA 1
ATOM 2618 C C . ARG B 1 147 ? 4.887 -9.078 -21.531 1 97.75 147 ARG B C 1
ATOM 2620 O O . ARG B 1 147 ? 5.785 -8.266 -21.312 1 97.75 147 ARG B O 1
ATOM 2627 N N . ARG B 1 148 ? 3.941 -8.906 -22.281 1 97.12 148 ARG B N 1
ATOM 2628 C CA . ARG B 1 148 ? 3.822 -7.68 -23.062 1 97.12 148 ARG B CA 1
ATOM 2629 C C . ARG B 1 148 ? 3.697 -6.461 -22.156 1 97.12 148 ARG B C 1
ATOM 2631 O O . ARG B 1 148 ? 4.336 -5.434 -22.391 1 97.12 148 ARG B O 1
ATOM 2638 N N . VAL B 1 149 ? 2.936 -6.59 -21.141 1 98.19 149 VAL B N 1
ATOM 2639 C CA . VAL B 1 149 ? 2.684 -5.469 -20.234 1 98.19 149 VAL B CA 1
ATOM 2640 C C . VAL B 1 149 ? 3.938 -5.172 -19.422 1 98.19 149 VAL B C 1
ATOM 2642 O O . VAL B 1 149 ? 4.34 -4.016 -19.281 1 98.19 149 VAL B O 1
ATOM 2645 N N . LEU B 1 150 ? 4.598 -6.203 -18.891 1 98.31 150 LEU B N 1
ATOM 2646 C CA . LEU B 1 150 ? 5.789 -6.016 -18.078 1 98.31 150 LEU B CA 1
ATOM 2647 C C . LEU B 1 150 ? 6.898 -5.336 -18.875 1 98.31 150 LEU B C 1
ATOM 2649 O O . LEU B 1 150 ? 7.609 -4.473 -18.344 1 98.31 150 LEU B O 1
ATOM 2653 N N . LYS B 1 151 ? 6.969 -5.613 -20.109 1 97.56 151 LYS B N 1
ATOM 2654 C CA . LYS B 1 151 ? 8.016 -5.055 -20.969 1 97.56 151 LYS B CA 1
ATOM 2655 C C . LYS B 1 151 ? 7.797 -3.561 -21.188 1 97.56 151 LYS B C 1
ATOM 2657 O O . LYS B 1 151 ? 8.742 -2.832 -21.5 1 97.56 151 LYS B O 1
ATOM 2662 N N . ALA B 1 152 ? 6.621 -3.135 -21.016 1 96.12 152 ALA B N 1
ATOM 2663 C CA . ALA B 1 152 ? 6.301 -1.726 -21.234 1 96.12 152 ALA B CA 1
ATOM 2664 C C . ALA B 1 152 ? 6.676 -0.885 -20.016 1 96.12 152 ALA B C 1
ATOM 2666 O O . ALA B 1 152 ? 6.738 0.344 -20.094 1 96.12 152 ALA B O 1
ATOM 2667 N N . ILE B 1 153 ? 6.887 -1.49 -18.875 1 94.88 153 ILE B N 1
ATOM 2668 C CA . ILE B 1 153 ? 7.207 -0.79 -17.641 1 94.88 153 ILE B CA 1
ATOM 2669 C C . ILE B 1 153 ? 8.695 -0.443 -17.609 1 94.88 153 ILE B C 1
ATOM 2671 O O . ILE B 1 153 ? 9.531 -1.262 -17.984 1 94.88 153 ILE B O 1
ATOM 2675 N N . ARG B 1 154 ? 8.977 0.721 -17.172 1 91.25 154 ARG B N 1
ATOM 2676 C CA . ARG B 1 154 ? 10.367 1.157 -17.109 1 91.25 154 ARG B CA 1
ATOM 2677 C C . ARG B 1 154 ? 11.188 0.228 -16.219 1 91.25 154 ARG B C 1
ATOM 2679 O O . ARG B 1 154 ? 10.711 -0.216 -15.172 1 91.25 154 ARG B O 1
ATOM 2686 N N . PRO B 1 155 ? 12.43 -0.043 -16.578 1 91.06 155 PRO B N 1
ATOM 2687 C CA . PRO B 1 155 ? 13.258 -0.994 -15.836 1 91.06 155 PRO B CA 1
ATOM 2688 C C . PRO B 1 155 ? 13.57 -0.522 -14.414 1 91.06 155 PRO B C 1
ATOM 2690 O O . PRO B 1 155 ? 13.898 -1.335 -13.547 1 91.06 155 PRO B O 1
ATOM 2693 N N . GLU B 1 156 ? 13.422 0.75 -14.117 1 87.5 156 GLU B N 1
ATOM 2694 C CA . GLU B 1 156 ? 13.758 1.319 -12.82 1 87.5 156 GLU B CA 1
ATOM 2695 C C . GLU B 1 156 ? 12.617 1.143 -11.828 1 87.5 156 GLU B C 1
ATOM 2697 O O . GLU B 1 156 ? 12.797 1.333 -10.617 1 87.5 156 GLU B O 1
ATOM 2702 N N . ALA B 1 157 ? 11.461 0.784 -12.32 1 89.69 157 ALA B N 1
ATOM 2703 C CA . ALA B 1 157 ? 10.305 0.635 -11.438 1 89.69 157 ALA B CA 1
ATOM 2704 C C . ALA B 1 157 ? 10.547 -0.474 -10.414 1 89.69 157 ALA B C 1
ATOM 2706 O O . ALA B 1 157 ? 10.977 -1.571 -10.773 1 89.69 157 ALA B O 1
ATOM 2707 N N . ARG B 1 158 ? 10.273 -0.204 -9.141 1 89 158 ARG B N 1
ATOM 2708 C CA . ARG B 1 158 ? 10.43 -1.189 -8.078 1 89 158 ARG B CA 1
ATOM 2709 C C . ARG B 1 158 ? 9.328 -2.242 -8.133 1 89 158 ARG B C 1
ATOM 2711 O O . ARG B 1 158 ? 8.203 -1.945 -8.531 1 89 158 ARG B O 1
ATOM 2718 N N . PRO B 1 159 ? 9.617 -3.465 -7.688 1 94.25 159 PRO B N 1
ATOM 2719 C CA . PRO B 1 159 ? 8.625 -4.539 -7.711 1 94.25 159 PRO B CA 1
ATOM 2720 C C . PRO B 1 159 ? 7.332 -4.16 -6.992 1 94.25 159 PRO B C 1
ATOM 2722 O O . PRO B 1 159 ? 6.242 -4.488 -7.465 1 94.25 159 PRO B O 1
ATOM 2725 N N . VAL B 1 160 ? 7.484 -3.432 -5.875 1 91.94 160 VAL B N 1
ATOM 2726 C CA . VAL B 1 160 ? 6.305 -3.059 -5.102 1 91.94 160 VAL B CA 1
ATOM 2727 C C . VAL B 1 160 ? 5.426 -2.117 -5.926 1 91.94 160 VAL B C 1
ATOM 2729 O O . VAL B 1 160 ? 4.199 -2.174 -5.844 1 91.94 160 VAL B O 1
ATOM 2732 N N . GLN B 1 161 ? 6.004 -1.234 -6.742 1 89.19 161 GLN B N 1
ATOM 2733 C CA . GLN B 1 161 ? 5.258 -0.324 -7.602 1 89.19 161 GLN B CA 1
A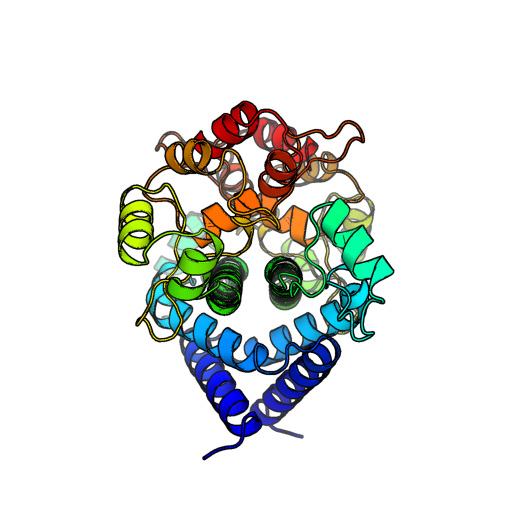TOM 2734 C C . GLN B 1 161 ? 4.555 -1.082 -8.727 1 89.19 161 GLN B C 1
ATOM 2736 O O . GLN B 1 161 ? 3.393 -0.806 -9.031 1 89.19 161 GLN B O 1
ATOM 2741 N N . VAL B 1 162 ? 5.25 -2.023 -9.281 1 94.56 162 VAL B N 1
ATOM 2742 C CA . VAL B 1 162 ? 4.688 -2.822 -10.367 1 94.56 162 VAL B CA 1
ATOM 2743 C C . VAL B 1 162 ? 3.521 -3.658 -9.844 1 94.56 162 VAL B C 1
ATOM 2745 O O . VAL B 1 162 ? 2.441 -3.668 -10.438 1 94.56 162 VAL B O 1
ATOM 2748 N N . ALA B 1 163 ? 3.734 -4.324 -8.719 1 95.19 163 ALA B N 1
ATOM 2749 C CA . ALA B 1 163 ? 2.68 -5.137 -8.125 1 95.19 163 ALA B CA 1
ATOM 2750 C C . ALA B 1 163 ? 1.462 -4.289 -7.773 1 95.19 163 ALA B C 1
ATOM 2752 O O . ALA B 1 163 ? 0.322 -4.723 -7.961 1 95.19 163 ALA B O 1
ATOM 2753 N N . ALA B 1 164 ? 1.707 -3.105 -7.266 1 90 164 ALA B N 1
ATOM 2754 C CA . ALA B 1 164 ? 0.61 -2.201 -6.93 1 90 164 ALA B CA 1
ATOM 2755 C C . ALA B 1 164 ? -0.22 -1.866 -8.164 1 90 164 ALA B C 1
ATOM 2757 O O . ALA B 1 164 ? -1.452 -1.863 -8.109 1 90 164 ALA B O 1
ATOM 2758 N N . PHE B 1 165 ? 0.405 -1.622 -9.234 1 89.75 165 PHE B N 1
ATOM 2759 C CA . PHE B 1 165 ? -0.294 -1.329 -10.477 1 89.75 165 PHE B CA 1
ATOM 2760 C C . PHE B 1 165 ? -1.226 -2.473 -10.859 1 89.75 165 PHE B C 1
ATOM 2762 O O . PHE B 1 165 ? -2.398 -2.25 -11.164 1 89.75 165 PHE B O 1
ATOM 2769 N N . PHE B 1 166 ? -0.73 -3.666 -10.781 1 94.19 166 PHE B N 1
ATOM 2770 C CA . PHE B 1 166 ? -1.482 -4.824 -11.25 1 94.19 166 PHE B CA 1
ATOM 2771 C C . PHE B 1 166 ? -2.631 -5.145 -10.297 1 94.19 166 PHE B C 1
ATOM 2773 O O . PHE B 1 166 ? -3.586 -5.824 -10.68 1 94.19 166 PHE B O 1
ATOM 2780 N N . THR B 1 167 ? -2.574 -4.656 -9.055 1 89.81 167 THR B N 1
ATOM 2781 C CA . THR B 1 167 ? -3.525 -5.102 -8.047 1 89.81 167 THR B CA 1
ATOM 2782 C C . THR B 1 167 ? -4.391 -3.939 -7.57 1 89.81 167 THR B C 1
ATOM 2784 O O . THR B 1 167 ? -5.109 -4.059 -6.574 1 89.81 167 THR B O 1
ATOM 2787 N N . THR B 1 168 ? -4.316 -2.824 -8.195 1 84.81 168 THR B N 1
ATOM 2788 C CA . THR B 1 168 ? -5.164 -1.675 -7.902 1 84.81 168 THR B CA 1
ATOM 2789 C C . THR B 1 168 ? -6.094 -1.376 -9.078 1 84.81 168 THR B C 1
ATOM 2791 O O . THR B 1 168 ? -5.66 -1.355 -10.227 1 84.81 168 THR B O 1
ATOM 2794 N N . PRO B 1 169 ? -7.34 -1.127 -8.781 1 84.5 169 PRO B N 1
ATOM 2795 C CA . PRO B 1 169 ? -8.273 -0.79 -9.859 1 84.5 169 PRO B CA 1
ATOM 2796 C C . PRO B 1 169 ? -7.871 0.47 -10.617 1 84.5 169 PRO B C 1
ATOM 2798 O O . PRO B 1 169 ? -7.379 1.43 -10.016 1 84.5 169 PRO B O 1
ATOM 2801 N N . GLN B 1 170 ? -8.008 0.374 -11.883 1 83.56 170 GLN B N 1
ATOM 2802 C CA . GLN B 1 170 ? -7.766 1.499 -12.781 1 83.56 170 GLN B CA 1
ATOM 2803 C C . GLN B 1 170 ? -9.062 1.996 -13.406 1 83.56 170 GLN B C 1
ATOM 2805 O O . GLN B 1 170 ? -9.828 1.21 -13.969 1 83.56 170 GLN B O 1
ATOM 2810 N N . SER B 1 171 ? -9.328 3.234 -13.336 1 77.12 171 SER B N 1
ATOM 2811 C CA . SER B 1 171 ? -10.562 3.82 -13.836 1 77.12 171 SER B CA 1
ATOM 2812 C C . SER B 1 171 ? -10.711 3.598 -15.336 1 77.12 171 SER B C 1
ATOM 2814 O O . SER B 1 171 ? -11.828 3.463 -15.844 1 77.12 171 SER B O 1
ATOM 2816 N N . ASP B 1 172 ? -9.625 3.494 -16.031 1 82.06 172 ASP B N 1
ATOM 2817 C CA . ASP B 1 172 ? -9.617 3.365 -17.484 1 82.06 172 ASP B CA 1
ATOM 2818 C C . ASP B 1 172 ? -9.953 1.937 -17.906 1 82.06 172 ASP B C 1
ATOM 2820 O O . ASP B 1 172 ? -10.18 1.673 -19.094 1 82.06 172 ASP B O 1
ATOM 2824 N N . LEU B 1 173 ? -9.859 1.112 -16.969 1 89.19 173 LEU B N 1
ATOM 2825 C CA . LEU B 1 173 ? -10.203 -0.278 -17.25 1 89.19 173 LEU B CA 1
ATOM 2826 C C . LEU B 1 173 ? -11.617 -0.599 -16.781 1 89.19 173 LEU B C 1
ATOM 2828 O O . LEU B 1 173 ? -11.805 -1.32 -15.805 1 89.19 173 LEU B O 1
ATOM 2832 N N . ASP B 1 174 ? -12.555 -0.074 -17.531 1 81.25 174 ASP B N 1
ATOM 2833 C CA . ASP B 1 174 ? -13.969 -0.191 -17.203 1 81.25 174 ASP B CA 1
ATOM 2834 C C . ASP B 1 174 ? -14.578 -1.436 -17.844 1 81.25 174 ASP B C 1
ATOM 2836 O O . ASP B 1 174 ? -14.523 -1.608 -19.062 1 81.25 174 ASP B O 1
ATOM 2840 N N . ASP B 1 175 ? -15.039 -2.25 -16.953 1 72 175 ASP B N 1
ATOM 2841 C CA . ASP B 1 175 ? -15.664 -3.465 -17.469 1 72 175 ASP B CA 1
ATOM 2842 C C . ASP B 1 175 ? -17.141 -3.238 -17.766 1 72 175 ASP B C 1
ATOM 2844 O O . ASP B 1 175 ? -17.891 -4.191 -18 1 72 175 ASP B O 1
ATOM 2848 N N . GLY B 1 176 ? -17.516 -2.121 -17.75 1 75.12 176 GLY B N 1
ATOM 2849 C CA . GLY B 1 176 ? -18.906 -1.823 -18.062 1 75.12 176 GLY B CA 1
ATOM 2850 C C . GLY B 1 176 ? -19.75 -1.631 -16.812 1 75.12 176 GLY B C 1
ATOM 2851 O O . GLY B 1 176 ? -20.922 -1.24 -16.922 1 75.12 176 GLY B O 1
ATOM 2852 N N . ARG B 1 177 ? -19.328 -1.908 -15.766 1 68 177 ARG B N 1
ATOM 2853 C CA . ARG B 1 177 ? -20.141 -1.826 -14.555 1 68 177 ARG B CA 1
ATOM 2854 C C . ARG B 1 177 ? -19.781 -0.581 -13.75 1 68 177 ARG B C 1
ATOM 2856 O O . ARG B 1 177 ? -20.203 -0.449 -12.594 1 68 177 ARG B O 1
ATOM 2863 N N . GLY B 1 178 ? -19.078 0.209 -14.352 1 65.81 178 GLY B N 1
ATOM 2864 C CA . GLY B 1 178 ? -18.828 1.499 -13.727 1 65.81 178 GLY B CA 1
ATOM 2865 C C . GLY B 1 178 ? -17.656 1.486 -12.773 1 65.81 178 GLY B C 1
ATOM 2866 O O . GLY B 1 178 ? -17.281 2.527 -12.227 1 65.81 178 GLY B O 1
ATOM 2867 N N . ALA B 1 179 ? -17.188 0.395 -12.453 1 71.88 179 ALA B N 1
ATOM 2868 C CA . ALA B 1 179 ? -16.016 0.38 -11.578 1 71.88 179 ALA B CA 1
ATOM 2869 C C .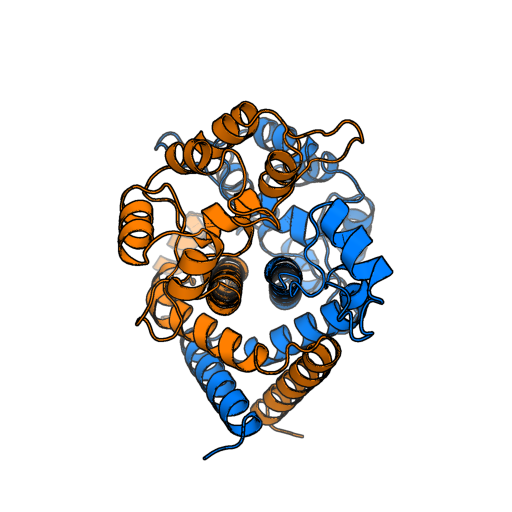 ALA B 1 179 ? -14.781 -0.105 -12.32 1 71.88 179 ALA B C 1
ATOM 2871 O O . ALA B 1 179 ? -14.867 -0.979 -13.188 1 71.88 179 ALA B O 1
ATOM 2872 N N . GLY B 1 180 ? -13.719 0.55 -12.086 1 82.5 180 GLY B N 1
ATOM 2873 C CA . GLY B 1 180 ? -12.469 0.147 -12.711 1 82.5 180 GLY B CA 1
ATOM 2874 C C . GLY B 1 180 ? -11.969 -1.206 -12.242 1 82.5 180 GLY B C 1
ATOM 2875 O O . GLY B 1 180 ? -12.164 -1.573 -11.078 1 82.5 180 GLY B O 1
ATOM 2876 N N . LEU B 1 181 ? -11.422 -2.004 -13.125 1 86.88 181 LEU B N 1
ATOM 2877 C CA . LEU B 1 181 ? -10.781 -3.271 -12.797 1 86.88 181 LEU B CA 1
ATOM 2878 C C . LEU B 1 181 ? -9.289 -3.08 -12.57 1 86.88 181 LEU B C 1
ATOM 2880 O O . LEU B 1 181 ? -8.703 -2.094 -13.031 1 86.88 181 LEU B O 1
ATOM 2884 N N . THR B 1 182 ? -8.758 -4.023 -11.805 1 90 182 THR B N 1
ATOM 2885 C CA . THR B 1 182 ? -7.301 -4.078 -11.75 1 90 182 THR B CA 1
ATOM 2886 C C . THR B 1 182 ? -6.73 -4.617 -13.055 1 90 182 THR B C 1
ATOM 2888 O O . THR B 1 182 ? -7.383 -5.402 -13.75 1 90 182 THR B O 1
ATOM 2891 N N . PRO B 1 183 ? -5.539 -4.227 -13.391 1 94.25 183 PRO B N 1
ATOM 2892 C CA . PRO B 1 183 ? -4.883 -4.797 -14.57 1 94.25 183 PRO B CA 1
ATOM 2893 C C . PRO B 1 183 ? -4.832 -6.324 -14.531 1 94.25 183 PRO B C 1
ATOM 2895 O O . PRO B 1 183 ? -5.059 -6.977 -15.555 1 94.25 183 PRO B O 1
ATOM 2898 N N . ALA B 1 184 ? -4.578 -6.906 -13.367 1 94.31 184 ALA B N 1
ATOM 2899 C CA . ALA B 1 184 ? -4.551 -8.367 -13.25 1 94.31 184 ALA B CA 1
ATOM 2900 C C . ALA B 1 184 ? -5.91 -8.969 -13.586 1 94.31 184 ALA B C 1
ATOM 2902 O O . ALA B 1 184 ? -5.996 -9.938 -14.344 1 94.31 184 ALA B O 1
ATOM 2903 N N . ALA B 1 185 ? -6.926 -8.359 -13.023 1 90.75 185 ALA B N 1
ATOM 2904 C CA . ALA B 1 185 ? -8.273 -8.852 -13.273 1 90.75 185 ALA B CA 1
ATOM 2905 C C . ALA B 1 185 ? -8.656 -8.672 -14.742 1 90.75 185 ALA B C 1
ATOM 2907 O O . ALA B 1 185 ? -9.289 -9.547 -15.336 1 90.75 185 ALA B O 1
ATOM 2908 N N . TRP B 1 186 ? -8.336 -7.543 -15.266 1 93.5 186 TRP B N 1
ATOM 2909 C CA . TRP B 1 186 ? -8.609 -7.25 -16.672 1 93.5 186 TRP B CA 1
ATOM 2910 C C . TRP B 1 186 ? -8 -8.32 -17.578 1 93.5 186 TRP B C 1
ATOM 2912 O O . TRP B 1 186 ? -8.695 -8.891 -18.422 1 93.5 186 TRP B O 1
ATOM 2922 N N . LEU B 1 187 ? -6.773 -8.641 -17.375 1 96.06 187 LEU B N 1
ATOM 2923 C CA . LEU B 1 187 ? -6.047 -9.609 -18.188 1 96.06 187 LEU B CA 1
ATOM 2924 C C . LEU B 1 187 ? -6.578 -11.023 -17.969 1 96.06 187 LEU B C 1
ATOM 2926 O O . LEU B 1 187 ? -6.734 -11.789 -18.906 1 96.06 187 LEU B O 1
ATOM 2930 N N . ALA B 1 188 ? -6.863 -11.312 -16.734 1 92.5 188 ALA B N 1
ATOM 2931 C CA . ALA B 1 188 ? -7.359 -12.641 -16.391 1 92.5 188 ALA B CA 1
ATOM 2932 C C . ALA B 1 188 ? -8.703 -12.914 -17.062 1 92.5 188 ALA B C 1
ATOM 2934 O O . ALA B 1 188 ? -9.016 -14.062 -17.391 1 92.5 188 ALA B O 1
ATOM 2935 N N . ALA B 1 189 ? -9.422 -11.859 -17.219 1 90.88 189 ALA B N 1
ATOM 2936 C CA . ALA B 1 189 ? -10.742 -11.992 -17.844 1 90.88 189 ALA B CA 1
ATOM 2937 C C . ALA B 1 189 ? -10.625 -12.148 -19.359 1 90.88 189 ALA B C 1
ATOM 2939 O O . ALA B 1 189 ? -11.625 -12.375 -20.047 1 90.88 189 ALA B O 1
ATOM 2940 N N . GLY B 1 190 ? -9.438 -11.992 -19.859 1 92.62 190 GLY B N 1
ATOM 2941 C CA . GLY B 1 190 ? -9.211 -12.227 -21.281 1 92.62 190 GLY B CA 1
ATOM 2942 C C . GLY B 1 190 ? -9.422 -10.992 -22.125 1 92.62 190 GLY B C 1
ATOM 2943 O O . GLY B 1 190 ? -9.492 -11.086 -23.359 1 92.62 190 GLY B O 1
ATOM 2944 N N . HIS B 1 191 ? -9.555 -9.836 -21.469 1 93.81 191 HIS B N 1
ATOM 2945 C CA . HIS B 1 191 ? -9.695 -8.602 -22.234 1 93.81 191 HIS B CA 1
ATOM 2946 C C . HIS B 1 191 ? -8.414 -8.266 -22.984 1 93.81 191 HIS B C 1
ATOM 2948 O O . HIS B 1 191 ? -7.367 -8.867 -22.734 1 93.81 191 HIS B O 1
ATOM 2954 N N . ASP B 1 192 ? -8.531 -7.371 -23.938 1 95.19 192 ASP B N 1
ATOM 2955 C CA . ASP B 1 192 ? -7.383 -6.891 -24.688 1 95.19 192 ASP B CA 1
ATOM 2956 C C . ASP B 1 192 ? -6.312 -6.32 -23.75 1 95.19 192 ASP B C 1
ATOM 2958 O O . ASP B 1 192 ? -6.594 -5.434 -22.953 1 95.19 192 ASP B O 1
ATOM 2962 N N . PRO B 1 193 ? -5.094 -6.805 -23.922 1 97.06 193 PRO B N 1
ATOM 2963 C CA . PRO B 1 193 ? -4.035 -6.332 -23.031 1 97.06 193 PRO B CA 1
ATOM 2964 C C . PRO B 1 193 ? -3.557 -4.926 -23.375 1 97.06 193 PRO B C 1
ATOM 2966 O O . PRO B 1 193 ? -2.828 -4.309 -22.594 1 97.06 193 PRO B O 1
ATOM 2969 N N . GLU B 1 194 ? -3.916 -4.34 -24.453 1 96.75 194 GLU B N 1
ATOM 2970 C CA . GLU B 1 194 ? -3.334 -3.104 -24.969 1 96.75 194 GLU B CA 1
ATOM 2971 C C . GLU B 1 194 ? -3.627 -1.93 -24.031 1 96.75 194 GLU B C 1
ATOM 2973 O O . GLU B 1 194 ? -2.732 -1.143 -23.719 1 96.75 194 GLU B O 1
ATOM 2978 N N . PRO B 1 195 ? -4.855 -1.813 -23.562 1 94.12 195 PRO B N 1
ATOM 2979 C CA . PRO B 1 195 ? -5.086 -0.721 -22.609 1 94.12 195 PRO B CA 1
ATOM 2980 C C . PRO B 1 195 ? -4.215 -0.832 -21.359 1 94.12 195 PRO B C 1
ATOM 2982 O O . PRO B 1 195 ? -3.744 0.182 -20.844 1 94.12 195 PRO B O 1
ATOM 2985 N N . VAL B 1 196 ? -4.016 -2.014 -20.906 1 96.31 196 VAL B N 1
ATOM 2986 C CA . VAL B 1 196 ? -3.172 -2.238 -19.734 1 96.31 196 VAL B CA 1
ATOM 2987 C C . VAL B 1 196 ? -1.727 -1.869 -20.062 1 96.31 196 VAL B C 1
ATOM 2989 O O . VAL B 1 196 ? -1.05 -1.215 -19.266 1 96.31 196 VAL B O 1
ATOM 2992 N N . ARG B 1 197 ? -1.311 -2.297 -21.219 1 96.75 197 ARG B N 1
ATOM 2993 C CA . ARG B 1 197 ? 0.048 -1.983 -21.656 1 96.75 197 ARG B CA 1
ATOM 2994 C C . ARG B 1 197 ? 0.27 -0.475 -21.703 1 96.75 197 ARG B C 1
ATOM 2996 O O . ARG B 1 197 ? 1.311 0.022 -21.266 1 96.75 197 ARG B O 1
ATOM 3003 N N . GLU B 1 198 ? -0.644 0.226 -22.203 1 92.69 198 GLU B N 1
ATOM 3004 C CA . GLU B 1 198 ? -0.54 1.678 -22.328 1 92.69 198 GLU B CA 1
ATOM 3005 C C . GLU B 1 198 ? -0.44 2.34 -20.953 1 92.69 198 GLU B C 1
ATOM 3007 O O . GLU B 1 198 ? 0.377 3.24 -20.75 1 92.69 198 GLU B O 1
ATOM 3012 N N . LEU B 1 199 ? -1.236 1.902 -20.062 1 89.12 199 LEU B N 1
ATOM 3013 C CA . LEU B 1 199 ? -1.188 2.428 -18.703 1 89.12 199 LEU B CA 1
ATOM 3014 C C . LEU B 1 199 ? 0.147 2.1 -18.047 1 89.12 199 LEU B C 1
ATOM 3016 O O . LEU B 1 199 ? 0.719 2.936 -17.344 1 89.12 199 LEU B O 1
ATOM 3020 N N . ALA B 1 200 ? 0.663 0.904 -18.281 1 93.75 200 ALA B N 1
ATOM 3021 C CA . ALA B 1 200 ? 1.889 0.401 -17.672 1 93.75 200 ALA B CA 1
ATOM 3022 C C . ALA B 1 200 ? 3.105 1.189 -18.156 1 93.75 200 ALA B C 1
ATOM 3024 O O . ALA B 1 200 ? 4.078 1.349 -17.406 1 93.75 200 ALA B O 1
ATOM 3025 N N . ALA B 1 201 ? 3.014 1.717 -19.344 1 89.62 201 ALA B N 1
ATOM 3026 C CA . ALA B 1 201 ? 4.129 2.438 -19.953 1 89.62 201 ALA B CA 1
ATOM 3027 C C . ALA B 1 201 ? 4.441 3.717 -19.172 1 89.62 201 ALA B C 1
ATOM 3029 O O . ALA B 1 201 ? 5.527 4.281 -19.312 1 89.62 201 ALA B O 1
ATOM 3030 N N . ALA B 1 202 ? 3.461 4.113 -18.406 1 79.38 202 ALA B N 1
ATOM 3031 C CA . ALA B 1 202 ? 3.635 5.352 -17.656 1 79.38 202 ALA B CA 1
ATOM 3032 C C . ALA B 1 202 ? 4.289 5.082 -16.297 1 79.38 202 ALA B C 1
ATOM 3034 O O . ALA B 1 202 ? 4.578 6.016 -15.555 1 79.38 202 ALA B O 1
ATOM 3035 N N . ILE B 1 203 ? 4.527 3.811 -16.016 1 82.56 203 ILE B N 1
ATOM 3036 C CA . ILE B 1 203 ? 5.09 3.42 -14.727 1 82.56 203 ILE B CA 1
ATOM 3037 C C . ILE B 1 203 ? 6.613 3.377 -14.82 1 82.56 203 ILE B C 1
ATOM 3039 O O . ILE B 1 203 ? 7.168 2.668 -15.672 1 82.56 203 ILE B O 1
#

Secondary structure (DSSP, 8-state):
---HHHHHHHHHHHHHHHHHTTT-TTHHHHHHHHHHHHHHHHHHHHS-----S---HHHHHHHHHTT--TT-----HHHHHHHHHHHHHHHHSEEHHHHHHHHTS-HHHHHHHHHHTSS--EE-TTSSSEEE-GGGEETTEEPTTHHHHHHHS-TT--HHHHHHHHHS-EEEEE-SSSSEEPHHHHHHTT--SHHHHHHHTT-/---HHHHHHHHHHHHHHHHHTTT-TTHHHHHHHHHHHHHHHHHHHHS-----S---HHHHHHHHHTT--TT-----HHHHHHHHHHHHHHHHSEEHHHHHHHHTS-HHHHHHHHHHTSS--EE-TTSSSEEE-GGGEETTEEPTTHHHHHHHS-TT--HHHHHHHHHS-EEEEE-SSSSEEPHHHHHHTT--SHHHHHHHTT-

Radius of gyration: 22.02 Å; Cα contacts (8 Å, |Δi|>4): 604; chains: 2; bounding box: 41×65×59 Å

pLDDT: mean 86.8, std 13.03, range [50.94, 98.38]

Nearest PDB structures (foldseek):
  4j2n-assembly1_A  TM=8.692E-01  e=4.994E-01  Pukovnikvirus pukovnik
  2zhg-assembly1_A-2  TM=9.177E-01  e=1.058E+00  Escherichia coli K-12
  6amk-assembly1_B  TM=7.846E-01  e=1.412E+00  Streptomyces venezuelae
  6pig-assembly1_I  TM=7.318E-01  e=3.554E+00  Vibrio cholerae
  6nd4-assembly1_Z  TM=2.916E-01  e=4.743E+00  Saccharomyces cerevisiae BY4741

Foldseek 3Di:
DDPPVVVVVVVLVVVQVVCVVVVNHPLSVQLVLQLVVVCVVCVVPQAPDPPPPPQPPVRCVVCVVVPHHVPPRPDCVVSSVVSSLLSVQQSQFAFLCVLCVQQVHDSVVSVVCCVVQQFPWDQHSVSPGITGGPLQADPNHGQAPSSLQRNLADPPDDSSRVVCQQQDFDQVQDPPPRTGDGLSVCRNVPHDNVVSSVVRNVD/DDPPVVVVVVVLVVVQVVCVVVVNHPLSVQLVLQLVVVCVVCVVPQAPPPPPPPQDPVRCVVCVVVPHHVPPRPDCVVSSVLSSLLSVQQSQFAFLCVLCVQQVHDSVVSVVCCVVQQFPWDQHSVSPGITGGPLQADPNHGQAPSSLQRNLADPPDDSSRVVCQQQDFDQVQDPPPNTGDGLSVCRNVPHDNVVSSVVRNVD

Solvent-accessible surface area (backbone atoms only — not comparable to full-atom values): 21402 Å² total; per-residue (Å²): 123,75,50,74,67,49,50,28,50,50,24,42,50,52,23,37,56,50,33,42,77,66,74,40,57,64,48,63,22,54,29,31,35,31,20,26,52,44,38,71,74,44,31,83,79,56,35,59,75,73,71,73,67,78,61,49,73,65,50,31,50,51,31,42,72,72,48,38,51,66,79,57,76,59,74,54,42,66,38,54,36,52,25,43,43,42,13,37,48,38,69,58,24,37,50,42,60,60,52,16,56,69,63,70,47,52,54,67,57,50,54,51,30,41,74,68,35,49,42,70,57,39,64,28,84,80,69,73,44,58,17,30,51,57,79,51,49,48,68,86,24,69,34,53,58,42,41,64,28,45,60,38,31,46,88,82,57,49,56,59,59,53,53,46,52,37,70,36,64,33,47,86,40,58,73,77,76,80,48,38,34,20,47,39,55,42,24,64,71,62,48,78,48,60,68,49,24,60,59,31,49,48,71,123,76,50,73,66,49,51,28,52,51,24,42,50,52,23,39,57,50,32,41,79,66,75,41,56,65,47,63,21,54,31,31,34,33,20,26,52,45,39,70,75,44,29,84,79,54,36,61,76,72,71,73,66,78,61,48,72,66,50,32,50,52,31,41,70,70,47,37,53,66,80,58,77,58,75,55,42,66,40,53,37,51,26,44,43,41,13,36,47,38,70,57,24,37,52,44,60,61,50,17,56,68,64,69,48,52,53,66,57,50,52,49,31,44,74,69,34,48,42,69,55,41,64,29,84,79,68,72,43,59,19,29,49,56,78,51,48,48,67,86,24,70,36,54,56,43,41,66,28,46,59,39,31,45,87,82,56,49,56,60,58,55,52,46,52,37,70,36,64,32,48,87,42,56,78,76,76,82,48,39,34,20,45,40,56,41,22,66,72,64,48,77,49,60,67,51,24,59,58,31,48,49,70